Protein AF-A0A3N7DS99-F1 (afdb_monomer)

Nearest PDB structures (foldseek):
  8a53-assembly2_B  TM=6.749E-01  e=1.955E-13  Arabidopsis thaliana
  8a53-assembly1_A  TM=6.776E-01  e=2.466E-13  Arabidopsis thaliana
  2r9v-assembly1_A  TM=3.868E-01  e=8.708E-04  Thermotoga maritima MSB8
  4q4l-assembly1_A  TM=3.704E-01  e=5.906E-03  Burkholderia thailandensis E264
  6p0y-assembly1_B-2  TM=2.728E-01  e=1.074E-01  Cryptosporidium parvum Iowa II

Solvent-accessible surface area (backbone atoms only — not comparable to full-atom values): 31984 Å² total; per-residue (Å²): 123,70,65,66,53,54,55,52,52,52,52,54,53,53,70,74,60,56,74,74,79,73,62,77,76,50,45,39,33,43,34,28,10,34,24,56,34,61,77,45,95,95,36,73,28,89,84,69,46,49,72,13,20,48,49,39,33,31,43,51,49,35,45,39,41,38,56,66,64,34,52,71,92,38,49,47,77,22,52,24,84,56,25,24,46,66,54,53,51,52,54,51,49,53,46,63,69,74,58,48,67,64,18,28,33,39,42,37,42,20,36,55,36,46,70,28,42,14,66,67,26,45,87,36,91,80,46,60,19,40,47,43,27,41,53,31,41,41,38,53,29,61,95,51,52,14,54,51,34,36,66,58,52,34,59,56,49,36,53,39,33,75,52,42,22,19,38,28,39,39,32,45,15,24,41,22,23,60,64,49,51,71,95,79,75,78,83,92,67,64,93,79,74,83,70,93,73,90,71,94,66,88,78,74,98,68,69,60,60,64,55,90,89,57,75,52,78,50,76,67,75,83,84,74,74,53,45,44,75,41,84,90,19,44,21,33,26,40,15,26,3,36,61,82,44,54,45,49,73,23,27,42,51,85,68,48,44,25,35,49,47,53,53,33,51,50,53,53,53,69,77,42,76,49,58,50,36,29,52,54,50,52,54,49,32,52,42,39,33,55,70,73,62,57,46,90,54,52,65,32,78,23,50,19,76,76,33,44,71,12,16,78,60,52,44,81,66,41,85,72,46,59,67,46,70,36,32,28,73,44,77,60,82,49,34,34,29,30,66,42,5,45,47,57,70,47,45,36,50,21,29,30,22,34,91,84,62,82,46,69,29,42,28,68,43,66,41,63,62,26,25,36,23,44,42,65,68,88,59,92,82,55,75,66,46,61,30,35,60,75,38,82,48,61,59,46,71,56,75,41,34,32,15,70,51,59,32,96,35,41,35,67,60,41,50,56,49,39,59,72,67,46,55,69,54,66,73,41,91,35,50,39,32,92,76,69,60,66,96,52,70,84,34,48,78,42,75,50,50,97,73,70,71,58,63,74,59,48,55,63,46,59,73,74,40,44,29,35,60,37,27,46,29,31,30,60,59,36,51,52,39,48,67,59,47,67,34,32,34,35,40,35,79,45,94,41,53,87,73,20,66,30,25,48,33,30,33,66,32,61,70,50,99,83,27,89,59,57,28,38,36,41,34,39,28,66,52,75,76,90,65,85,74,76,86,71,62,60,81,76,56,76,47,97,49,67,29,71,36,78,59,71,77,60,56,74,68,57,46,52,51,45,41,51,40,44,52,50,40,49,52,52,57,50,46,77,78,44,59,58,49,76,44,83,53,67,49,76,78,81,128

Structure (mmCIF, N/CA/C/O backbone):
data_AF-A0A3N7DS99-F1
#
_entry.id   AF-A0A3N7DS99-F1
#
loop_
_atom_site.group_PDB
_atom_site.id
_atom_site.type_symbol
_atom_site.label_atom_id
_atom_site.label_alt_id
_atom_site.label_comp_id
_atom_site.label_asym_id
_atom_site.label_entity_id
_atom_site.label_seq_id
_atom_site.pdbx_PDB_ins_code
_atom_site.Cartn_x
_atom_site.Cartn_y
_atom_site.Cartn_z
_atom_site.occupancy
_atom_site.B_iso_or_equiv
_atom_site.auth_seq_id
_atom_site.auth_comp_id
_atom_site.auth_asym_id
_atom_site.auth_atom_id
_atom_site.pdbx_PDB_model_num
ATOM 1 N N . MET A 1 1 ? -11.876 20.949 -69.037 1.00 53.47 1 MET A N 1
ATOM 2 C CA . MET A 1 1 ? -11.952 21.361 -67.611 1.00 53.47 1 MET A CA 1
ATOM 3 C C . MET A 1 1 ? -12.809 20.443 -66.726 1.00 53.47 1 MET A C 1
ATOM 5 O O . MET A 1 1 ? -12.592 20.451 -65.521 1.00 53.47 1 MET A O 1
ATOM 9 N N . ASN A 1 2 ? -13.732 19.631 -67.270 1.00 54.38 2 ASN A N 1
ATOM 10 C CA . ASN A 1 2 ? -14.584 18.739 -66.462 1.00 54.38 2 ASN A CA 1
ATOM 11 C C . ASN A 1 2 ? -13.955 17.377 -66.107 1.00 54.38 2 ASN A C 1
ATOM 13 O O . ASN A 1 2 ? -14.233 16.863 -65.025 1.00 54.38 2 ASN A O 1
ATOM 17 N N . ASP A 1 3 ? -13.061 16.825 -66.933 1.00 54.22 3 ASP A N 1
ATOM 18 C CA . ASP A 1 3 ? -12.458 15.508 -66.647 1.00 54.22 3 ASP A CA 1
ATOM 19 C C . ASP A 1 3 ? -11.348 15.557 -65.594 1.00 54.22 3 ASP A C 1
ATOM 21 O O . ASP A 1 3 ? -11.246 14.676 -64.743 1.00 54.22 3 ASP A O 1
ATOM 25 N N . MET A 1 4 ? -10.593 16.656 -65.544 1.00 49.84 4 MET A N 1
ATOM 26 C CA . MET A 1 4 ? -9.551 16.860 -64.532 1.00 49.84 4 MET A CA 1
ATOM 27 C C . MET A 1 4 ? -10.140 17.022 -63.118 1.00 49.84 4 MET A C 1
ATOM 29 O O . MET A 1 4 ? -9.510 16.655 -62.131 1.00 49.84 4 MET A O 1
ATOM 33 N N . ARG A 1 5 ? -11.386 17.509 -63.012 1.00 51.06 5 ARG A N 1
ATOM 34 C CA . ARG A 1 5 ? -12.107 17.676 -61.740 1.00 51.06 5 ARG A CA 1
ATOM 35 C C . ARG A 1 5 ? -12.666 16.349 -61.214 1.00 51.06 5 ARG A C 1
ATOM 37 O O . ARG A 1 5 ? -12.659 16.133 -60.007 1.00 51.06 5 ARG A O 1
ATOM 44 N N . LYS A 1 6 ? -13.080 15.437 -62.103 1.00 48.50 6 LYS A N 1
ATOM 45 C CA . LYS A 1 6 ? -13.497 14.073 -61.730 1.00 48.50 6 LYS A CA 1
ATOM 46 C C . LYS A 1 6 ? -12.307 13.210 -61.304 1.00 48.50 6 LYS A C 1
ATOM 48 O O . LYS A 1 6 ? -12.418 12.487 -60.319 1.00 48.50 6 LYS A O 1
ATOM 53 N N . PHE A 1 7 ? -11.154 13.354 -61.963 1.00 49.59 7 PHE A N 1
ATOM 54 C CA . PHE A 1 7 ? -9.931 12.637 -61.582 1.00 49.59 7 PHE A CA 1
ATOM 55 C C . PHE A 1 7 ? -9.381 13.097 -60.216 1.00 49.59 7 PHE A C 1
ATOM 57 O O . PHE A 1 7 ? -8.968 12.271 -59.404 1.00 49.59 7 PHE A O 1
ATOM 64 N N . LEU A 1 8 ? -9.468 14.400 -59.905 1.00 48.62 8 LEU A N 1
ATOM 65 C CA . LEU A 1 8 ? -9.044 14.946 -58.608 1.00 48.62 8 LEU A CA 1
ATOM 66 C C . LEU A 1 8 ? -9.964 14.516 -57.447 1.00 48.62 8 LEU A C 1
ATOM 68 O O . LEU A 1 8 ? -9.485 14.259 -56.346 1.00 48.62 8 LEU A O 1
ATOM 72 N N . ILE A 1 9 ? -11.275 14.385 -57.688 1.00 52.62 9 ILE A N 1
ATOM 73 C CA . ILE A 1 9 ? -12.242 13.929 -56.671 1.00 52.62 9 ILE A CA 1
ATOM 74 C C . ILE A 1 9 ? -12.072 12.432 -56.371 1.00 52.62 9 ILE A C 1
ATOM 76 O O . ILE A 1 9 ? -12.186 12.036 -55.214 1.00 52.62 9 ILE A O 1
ATOM 80 N N . ILE A 1 10 ? -11.724 11.609 -57.367 1.00 50.25 10 ILE A N 1
ATOM 81 C CA . ILE A 1 10 ? -11.473 10.171 -57.171 1.00 50.25 10 ILE A CA 1
ATOM 82 C C . ILE A 1 10 ? -10.167 9.931 -56.390 1.00 50.25 10 ILE A C 1
ATOM 84 O O . ILE A 1 10 ? -10.139 9.066 -55.517 1.00 50.25 10 ILE A O 1
ATOM 88 N N . ILE A 1 11 ? -9.122 10.740 -56.608 1.00 48.66 11 ILE A N 1
ATOM 89 C CA . ILE A 1 11 ? -7.876 10.670 -55.819 1.00 48.66 11 ILE A CA 1
ATOM 90 C C . ILE A 1 11 ? -8.105 11.137 -54.370 1.00 48.66 11 ILE A C 1
ATOM 92 O O . ILE A 1 11 ? -7.591 10.518 -53.440 1.00 48.66 11 ILE A O 1
ATOM 96 N N . ILE A 1 12 ? -8.936 12.161 -54.144 1.00 47.44 12 ILE A N 1
ATOM 97 C CA . ILE A 1 12 ? -9.296 12.608 -52.785 1.00 47.44 12 ILE A CA 1
ATOM 98 C C . ILE A 1 12 ? -10.163 11.562 -52.058 1.00 47.44 12 ILE A C 1
ATOM 100 O O . ILE A 1 12 ? -9.989 11.365 -50.856 1.00 47.44 12 ILE A O 1
ATOM 104 N N . PHE A 1 13 ? -11.022 10.822 -52.767 1.00 41.09 13 PHE A N 1
ATOM 105 C CA . PHE A 1 13 ? -11.795 9.720 -52.177 1.00 41.09 13 PHE A CA 1
ATOM 106 C C . PHE A 1 13 ? -10.942 8.476 -51.870 1.00 41.09 13 PHE A C 1
ATOM 108 O O . PHE A 1 13 ? -11.191 7.805 -50.871 1.00 41.09 13 PHE A O 1
ATOM 115 N N . PHE A 1 14 ? -9.897 8.196 -52.660 1.00 38.97 14 PHE A N 1
ATOM 116 C CA . PHE A 1 14 ? -8.965 7.089 -52.393 1.00 38.97 14 PHE A CA 1
ATOM 117 C C . PHE A 1 14 ? -7.944 7.392 -51.282 1.00 38.97 14 PHE A C 1
ATOM 119 O O . PHE A 1 14 ? -7.483 6.469 -50.615 1.00 38.97 14 PHE A O 1
ATOM 126 N N . ILE A 1 15 ? -7.628 8.666 -51.020 1.00 42.19 15 ILE A N 1
ATOM 127 C CA . ILE A 1 15 ? -6.743 9.067 -49.908 1.00 42.19 15 ILE A CA 1
ATOM 128 C C . ILE A 1 15 ? -7.484 9.069 -48.5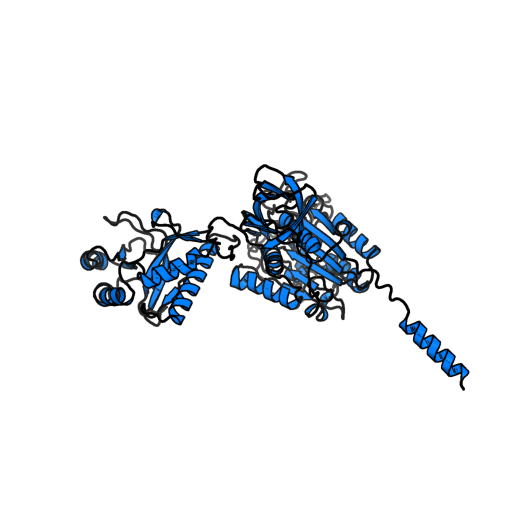54 1.00 42.19 15 ILE A C 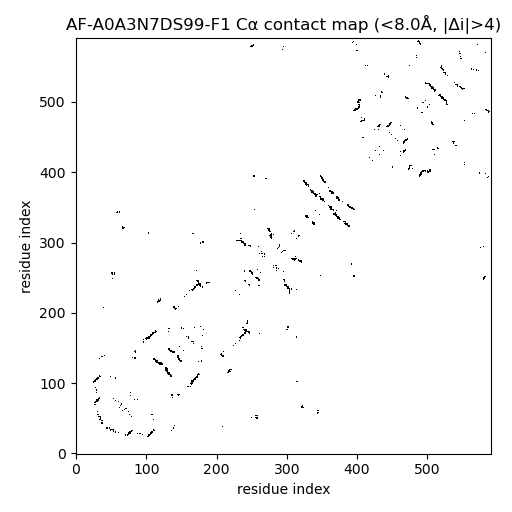1
ATOM 130 O O . ILE A 1 15 ? -6.852 8.873 -47.518 1.00 42.19 15 ILE A O 1
ATOM 134 N N . PHE A 1 16 ? -8.817 9.193 -48.537 1.00 41.91 16 PHE A N 1
ATOM 135 C CA . PHE A 1 16 ? -9.628 9.097 -47.309 1.00 41.91 16 PHE A CA 1
ATOM 136 C C . PHE A 1 16 ? -10.122 7.680 -46.963 1.00 41.91 16 PHE A C 1
ATOM 138 O O . PHE A 1 16 ? -10.627 7.472 -45.863 1.00 41.91 16 PHE A O 1
ATOM 145 N N . PHE A 1 17 ? -9.945 6.706 -47.863 1.00 40.69 17 PHE A N 1
ATOM 146 C CA . PHE A 1 17 ? -10.335 5.302 -47.672 1.00 40.69 17 PHE A CA 1
ATOM 147 C C . PHE A 1 17 ? -9.178 4.319 -47.896 1.00 40.69 17 PHE A C 1
ATOM 149 O O . PHE A 1 17 ? -9.395 3.156 -48.234 1.00 40.69 17 PHE A O 1
ATOM 156 N N . LEU A 1 18 ? -7.936 4.729 -47.624 1.00 34.47 18 LEU A N 1
ATOM 157 C CA . LEU A 1 18 ? -7.001 3.735 -47.109 1.00 34.47 18 LEU A CA 1
ATOM 158 C C . LEU A 1 18 ? -7.602 3.262 -45.783 1.00 34.47 18 LEU A C 1
ATOM 160 O O . LEU A 1 18 ? -7.774 4.096 -44.886 1.00 34.47 18 LEU A O 1
ATOM 164 N N . PRO A 1 19 ? -7.924 1.967 -45.605 1.00 35.59 19 PRO A N 1
ATOM 165 C CA . PRO A 1 19 ? -8.007 1.459 -44.260 1.00 35.59 19 PRO A CA 1
ATOM 166 C C . PRO A 1 19 ? -6.613 1.729 -43.704 1.00 35.59 19 PRO A C 1
ATOM 168 O O . PRO A 1 19 ? -5.635 1.080 -44.078 1.00 35.59 19 PRO A O 1
ATOM 171 N N . LEU A 1 20 ? -6.494 2.737 -42.835 1.00 38.94 20 LEU A N 1
ATOM 172 C CA . LEU A 1 20 ? -5.520 2.654 -41.770 1.00 38.94 20 LEU A CA 1
ATOM 173 C C . LEU A 1 20 ? -5.802 1.279 -41.195 1.00 38.94 20 LEU A C 1
ATOM 175 O O . LEU A 1 20 ? -6.826 1.080 -40.536 1.00 38.94 20 LEU A O 1
ATOM 179 N N . ASN A 1 21 ? -4.945 0.320 -41.548 1.00 35.22 21 ASN A N 1
ATOM 180 C CA . ASN A 1 21 ? -4.756 -0.900 -40.803 1.00 35.22 21 ASN A CA 1
ATOM 181 C C . ASN A 1 21 ? -4.389 -0.408 -39.405 1.00 35.22 21 ASN A C 1
ATOM 183 O O . ASN A 1 21 ? -3.227 -0.323 -39.019 1.00 35.22 21 ASN A O 1
ATOM 187 N N . SER A 1 22 ? -5.420 -0.043 -38.654 1.00 40.84 22 SER A N 1
ATOM 188 C CA . SER A 1 22 ? -5.478 -0.017 -37.217 1.00 40.84 22 SER A CA 1
ATOM 189 C C . SER A 1 22 ? -5.440 -1.486 -36.830 1.00 40.84 22 SER A C 1
ATOM 191 O O . SER A 1 22 ? -6.391 -2.048 -36.298 1.00 40.84 22 SER A O 1
ATOM 193 N N . GLY A 1 23 ? -4.324 -2.142 -37.182 1.00 44.34 23 GLY A N 1
ATOM 194 C CA . GLY A 1 23 ? -3.940 -3.384 -36.556 1.00 44.34 23 GLY A CA 1
ATOM 195 C C . GLY A 1 23 ? -4.072 -3.118 -35.071 1.00 44.34 23 GLY A C 1
ATOM 196 O O . GLY A 1 23 ? -3.620 -2.071 -34.597 1.00 44.34 23 GLY A O 1
ATOM 197 N N . ALA A 1 24 ? -4.812 -3.987 -34.389 1.00 59.19 24 ALA A N 1
ATOM 198 C CA . ALA A 1 24 ? -5.044 -3.855 -32.967 1.00 59.19 24 ALA A CA 1
ATOM 199 C C . ALA A 1 24 ? -3.712 -3.505 -32.291 1.00 59.19 24 ALA A C 1
ATOM 201 O O . ALA A 1 24 ? -2.712 -4.190 -32.499 1.00 59.19 24 ALA A O 1
ATOM 202 N N . GLN A 1 25 ? -3.694 -2.385 -31.571 1.00 84.62 25 GLN A N 1
ATOM 203 C CA . GLN A 1 25 ? -2.502 -1.896 -30.895 1.00 84.62 25 GLN A CA 1
ATOM 204 C C . GLN A 1 25 ? -2.048 -2.971 -29.909 1.00 84.62 25 GLN A C 1
ATOM 206 O O . GLN A 1 25 ? -2.763 -3.270 -28.943 1.00 84.62 25 GLN A O 1
ATOM 211 N N . ASN A 1 26 ? -0.904 -3.596 -30.186 1.00 95.81 26 ASN A N 1
ATOM 212 C CA . ASN A 1 26 ? -0.434 -4.708 -29.380 1.00 95.81 26 ASN A CA 1
ATOM 213 C C . ASN A 1 26 ? 0.109 -4.187 -28.053 1.00 95.81 26 ASN A C 1
ATOM 215 O O . ASN A 1 26 ? 0.509 -3.028 -27.908 1.00 95.81 26 ASN A O 1
ATOM 219 N N . LYS A 1 27 ? 0.097 -5.076 -27.065 1.00 98.12 27 LYS A N 1
ATOM 220 C CA . LYS A 1 27 ? 0.538 -4.796 -25.704 1.00 98.12 27 LYS A CA 1
ATOM 221 C C . LYS A 1 27 ? 1.499 -5.893 -25.290 1.00 98.12 27 LYS A C 1
ATOM 223 O O . LYS A 1 27 ? 1.126 -7.063 -25.375 1.00 98.12 27 LYS A O 1
ATOM 228 N N . TYR A 1 28 ? 2.697 -5.512 -24.865 1.00 98.69 28 TYR A N 1
ATOM 229 C CA . TYR A 1 28 ? 3.763 -6.432 -24.474 1.00 98.69 28 TYR A CA 1
ATOM 230 C C . TYR A 1 28 ? 4.320 -6.065 -23.109 1.00 98.69 28 TYR A C 1
ATOM 232 O O . TYR A 1 28 ? 4.398 -4.884 -22.771 1.00 98.69 28 TYR A O 1
ATOM 240 N N . ALA A 1 29 ? 4.740 -7.054 -22.329 1.00 98.81 29 ALA A N 1
ATOM 241 C CA . ALA A 1 29 ? 5.385 -6.782 -21.057 1.00 98.81 29 ALA A CA 1
ATOM 242 C C . ALA A 1 29 ? 6.552 -7.720 -20.765 1.00 98.81 29 ALA A C 1
ATOM 244 O O . ALA A 1 29 ? 6.494 -8.906 -21.078 1.00 98.81 29 ALA A O 1
ATOM 245 N N . VAL A 1 30 ? 7.570 -7.181 -20.098 1.00 98.88 30 VAL A N 1
ATOM 246 C CA . VAL A 1 30 ? 8.608 -7.953 -19.407 1.00 98.88 30 VAL A CA 1
ATOM 247 C C . VAL A 1 30 ? 8.504 -7.609 -17.930 1.00 98.88 30 VAL A C 1
ATOM 249 O O . VAL A 1 30 ? 8.634 -6.446 -17.549 1.00 98.88 30 VAL A O 1
ATOM 252 N N . ILE A 1 31 ? 8.213 -8.609 -17.106 1.00 98.88 31 ILE A N 1
ATOM 253 C CA . ILE A 1 31 ? 7.955 -8.447 -15.676 1.00 98.88 31 ILE A CA 1
ATOM 254 C C . ILE A 1 31 ? 8.954 -9.301 -14.908 1.00 98.88 31 ILE A C 1
ATOM 256 O O . ILE A 1 31 ? 9.002 -10.521 -15.074 1.00 98.88 31 ILE A O 1
ATOM 260 N N . ILE A 1 32 ? 9.738 -8.650 -14.057 1.00 98.88 32 ILE A N 1
ATOM 261 C CA . ILE A 1 32 ? 10.875 -9.238 -13.360 1.00 98.88 32 ILE A CA 1
ATOM 262 C C . ILE A 1 32 ? 10.665 -9.107 -11.853 1.00 98.88 32 ILE A C 1
ATOM 264 O O . ILE A 1 32 ? 10.425 -8.008 -11.356 1.00 98.88 32 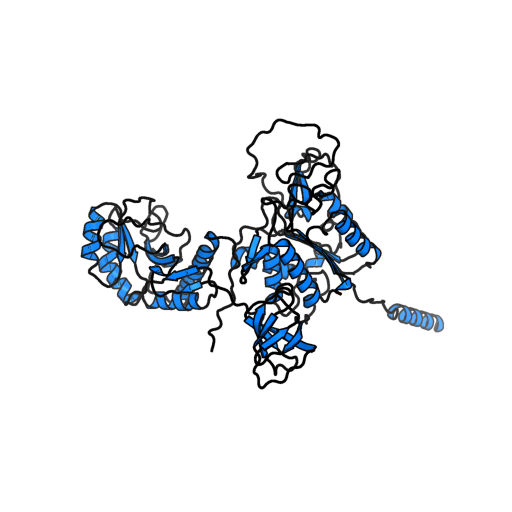ILE A O 1
ATOM 268 N N . GLY A 1 33 ? 10.764 -10.225 -11.133 1.00 98.44 33 GLY A N 1
ATOM 269 C CA . GLY A 1 33 ? 10.635 -10.272 -9.675 1.00 98.44 33 GLY A CA 1
ATOM 270 C C . GLY A 1 33 ? 11.658 -11.219 -9.060 1.00 98.44 33 GLY A C 1
ATOM 271 O O . GLY A 1 33 ? 11.664 -12.412 -9.374 1.00 98.44 33 GLY A O 1
ATOM 272 N N . ILE A 1 34 ? 12.526 -10.703 -8.191 1.00 97.56 34 ILE A N 1
ATOM 273 C CA . ILE A 1 34 ? 13.645 -11.466 -7.622 1.00 97.56 34 ILE A CA 1
ATOM 274 C C . ILE A 1 34 ? 13.585 -11.425 -6.096 1.00 97.56 34 ILE A C 1
ATOM 276 O O . ILE A 1 34 ? 13.923 -10.422 -5.478 1.00 97.56 34 ILE A O 1
ATOM 280 N N . ASN A 1 35 ? 13.176 -12.539 -5.490 1.00 94.88 35 ASN A N 1
ATOM 281 C CA . ASN A 1 35 ? 13.272 -12.752 -4.045 1.00 94.88 35 ASN A CA 1
ATOM 282 C C . ASN A 1 35 ? 14.582 -13.449 -3.669 1.00 94.88 35 ASN A C 1
ATOM 284 O O . ASN A 1 35 ? 15.150 -13.194 -2.610 1.00 94.88 35 ASN A O 1
ATOM 288 N N . GLU A 1 36 ? 15.035 -14.367 -4.522 1.00 93.75 36 GLU A N 1
ATOM 289 C CA . GLU A 1 36 ? 16.115 -15.294 -4.203 1.00 93.75 36 GLU A CA 1
ATOM 290 C C . GLU A 1 36 ? 17.451 -14.840 -4.793 1.00 93.75 36 GLU A C 1
ATOM 292 O O . GLU A 1 36 ? 17.634 -14.797 -6.010 1.00 93.75 36 GLU A O 1
ATOM 297 N N . TYR A 1 37 ? 18.389 -14.566 -3.895 1.00 88.06 37 TYR A N 1
ATOM 298 C CA . TYR A 1 37 ? 19.792 -14.270 -4.143 1.00 88.06 37 TYR A CA 1
ATOM 299 C C . TYR A 1 37 ? 20.666 -15.332 -3.451 1.00 88.06 37 TYR A C 1
ATOM 301 O O . TYR A 1 37 ? 20.190 -16.078 -2.593 1.00 88.06 37 TYR A O 1
ATOM 309 N N . PHE A 1 38 ? 21.941 -15.449 -3.831 1.00 84.44 38 PHE A N 1
ATOM 310 C CA . PHE A 1 38 ? 22.780 -16.601 -3.470 1.00 84.44 38 PHE A CA 1
ATOM 311 C C . PHE A 1 38 ? 24.183 -16.192 -2.991 1.00 84.44 38 PHE A C 1
ATOM 313 O O . PHE A 1 38 ? 24.905 -15.522 -3.725 1.00 84.44 38 PHE A O 1
ATOM 320 N N . ASP A 1 39 ? 24.590 -16.659 -1.805 1.00 75.81 39 ASP A N 1
ATOM 321 C CA . ASP A 1 39 ? 25.918 -16.399 -1.206 1.00 75.81 39 ASP A CA 1
ATOM 322 C C . ASP A 1 39 ? 27.016 -17.336 -1.762 1.00 75.81 39 ASP A C 1
ATOM 324 O O . ASP A 1 39 ? 28.196 -16.997 -1.734 1.00 75.81 39 ASP A O 1
ATOM 328 N N . ALA A 1 40 ? 26.625 -18.498 -2.304 1.00 74.62 40 ALA A N 1
ATOM 329 C CA . ALA A 1 40 ? 27.445 -19.379 -3.153 1.00 74.62 40 ALA A CA 1
ATOM 330 C C . ALA A 1 40 ? 26.546 -20.047 -4.221 1.00 74.62 40 ALA A C 1
ATOM 332 O O . ALA A 1 40 ? 25.320 -20.044 -4.055 1.00 74.62 40 ALA A O 1
ATOM 333 N N . PRO A 1 41 ? 27.075 -20.653 -5.306 1.00 77.69 41 PRO A N 1
ATOM 334 C CA . PRO A 1 41 ? 26.245 -21.383 -6.266 1.00 77.69 41 PRO A CA 1
ATOM 335 C C . PRO A 1 41 ? 25.385 -22.448 -5.566 1.00 77.69 41 PRO A C 1
ATOM 337 O O . PRO A 1 41 ? 25.903 -23.336 -4.895 1.00 77.69 41 PRO A O 1
ATOM 340 N N . GLY A 1 42 ? 24.059 -22.331 -5.682 1.00 78.44 42 GLY A N 1
ATOM 341 C CA . GLY A 1 42 ? 23.095 -23.218 -5.015 1.00 78.44 42 GLY A CA 1
ATOM 342 C C . GLY A 1 42 ? 22.830 -22.925 -3.528 1.00 78.44 42 GLY A C 1
ATOM 343 O O . GLY A 1 42 ? 21.929 -23.531 -2.952 1.00 78.44 42 GLY A O 1
ATOM 344 N N . VAL A 1 43 ? 23.539 -21.976 -2.907 1.00 82.12 43 VAL A N 1
ATOM 345 C CA . VAL A 1 43 ? 23.376 -21.598 -1.492 1.00 82.12 43 VAL A CA 1
ATOM 346 C C . VAL A 1 43 ? 22.628 -20.270 -1.385 1.00 82.12 43 VAL A C 1
ATOM 348 O O . VAL A 1 43 ? 23.188 -19.209 -1.658 1.00 82.12 43 VAL A O 1
ATOM 351 N N . LYS A 1 44 ? 21.343 -20.322 -1.008 1.00 83.62 44 LYS A N 1
ATOM 352 C CA . LYS A 1 44 ? 20.494 -19.127 -0.857 1.00 83.62 44 LYS A CA 1
ATOM 353 C C . LYS A 1 44 ? 21.045 -18.190 0.220 1.00 83.62 44 LYS A C 1
ATOM 355 O O . LYS A 1 44 ? 21.450 -18.640 1.288 1.00 83.62 44 LYS A O 1
ATOM 360 N N . SER A 1 45 ? 20.996 -16.891 -0.053 1.00 80.31 45 SER A N 1
ATOM 361 C CA . SER A 1 45 ? 21.449 -15.859 0.872 1.00 80.31 45 SER A CA 1
ATOM 362 C C . SER A 1 45 ? 20.470 -15.666 2.021 1.00 80.31 45 SER A C 1
ATOM 364 O O . SER A 1 45 ? 19.280 -15.453 1.807 1.00 80.31 45 SER A O 1
ATOM 366 N N . ASN A 1 46 ? 20.963 -15.647 3.256 1.00 77.06 46 ASN A N 1
ATOM 367 C CA . ASN A 1 46 ? 20.127 -15.278 4.404 1.00 77.06 46 ASN A CA 1
ATOM 368 C C . ASN A 1 46 ? 20.029 -13.758 4.605 1.00 77.06 46 ASN A C 1
ATOM 370 O O . ASN A 1 46 ? 19.140 -13.292 5.316 1.00 77.06 46 ASN A O 1
ATOM 374 N N . ARG A 1 47 ? 20.942 -12.983 4.007 1.00 75.94 47 ARG A N 1
ATOM 375 C CA . ARG A 1 47 ? 21.044 -11.528 4.215 1.00 75.94 47 ARG A CA 1
ATOM 376 C C . ARG A 1 47 ? 20.428 -10.718 3.086 1.00 75.94 47 ARG A C 1
ATOM 378 O O . ARG A 1 47 ? 19.946 -9.618 3.331 1.00 75.94 47 ARG A O 1
ATOM 385 N N . HIS A 1 48 ? 20.463 -11.253 1.870 1.00 80.31 48 HIS A N 1
ATOM 386 C CA . HIS A 1 48 ? 20.093 -10.512 0.670 1.00 80.31 48 HIS A CA 1
ATOM 387 C C . HIS A 1 48 ? 18.778 -10.975 0.044 1.00 80.31 48 HIS A C 1
ATOM 389 O O . HIS A 1 48 ? 18.330 -10.367 -0.921 1.00 80.31 48 HIS A O 1
ATOM 395 N N . ASN A 1 49 ? 18.133 -12.018 0.568 1.00 86.88 49 ASN A N 1
ATOM 396 C CA . ASN A 1 49 ? 16.827 -12.423 0.059 1.00 86.88 49 ASN A CA 1
ATOM 397 C C . ASN A 1 49 ? 15.747 -11.386 0.385 1.00 86.88 49 ASN A C 1
ATOM 399 O O . ASN A 1 49 ? 15.660 -10.887 1.507 1.00 86.88 49 ASN A O 1
ATOM 403 N N . LEU A 1 50 ? 14.902 -11.130 -0.607 1.00 90.25 50 LEU A N 1
ATOM 404 C CA . LEU A 1 50 ? 13.698 -10.313 -0.507 1.00 90.25 50 LEU A CA 1
ATOM 405 C C . LEU A 1 50 ? 12.473 -11.227 -0.396 1.00 90.25 50 LEU A C 1
ATOM 407 O O . LEU A 1 50 ? 12.553 -12.443 -0.599 1.00 90.25 50 LEU A O 1
ATOM 411 N N . LYS A 1 51 ? 11.328 -10.660 -0.032 1.00 91.50 51 LYS A N 1
ATOM 412 C CA . LYS A 1 51 ? 10.093 -11.416 0.213 1.00 91.50 51 LYS A CA 1
ATOM 413 C C . LYS A 1 51 ? 8.955 -10.980 -0.705 1.00 91.50 51 LYS A C 1
ATOM 415 O O . LYS A 1 51 ? 8.112 -11.818 -1.034 1.00 91.50 51 LYS A O 1
ATOM 420 N N . GLY A 1 52 ? 8.927 -9.714 -1.120 1.00 94.25 52 GLY A N 1
ATOM 421 C CA . GLY A 1 52 ? 7.811 -9.122 -1.857 1.00 94.25 52 GLY A CA 1
ATOM 422 C C . GLY A 1 52 ? 7.903 -9.172 -3.381 1.00 94.25 52 GLY A C 1
ATOM 423 O O . GLY A 1 52 ? 6.870 -9.244 -4.040 1.00 94.25 52 GLY A O 1
ATOM 424 N N . CYS A 1 53 ? 9.102 -9.225 -3.959 1.00 97.06 53 CYS A N 1
ATOM 425 C CA . CYS A 1 53 ? 9.315 -8.949 -5.383 1.00 97.06 53 CYS A CA 1
ATOM 426 C C . CYS A 1 53 ? 8.595 -9.910 -6.334 1.00 97.06 53 CYS A C 1
ATOM 428 O O . CYS A 1 53 ? 8.090 -9.503 -7.381 1.00 97.06 53 CYS A O 1
ATOM 430 N N . VAL A 1 54 ? 8.532 -11.198 -5.984 1.00 98.00 54 VAL A N 1
ATOM 431 C CA . VAL A 1 54 ? 7.765 -12.179 -6.771 1.00 98.00 54 VAL A CA 1
ATOM 432 C C . VAL A 1 54 ? 6.263 -11.907 -6.676 1.00 98.00 54 VAL A C 1
ATOM 434 O O . VAL A 1 54 ? 5.571 -12.000 -7.689 1.00 98.00 54 VAL A O 1
ATOM 437 N N . ASN A 1 55 ? 5.759 -11.534 -5.496 1.00 97.44 55 ASN A N 1
ATOM 438 C CA . ASN A 1 55 ? 4.347 -11.185 -5.333 1.00 97.44 55 ASN A CA 1
ATOM 439 C C . ASN A 1 55 ? 4.016 -9.935 -6.151 1.00 97.44 55 ASN A C 1
ATOM 441 O O . ASN A 1 55 ? 3.039 -9.946 -6.885 1.00 97.44 55 ASN A O 1
ATOM 445 N N . ASP A 1 56 ? 4.870 -8.913 -6.113 1.00 98.31 56 ASP A N 1
ATOM 446 C CA . ASP A 1 56 ? 4.694 -7.680 -6.883 1.00 98.31 56 ASP A CA 1
ATOM 447 C C . ASP A 1 56 ? 4.668 -7.929 -8.394 1.00 98.31 56 ASP A C 1
ATOM 449 O O . ASP A 1 56 ? 3.794 -7.420 -9.098 1.00 98.31 56 ASP A O 1
ATOM 453 N N . ALA A 1 57 ? 5.568 -8.778 -8.899 1.00 98.62 57 ALA A N 1
ATOM 454 C CA . ALA A 1 57 ? 5.560 -9.195 -10.298 1.00 98.62 57 ALA A CA 1
ATOM 455 C C . ALA A 1 57 ? 4.230 -9.871 -10.687 1.00 98.62 57 ALA A C 1
ATOM 457 O O . ALA A 1 57 ? 3.674 -9.604 -11.757 1.00 98.62 57 ALA A O 1
ATOM 458 N N . LEU A 1 58 ? 3.680 -10.719 -9.813 1.00 98.31 58 LEU A N 1
ATOM 459 C CA . LEU A 1 58 ? 2.384 -11.368 -10.031 1.00 98.31 58 LEU A CA 1
ATOM 460 C C . LEU A 1 58 ? 1.224 -10.360 -9.967 1.00 98.31 58 LEU A C 1
ATOM 462 O O . LEU A 1 58 ? 0.359 -10.383 -10.846 1.00 98.31 58 LEU A O 1
ATOM 466 N N . SER A 1 59 ? 1.255 -9.409 -9.032 1.00 97.81 59 SER A N 1
ATOM 467 C CA . SER A 1 59 ? 0.277 -8.321 -8.932 1.00 97.81 59 SER A CA 1
ATOM 468 C C . SER A 1 59 ? 0.252 -7.453 -10.193 1.00 97.81 59 SER A C 1
ATOM 470 O O . SER A 1 59 ? -0.820 -7.148 -10.721 1.00 97.81 59 SER A O 1
ATOM 472 N N . ILE A 1 60 ? 1.422 -7.088 -10.729 1.00 98.56 60 ILE A N 1
ATOM 473 C CA . ILE A 1 60 ? 1.532 -6.311 -11.972 1.00 98.56 60 ILE A CA 1
ATOM 474 C C . ILE A 1 60 ? 1.038 -7.118 -13.167 1.00 98.56 60 ILE A C 1
ATOM 476 O O . ILE A 1 60 ? 0.274 -6.591 -13.975 1.00 98.56 60 ILE A O 1
ATOM 480 N N . LYS A 1 61 ? 1.384 -8.406 -13.265 1.00 98.44 61 LYS A N 1
ATOM 481 C CA . LYS A 1 61 ? 0.819 -9.291 -14.292 1.00 98.44 61 LYS A CA 1
ATOM 482 C C . LYS A 1 61 ? -0.709 -9.305 -14.221 1.00 98.44 61 LYS A C 1
ATOM 484 O O . LYS A 1 61 ? -1.358 -9.108 -15.248 1.00 98.44 61 LYS A O 1
ATOM 489 N N . SER A 1 62 ? -1.284 -9.495 -13.031 1.00 97.06 62 SER A N 1
ATOM 490 C CA . SER A 1 62 ? -2.738 -9.476 -12.833 1.00 97.06 62 SER A CA 1
ATOM 491 C C . SER A 1 62 ? -3.344 -8.138 -13.260 1.00 97.06 62 SER A C 1
ATOM 493 O O . SER A 1 62 ? -4.337 -8.119 -13.992 1.00 97.06 62 SER A O 1
ATOM 495 N N . LEU A 1 63 ? -2.722 -7.013 -12.893 1.00 96.94 63 LEU A N 1
ATOM 496 C CA . LEU A 1 63 ? -3.155 -5.685 -13.322 1.00 96.94 63 LEU A CA 1
ATOM 497 C C . LEU A 1 63 ? -3.154 -5.562 -14.854 1.00 96.94 63 LEU A C 1
ATOM 499 O O . LEU A 1 63 ? -4.158 -5.153 -15.436 1.00 96.94 63 LEU A O 1
ATOM 503 N N . LEU A 1 64 ? -2.065 -5.933 -15.530 1.00 97.62 64 LEU A N 1
ATOM 504 C CA . LEU A 1 64 ? -1.958 -5.807 -16.988 1.00 97.62 64 LEU A CA 1
ATOM 505 C C . LEU A 1 64 ? -2.969 -6.691 -17.730 1.00 97.62 64 LEU A C 1
ATOM 507 O O . LEU A 1 64 ? -3.598 -6.226 -18.685 1.00 97.62 64 LEU A O 1
ATOM 511 N N . LEU A 1 65 ? -3.178 -7.928 -17.272 1.00 95.81 65 LEU A N 1
ATOM 512 C CA . LEU A 1 65 ? -4.173 -8.841 -17.840 1.00 95.81 65 LEU A CA 1
ATOM 513 C C . LEU A 1 65 ? -5.595 -8.299 -17.654 1.00 95.81 65 LEU A C 1
ATOM 515 O O . LEU A 1 65 ? -6.346 -8.155 -18.618 1.00 95.81 65 LEU A O 1
ATOM 519 N N . ASN A 1 66 ? -5.963 -7.974 -16.416 1.00 92.75 66 ASN A N 1
ATOM 520 C CA . ASN A 1 66 ? -7.358 -7.739 -16.058 1.00 92.75 66 ASN A CA 1
ATOM 521 C C . ASN A 1 66 ? -7.805 -6.301 -16.298 1.00 92.75 66 ASN A C 1
ATOM 523 O O . ASN A 1 66 ? -8.943 -6.074 -16.694 1.00 92.75 66 ASN A O 1
ATOM 527 N N . ARG A 1 67 ? -6.929 -5.318 -16.072 1.00 92.75 67 ARG A N 1
ATOM 528 C CA . ARG A 1 67 ? -7.270 -3.901 -16.236 1.00 92.75 67 ARG A CA 1
ATOM 529 C C . ARG A 1 67 ? -6.970 -3.391 -17.635 1.00 92.75 67 ARG A C 1
ATOM 531 O O . ARG A 1 67 ? -7.739 -2.600 -18.172 1.00 92.75 67 ARG A O 1
ATOM 538 N N . PHE A 1 68 ? -5.853 -3.825 -18.209 1.00 94.38 68 PHE A N 1
ATOM 539 C CA . PHE A 1 68 ? -5.367 -3.303 -19.484 1.00 94.38 68 PHE A CA 1
ATOM 540 C C . PHE A 1 68 ? -5.486 -4.296 -20.641 1.00 94.38 68 PHE A C 1
ATOM 542 O O . PHE A 1 68 ? -5.115 -3.942 -21.761 1.00 94.38 68 PHE A O 1
ATOM 549 N N . SER A 1 69 ? -6.041 -5.491 -20.413 1.00 94.44 69 SER A N 1
ATOM 550 C CA . SER A 1 69 ? -6.272 -6.517 -21.440 1.00 94.44 69 SER A CA 1
ATOM 551 C C . SER A 1 69 ? -5.021 -6.817 -22.262 1.00 94.44 69 SER A C 1
ATOM 553 O O . SER A 1 69 ? -5.058 -6.795 -23.495 1.00 94.44 69 SER A O 1
ATOM 555 N N . PHE A 1 70 ? -3.890 -7.014 -21.585 1.00 96.62 70 PHE A N 1
ATOM 556 C CA . PHE A 1 70 ? -2.699 -7.566 -22.222 1.00 96.62 70 PHE A CA 1
ATOM 557 C C . PHE A 1 70 ? -2.977 -9.030 -22.594 1.00 96.62 70 PHE A C 1
ATOM 559 O O . PHE A 1 70 ? -3.507 -9.765 -21.757 1.00 96.62 70 PHE A O 1
ATOM 566 N N . PRO A 1 71 ? -2.628 -9.480 -23.811 1.00 96.62 71 PRO A N 1
ATOM 567 C CA . PRO A 1 71 ? -2.619 -10.903 -24.130 1.00 96.62 71 PRO A CA 1
ATOM 568 C C . PRO A 1 71 ? -1.621 -11.630 -23.224 1.00 96.62 71 PRO A C 1
ATOM 570 O O . PRO A 1 71 ? -0.510 -11.141 -23.005 1.00 96.62 71 PRO A O 1
ATOM 573 N N . LYS A 1 72 ? -2.002 -12.788 -22.680 1.00 96.25 72 LYS A N 1
ATOM 574 C CA . LYS A 1 72 ? -1.175 -13.530 -21.713 1.00 96.25 72 LYS A CA 1
ATOM 575 C C . LYS A 1 72 ? 0.151 -13.972 -22.331 1.00 96.25 72 LYS A C 1
ATOM 577 O O . LYS A 1 72 ? 1.181 -13.916 -21.671 1.00 96.25 72 LYS A O 1
ATOM 582 N N . GLU A 1 73 ? 0.108 -14.375 -23.591 1.00 97.38 73 GLU A N 1
ATOM 583 C CA . GLU A 1 73 ? 1.232 -14.766 -24.439 1.00 97.38 73 GLU A CA 1
ATOM 584 C C . GLU A 1 73 ? 2.225 -13.626 -24.712 1.00 97.38 73 GLU A C 1
ATOM 586 O O . GLU A 1 73 ? 3.375 -13.884 -25.049 1.00 97.38 73 GLU A O 1
ATOM 591 N N . ASN A 1 74 ? 1.810 -12.371 -24.516 1.00 98.25 74 ASN A N 1
ATOM 592 C CA . ASN A 1 74 ? 2.661 -11.198 -24.699 1.00 98.25 74 ASN A CA 1
ATOM 593 C C . ASN A 1 74 ? 3.288 -10.692 -23.389 1.00 98.25 74 ASN A C 1
ATOM 595 O O . ASN A 1 74 ? 3.937 -9.643 -23.392 1.00 98.25 74 ASN A O 1
ATOM 599 N N . ILE A 1 75 ? 3.085 -11.397 -22.271 1.00 98.62 75 ILE A N 1
ATOM 600 C CA . ILE A 1 75 ? 3.697 -11.079 -20.979 1.00 98.62 75 ILE A CA 1
ATOM 601 C C . ILE A 1 75 ? 4.782 -12.111 -20.671 1.00 98.62 75 ILE A C 1
ATOM 603 O O . ILE A 1 75 ? 4.488 -13.256 -20.322 1.00 98.62 75 ILE A O 1
ATOM 607 N N . THR A 1 76 ? 6.036 -11.678 -20.711 1.00 98.81 76 THR A N 1
ATOM 608 C CA . THR A 1 76 ? 7.182 -12.480 -20.284 1.00 98.81 76 THR A CA 1
ATOM 609 C C . THR A 1 76 ? 7.425 -12.274 -18.791 1.00 98.81 76 THR A C 1
ATOM 611 O O . THR A 1 76 ? 7.715 -11.165 -18.345 1.00 98.81 76 THR A O 1
ATOM 614 N N . MET A 1 77 ? 7.316 -13.353 -18.012 1.00 98.75 77 MET A N 1
ATOM 615 C CA . MET A 1 77 ? 7.598 -13.367 -16.573 1.00 98.75 77 MET A CA 1
ATOM 616 C C . MET A 1 77 ? 8.992 -13.940 -16.316 1.00 98.75 77 MET A C 1
ATOM 618 O O . MET A 1 77 ? 9.248 -15.094 -16.653 1.00 98.75 77 MET A O 1
ATOM 622 N N . LEU A 1 78 ? 9.863 -13.174 -15.663 1.00 98.81 78 LEU A N 1
ATOM 623 C CA . LEU A 1 78 ? 11.194 -13.612 -15.248 1.00 98.81 78 LEU A CA 1
ATOM 624 C C . LEU A 1 78 ? 11.282 -13.563 -13.718 1.00 98.81 78 LEU A C 1
ATOM 626 O O . LEU A 1 78 ? 11.450 -12.501 -13.124 1.00 98.81 78 LEU A O 1
ATOM 630 N N . LEU A 1 79 ? 11.128 -14.719 -13.073 1.00 98.44 79 LEU A N 1
ATOM 631 C CA . LEU A 1 79 ? 11.088 -14.832 -11.613 1.00 98.44 79 LEU A CA 1
ATOM 632 C C . LEU A 1 79 ? 12.325 -15.560 -11.080 1.00 98.44 79 LEU A C 1
ATOM 634 O O . LEU A 1 79 ? 12.705 -16.602 -11.619 1.00 98.44 79 LEU A O 1
ATOM 638 N N . ASN A 1 80 ? 12.921 -15.042 -10.002 1.00 97.12 80 ASN A N 1
ATOM 639 C CA . ASN A 1 80 ? 14.082 -15.636 -9.322 1.00 97.12 80 ASN A CA 1
ATOM 640 C C . ASN A 1 80 ? 15.168 -16.093 -10.316 1.00 97.12 80 ASN A C 1
ATOM 642 O O . ASN A 1 80 ? 15.656 -15.286 -11.101 1.00 97.12 80 ASN A O 1
ATOM 646 N N . ALA A 1 81 ? 15.533 -17.379 -10.338 1.00 95.12 81 ALA A N 1
ATOM 647 C CA . ALA A 1 81 ? 16.596 -17.924 -11.188 1.00 95.12 81 ALA A CA 1
ATOM 648 C C . ALA A 1 81 ? 16.416 -17.656 -12.698 1.00 95.12 81 ALA A C 1
ATOM 650 O O . ALA A 1 81 ? 17.401 -17.625 -13.430 1.00 95.12 81 ALA A O 1
ATOM 651 N N . ALA A 1 82 ? 15.186 -17.422 -13.175 1.00 97.25 82 ALA A N 1
ATOM 652 C CA . ALA A 1 82 ? 14.937 -17.064 -14.574 1.00 97.25 82 ALA A CA 1
ATOM 653 C C . ALA A 1 82 ? 15.270 -15.592 -14.893 1.00 97.25 82 ALA A C 1
ATOM 655 O O . ALA A 1 82 ? 15.471 -15.253 -16.059 1.00 97.25 82 ALA A O 1
ATOM 656 N N . ALA A 1 83 ? 15.339 -14.724 -13.881 1.00 97.81 83 ALA A N 1
ATOM 657 C CA . ALA A 1 83 ? 15.631 -13.296 -13.991 1.00 97.81 83 ALA A CA 1
ATOM 658 C C . ALA A 1 83 ? 17.127 -13.000 -14.157 1.00 97.81 83 ALA A C 1
ATOM 660 O O . ALA A 1 83 ? 17.725 -12.276 -13.362 1.00 97.81 83 ALA A O 1
ATOM 661 N N . THR A 1 84 ? 17.732 -13.566 -15.196 1.00 96.94 84 THR A N 1
ATOM 662 C CA . THR A 1 84 ? 19.111 -13.264 -15.590 1.00 96.94 84 THR A CA 1
ATOM 663 C C . THR A 1 84 ? 19.148 -12.041 -16.505 1.00 96.94 84 THR A C 1
ATOM 665 O O . THR A 1 84 ? 18.156 -11.730 -17.171 1.00 96.94 84 THR A O 1
ATOM 668 N N . GLU A 1 85 ? 20.292 -11.356 -16.571 1.00 96.00 85 GLU A N 1
ATOM 669 C CA . GLU A 1 85 ? 20.497 -10.261 -17.534 1.00 96.00 85 GLU A CA 1
ATOM 670 C C . GLU A 1 85 ? 20.202 -10.716 -18.967 1.00 96.00 85 GLU A C 1
ATOM 672 O O . GLU A 1 85 ? 19.398 -10.087 -19.650 1.00 96.00 85 GLU A O 1
ATOM 677 N N . LYS A 1 86 ? 20.754 -11.866 -19.373 1.00 96.50 86 LYS A N 1
ATOM 678 C CA . LYS A 1 86 ? 20.553 -12.429 -20.709 1.00 96.50 86 LYS A CA 1
ATOM 679 C C . LYS A 1 86 ? 19.073 -12.618 -21.042 1.00 96.50 86 LYS A C 1
ATOM 681 O O . LYS A 1 86 ? 18.625 -12.169 -22.090 1.00 96.50 86 LYS A O 1
ATOM 686 N N . ASN A 1 87 ? 18.304 -13.254 -20.156 1.00 98.44 87 ASN A N 1
ATOM 687 C CA . ASN A 1 87 ? 16.884 -13.514 -20.410 1.00 98.44 87 ASN A CA 1
ATOM 688 C C . ASN A 1 87 ? 16.068 -12.216 -20.477 1.00 98.44 87 ASN A C 1
ATOM 690 O O . ASN A 1 87 ? 15.128 -12.121 -21.265 1.00 98.44 87 ASN A O 1
ATOM 694 N N . MET A 1 88 ? 16.420 -11.216 -19.661 1.00 98.25 88 MET A N 1
ATOM 695 C CA . MET A 1 88 ? 15.802 -9.890 -19.718 1.00 98.25 88 MET A CA 1
ATOM 696 C C . MET A 1 88 ? 16.091 -9.206 -21.056 1.00 98.25 88 MET A C 1
ATOM 698 O O . MET A 1 88 ? 15.162 -8.734 -21.712 1.00 98.25 88 MET A O 1
ATOM 702 N N . THR A 1 89 ? 17.354 -9.207 -21.481 1.00 97.81 89 THR A N 1
ATOM 703 C CA . THR A 1 89 ? 17.782 -8.615 -22.748 1.00 97.81 89 THR A CA 1
ATOM 704 C C . THR A 1 89 ? 17.122 -9.322 -23.933 1.00 97.81 89 THR A C 1
ATOM 706 O O . THR A 1 89 ? 16.515 -8.648 -24.763 1.00 97.81 89 THR A O 1
ATOM 709 N N . ASP A 1 90 ? 17.133 -10.656 -23.979 1.00 98.56 90 ASP A N 1
ATOM 710 C CA . ASP A 1 90 ? 16.497 -11.448 -25.041 1.00 98.56 90 ASP A CA 1
ATOM 711 C C . ASP A 1 90 ? 14.994 -11.142 -25.157 1.00 98.56 90 ASP A C 1
ATOM 713 O O . ASP A 1 90 ? 14.499 -10.874 -26.251 1.00 98.56 90 ASP A O 1
ATOM 717 N N . ALA A 1 91 ? 14.269 -11.098 -24.033 1.00 98.62 91 ALA A N 1
ATOM 718 C CA . ALA A 1 91 ? 12.837 -10.791 -24.025 1.00 98.62 91 ALA A CA 1
ATOM 719 C C . ALA A 1 91 ? 12.536 -9.373 -24.544 1.00 98.62 91 ALA A C 1
ATOM 721 O O . ALA A 1 91 ? 11.570 -9.154 -25.278 1.00 98.62 91 ALA A O 1
ATOM 722 N N . MET A 1 92 ? 13.369 -8.396 -24.180 1.00 98.50 92 MET A N 1
ATOM 723 C CA . MET A 1 92 ? 13.222 -7.018 -24.650 1.00 98.50 92 MET A CA 1
ATOM 724 C C . MET A 1 92 ? 13.555 -6.883 -26.140 1.00 98.50 92 MET A C 1
ATOM 726 O O . MET A 1 92 ? 12.867 -6.147 -26.850 1.00 98.50 92 MET A O 1
ATOM 730 N N . LEU A 1 93 ? 14.568 -7.605 -26.627 1.00 98.38 93 LEU A N 1
ATOM 731 C CA . LEU A 1 93 ? 14.910 -7.661 -28.049 1.00 98.38 93 LEU A CA 1
ATOM 732 C C . LEU A 1 93 ? 13.802 -8.323 -28.872 1.00 98.38 93 LEU A C 1
ATOM 734 O O . LEU A 1 93 ? 13.424 -7.787 -29.907 1.00 98.38 93 LEU A O 1
ATOM 738 N N . GLU A 1 94 ? 13.196 -9.401 -28.375 1.00 98.44 94 GLU A N 1
ATOM 739 C CA . GLU A 1 94 ? 12.069 -10.053 -29.048 1.00 98.44 94 GLU A CA 1
ATOM 740 C C . GLU A 1 94 ? 10.877 -9.093 -29.222 1.00 98.44 94 GLU A C 1
ATOM 742 O O . GLU A 1 94 ? 10.258 -9.037 -30.288 1.00 98.44 94 GLU A O 1
ATOM 747 N N . ILE A 1 95 ? 10.563 -8.285 -28.198 1.00 98.38 95 ILE A N 1
ATOM 748 C CA . ILE A 1 95 ? 9.541 -7.231 -28.305 1.00 98.38 95 ILE A CA 1
ATOM 749 C C . ILE A 1 95 ? 9.965 -6.166 -29.318 1.00 98.38 95 ILE A C 1
ATOM 751 O O . ILE A 1 95 ? 9.135 -5.732 -30.120 1.00 98.38 95 ILE A O 1
ATOM 755 N N . LEU A 1 96 ? 11.233 -5.745 -29.307 1.00 98.12 96 LEU A N 1
ATOM 756 C CA . LEU A 1 96 ? 11.757 -4.800 -30.291 1.00 98.12 96 LEU A CA 1
ATOM 757 C C . LEU A 1 96 ? 11.680 -5.337 -31.713 1.00 98.12 96 LEU A C 1
ATOM 759 O O . LEU A 1 96 ? 11.490 -4.526 -32.609 1.00 98.12 96 LEU A O 1
ATOM 763 N N . ASP A 1 97 ? 11.775 -6.643 -31.941 1.00 97.69 97 ASP A N 1
ATOM 764 C CA . ASP A 1 97 ? 11.674 -7.229 -33.277 1.00 97.69 97 ASP A CA 1
ATOM 765 C C . ASP A 1 97 ? 10.219 -7.229 -33.769 1.00 97.69 97 ASP A C 1
ATOM 767 O O . ASP A 1 97 ? 9.924 -6.688 -34.841 1.00 97.69 97 ASP A O 1
ATOM 771 N N . LYS A 1 98 ? 9.277 -7.723 -32.951 1.00 95.94 98 LYS A N 1
ATOM 772 C CA . LYS A 1 98 ? 7.854 -7.854 -33.333 1.00 95.94 98 LYS A CA 1
ATOM 773 C C . LYS A 1 98 ? 7.024 -6.572 -33.211 1.00 95.94 98 LYS A C 1
ATOM 775 O O . LYS A 1 98 ? 6.050 -6.398 -33.946 1.00 95.94 98 LYS A O 1
ATOM 780 N N . GLY A 1 99 ? 7.380 -5.685 -32.283 1.00 96.06 99 GLY A N 1
ATOM 781 C CA . GLY A 1 99 ? 6.599 -4.497 -31.937 1.00 96.06 99 GLY A CA 1
ATOM 782 C C . GLY A 1 99 ? 6.540 -3.478 -33.072 1.00 96.06 99 GLY A C 1
ATOM 783 O O . GLY A 1 99 ? 7.508 -3.295 -33.813 1.00 96.06 99 GLY A O 1
ATOM 784 N N . LYS A 1 100 ? 5.411 -2.786 -33.209 1.00 96.56 100 LYS A N 1
ATOM 785 C CA . LYS A 1 100 ? 5.183 -1.750 -34.227 1.00 96.56 100 LYS A CA 1
ATOM 786 C C . LYS A 1 100 ? 4.940 -0.397 -33.571 1.00 96.56 100 LYS A C 1
ATOM 788 O O . LYS A 1 100 ? 4.481 -0.329 -32.437 1.00 96.56 100 LYS A O 1
ATOM 793 N N . ALA A 1 101 ? 5.224 0.686 -34.294 1.00 96.88 101 ALA A N 1
ATOM 794 C CA . ALA A 1 101 ? 4.977 2.044 -33.816 1.00 96.88 101 ALA A CA 1
ATOM 795 C C . ALA A 1 101 ? 3.552 2.187 -33.252 1.00 96.88 101 ALA A C 1
ATOM 797 O O . ALA A 1 101 ? 2.578 1.825 -33.909 1.00 96.88 101 ALA A O 1
ATOM 798 N N . GLY A 1 102 ? 3.448 2.723 -32.039 1.00 95.94 102 GLY A N 1
ATOM 799 C CA . GLY A 1 102 ? 2.202 2.810 -31.288 1.00 95.94 102 GLY A CA 1
ATOM 800 C C . GLY A 1 102 ? 1.970 1.661 -30.307 1.00 95.94 102 GLY A C 1
ATOM 801 O O . GLY A 1 102 ? 1.294 1.905 -29.318 1.00 95.94 102 GLY A O 1
ATOM 802 N N . ASP A 1 103 ? 2.525 0.461 -30.480 1.00 98.19 103 ASP A N 1
ATOM 803 C CA . ASP A 1 103 ? 2.319 -0.628 -29.511 1.00 98.19 103 ASP A CA 1
ATOM 804 C C . ASP A 1 103 ? 2.779 -0.215 -28.097 1.00 98.19 103 ASP A C 1
ATOM 806 O O . ASP A 1 103 ? 3.762 0.516 -27.929 1.00 98.19 103 ASP A O 1
ATOM 810 N N . ALA A 1 104 ? 2.050 -0.669 -27.074 1.00 98.38 104 ALA A N 1
ATOM 811 C CA . ALA A 1 104 ? 2.344 -0.357 -25.678 1.00 98.38 104 ALA A CA 1
ATOM 812 C C . ALA A 1 104 ? 3.248 -1.427 -25.062 1.00 98.38 104 ALA A C 1
ATOM 814 O O . ALA A 1 104 ? 2.983 -2.625 -25.176 1.00 98.38 104 ALA A O 1
ATOM 815 N N . VAL A 1 105 ? 4.294 -0.992 -24.366 1.00 98.75 105 VAL A N 1
ATOM 816 C CA . VAL A 1 105 ? 5.258 -1.872 -23.707 1.00 98.75 105 VAL A CA 1
ATOM 817 C C . VAL A 1 105 ? 5.362 -1.508 -22.233 1.00 98.75 105 VAL A C 1
ATOM 819 O O . VAL A 1 105 ? 5.522 -0.337 -21.890 1.00 98.75 105 VAL A O 1
ATOM 822 N N . VAL A 1 106 ? 5.285 -2.510 -21.358 1.00 98.88 106 VAL A N 1
ATOM 823 C CA . VAL A 1 106 ? 5.525 -2.353 -19.919 1.00 98.88 106 VAL A CA 1
ATOM 824 C C . VAL A 1 106 ? 6.763 -3.141 -19.512 1.00 98.88 106 VAL A C 1
ATOM 826 O O . VAL A 1 106 ? 6.831 -4.348 -19.715 1.00 98.88 106 VAL A O 1
ATOM 829 N N . PHE A 1 107 ? 7.731 -2.468 -18.904 1.00 98.81 107 PHE A N 1
ATOM 830 C CA . PHE A 1 107 ? 8.860 -3.112 -18.241 1.00 98.81 107 PHE A CA 1
ATOM 831 C C . PHE A 1 107 ? 8.698 -2.936 -16.734 1.00 98.81 107 PHE A C 1
ATOM 833 O O . PHE A 1 107 ? 8.604 -1.808 -16.255 1.00 98.81 107 PHE A O 1
ATOM 840 N N . PHE A 1 108 ? 8.653 -4.031 -15.987 1.00 98.81 108 PHE A N 1
ATOM 841 C CA . PHE A 1 108 ? 8.579 -4.005 -14.530 1.00 98.81 108 PHE A CA 1
ATOM 842 C C . PHE A 1 108 ? 9.771 -4.745 -13.939 1.00 98.81 108 PHE A C 1
ATOM 844 O O . PHE A 1 108 ? 10.045 -5.879 -14.328 1.00 98.81 108 PHE A O 1
ATOM 851 N N . PHE A 1 109 ? 10.439 -4.122 -12.973 1.00 98.50 109 PHE A N 1
ATOM 852 C CA . PHE A 1 109 ? 11.495 -4.740 -12.186 1.00 98.50 109 PHE A CA 1
ATOM 853 C C . PHE A 1 109 ? 11.251 -4.516 -10.695 1.00 98.50 109 PHE A C 1
ATOM 855 O O . PHE A 1 109 ? 11.114 -3.375 -10.253 1.00 98.50 109 PHE A O 1
ATOM 862 N N . CYS A 1 110 ? 11.277 -5.601 -9.925 1.00 97.44 110 CYS A N 1
ATOM 863 C CA . CYS A 1 110 ? 11.361 -5.571 -8.472 1.00 97.44 110 CYS A CA 1
ATOM 864 C C . CYS A 1 110 ? 12.471 -6.515 -7.989 1.00 97.44 110 CYS A C 1
ATOM 866 O O . CYS A 1 110 ? 12.526 -7.686 -8.381 1.00 97.44 110 CYS A O 1
ATOM 868 N N . GLY A 1 111 ? 13.375 -5.984 -7.170 1.00 94.00 111 GLY A N 1
ATOM 869 C CA . GLY A 1 111 ? 14.598 -6.653 -6.730 1.00 94.00 111 GLY A CA 1
ATOM 870 C C . GLY A 1 111 ? 15.585 -5.657 -6.119 1.00 94.00 111 GLY A C 1
ATOM 871 O O . GLY A 1 111 ? 15.218 -4.535 -5.769 1.00 94.00 111 GLY A O 1
ATOM 872 N N . HIS A 1 112 ? 16.862 -6.025 -6.025 1.00 89.62 112 HIS A N 1
ATOM 873 C CA . HIS A 1 112 ? 17.903 -5.104 -5.558 1.00 89.62 112 HIS A CA 1
ATOM 874 C C . HIS A 1 112 ? 18.322 -4.102 -6.635 1.00 89.62 112 HIS A C 1
ATOM 876 O O . HIS A 1 112 ? 18.580 -4.463 -7.784 1.00 89.62 112 HIS A O 1
ATOM 882 N N . GLY A 1 113 ? 18.445 -2.839 -6.231 1.00 88.06 113 GLY A N 1
ATOM 883 C CA . GLY A 1 113 ? 19.174 -1.804 -6.959 1.00 88.06 113 GLY A CA 1
ATOM 884 C C . GLY A 1 113 ? 20.441 -1.447 -6.188 1.00 88.06 113 GLY A C 1
ATOM 885 O O . GLY A 1 113 ? 20.439 -1.467 -4.956 1.00 88.06 113 GLY A O 1
ATOM 886 N N . VAL A 1 114 ? 21.530 -1.158 -6.899 1.00 82.88 114 VAL A N 1
ATOM 887 C CA . VAL A 1 114 ? 22.854 -0.925 -6.307 1.00 82.88 114 VAL A CA 1
ATOM 888 C C . VAL A 1 114 ? 23.531 0.311 -6.883 1.00 82.88 114 VAL A C 1
ATOM 890 O O . VAL A 1 114 ? 23.295 0.701 -8.031 1.00 82.88 114 VAL A O 1
ATOM 893 N N . TYR A 1 115 ? 24.411 0.897 -6.074 1.00 81.06 115 TYR A N 1
ATOM 894 C CA . TYR A 1 115 ? 25.378 1.893 -6.513 1.00 81.06 115 TYR A CA 1
ATOM 895 C C . TYR A 1 115 ? 26.703 1.243 -6.890 1.00 81.06 115 TYR A C 1
ATOM 897 O O . TYR A 1 115 ? 27.137 0.269 -6.282 1.00 81.06 115 TYR A O 1
ATOM 905 N N . ILE A 1 116 ? 27.341 1.829 -7.893 1.00 81.88 116 ILE A N 1
ATOM 906 C CA . ILE A 1 116 ? 28.656 1.460 -8.401 1.00 81.88 116 ILE A CA 1
ATOM 907 C C . ILE A 1 116 ? 29.495 2.737 -8.388 1.00 81.88 116 ILE A C 1
ATOM 909 O O . ILE A 1 116 ? 29.055 3.764 -8.914 1.00 81.88 116 ILE A O 1
ATOM 913 N N . ASP A 1 117 ? 30.687 2.688 -7.803 1.00 82.56 117 ASP A N 1
ATOM 914 C CA . ASP A 1 117 ? 31.634 3.796 -7.876 1.00 82.56 117 ASP A CA 1
ATOM 915 C C . ASP A 1 117 ? 32.074 3.967 -9.338 1.00 82.56 117 ASP A C 1
ATOM 917 O O . ASP A 1 117 ? 32.437 3.019 -10.029 1.00 82.56 117 ASP A O 1
ATOM 921 N N . ASN A 1 118 ? 32.018 5.193 -9.844 1.00 86.19 118 ASN A N 1
ATOM 922 C CA . ASN A 1 118 ? 32.434 5.542 -11.197 1.00 86.19 118 ASN A CA 1
ATOM 923 C C . ASN A 1 118 ? 33.176 6.891 -11.218 1.00 86.19 118 ASN A C 1
ATOM 925 O O . ASN A 1 118 ? 32.623 7.893 -11.696 1.00 86.19 118 ASN A O 1
ATOM 929 N N . PRO A 1 119 ? 34.435 6.940 -10.736 1.00 87.81 119 PRO A N 1
ATOM 930 C CA . PRO A 1 119 ? 35.226 8.170 -10.645 1.00 87.81 119 PRO A CA 1
ATOM 931 C C . PRO A 1 119 ? 35.370 8.920 -11.975 1.00 87.81 119 PRO A C 1
ATOM 933 O O . PRO A 1 119 ? 35.509 10.143 -11.985 1.00 87.81 119 PRO A O 1
ATOM 936 N N . ALA A 1 120 ? 35.258 8.223 -13.112 1.00 87.44 120 ALA A N 1
ATOM 937 C CA . ALA A 1 120 ? 35.288 8.837 -14.440 1.00 87.44 120 ALA A CA 1
ATOM 938 C C . ALA A 1 120 ? 34.140 9.845 -14.665 1.00 87.44 120 ALA A C 1
ATOM 940 O O . ALA A 1 120 ? 34.233 10.725 -15.520 1.00 87.44 120 ALA A O 1
ATOM 941 N N . THR A 1 121 ? 33.073 9.760 -13.866 1.00 84.62 121 THR A N 1
ATOM 942 C CA . THR A 1 121 ? 31.916 10.665 -13.908 1.00 84.62 121 THR A CA 1
ATOM 943 C C . THR A 1 121 ? 31.891 11.672 -12.758 1.00 84.62 121 THR A C 1
ATOM 945 O O . THR A 1 121 ? 30.874 12.332 -12.557 1.00 84.62 121 THR A O 1
ATOM 948 N N . LEU A 1 122 ? 32.993 11.845 -12.014 1.00 84.31 122 LEU A N 1
ATOM 949 C CA . LEU A 1 122 ? 33.057 12.754 -10.858 1.00 84.31 122 LEU A CA 1
ATOM 950 C C . LEU A 1 122 ? 32.667 14.197 -11.208 1.00 84.31 122 LEU A C 1
ATOM 952 O O . LEU A 1 122 ? 31.995 14.870 -10.435 1.00 84.31 122 LEU A O 1
ATOM 956 N N . LYS A 1 123 ? 33.040 14.657 -12.408 1.00 83.88 123 LYS A N 1
ATOM 957 C CA . LYS A 1 123 ? 32.715 16.002 -12.912 1.00 83.88 123 LYS A CA 1
ATOM 958 C C . LYS A 1 123 ? 31.296 16.123 -13.484 1.00 83.88 123 LYS A C 1
ATOM 960 O O . LYS A 1 123 ? 30.897 17.213 -13.881 1.00 83.88 123 LYS A O 1
ATOM 965 N N . ASN A 1 124 ? 30.543 15.026 -13.585 1.00 80.25 124 ASN A N 1
ATOM 966 C CA . ASN A 1 124 ? 29.168 15.063 -14.068 1.00 80.25 124 ASN A CA 1
ATOM 967 C C . ASN A 1 124 ? 28.252 15.533 -12.922 1.00 80.25 124 ASN A C 1
ATOM 969 O O . ASN A 1 124 ? 28.179 14.840 -11.907 1.00 80.25 124 ASN A O 1
ATOM 973 N N . PRO A 1 125 ? 27.513 16.647 -13.075 1.00 73.19 125 PRO A N 1
ATOM 974 C CA . PRO A 1 125 ? 26.735 17.247 -11.986 1.00 73.19 125 PRO A CA 1
ATOM 975 C C . PRO A 1 125 ? 25.562 16.380 -11.504 1.00 73.19 125 PRO A C 1
ATOM 977 O O . PRO A 1 125 ? 24.992 16.658 -10.455 1.00 73.19 125 PRO A O 1
ATOM 980 N N . PHE A 1 126 ? 25.199 15.335 -12.255 1.00 71.88 126 PHE A N 1
ATOM 981 C CA . PHE A 1 126 ? 24.121 14.408 -11.907 1.00 71.88 126 PHE A CA 1
ATOM 982 C C . PHE A 1 126 ? 24.638 13.055 -11.411 1.00 71.88 126 PHE A C 1
ATOM 984 O O . PHE A 1 126 ? 24.021 12.454 -10.538 1.00 71.88 126 PHE A O 1
ATOM 991 N N . LYS A 1 127 ? 25.742 12.553 -11.985 1.00 75.44 127 LYS A N 1
ATOM 992 C CA . LYS A 1 127 ? 26.324 11.254 -11.606 1.00 75.44 127 LYS A CA 1
ATOM 993 C C . LYS A 1 127 ? 27.286 11.357 -10.421 1.00 75.44 127 LYS A C 1
ATOM 995 O O . LYS A 1 127 ? 27.364 10.410 -9.650 1.00 75.44 127 LYS A O 1
ATOM 1000 N N . LEU A 1 128 ? 28.000 12.478 -10.272 1.00 78.75 128 LEU A N 1
ATOM 1001 C CA . LEU A 1 128 ? 28.892 12.788 -9.142 1.00 78.75 128 LEU A CA 1
ATOM 1002 C C . LEU A 1 128 ? 29.854 11.650 -8.765 1.00 78.75 128 LEU A C 1
ATOM 1004 O O . LEU A 1 128 ? 30.143 11.424 -7.593 1.00 78.75 128 LEU A O 1
ATOM 1008 N N . GLY A 1 129 ? 30.358 10.930 -9.766 1.00 80.88 129 GLY A N 1
ATOM 1009 C CA . GLY A 1 129 ? 31.296 9.837 -9.540 1.00 80.88 129 GLY A CA 1
ATOM 1010 C C . GLY A 1 129 ? 30.637 8.489 -9.259 1.00 80.88 129 GLY A C 1
ATOM 1011 O O . GLY A 1 129 ? 31.326 7.599 -8.778 1.00 80.88 129 GLY A O 1
ATOM 1012 N N . TYR A 1 130 ? 29.346 8.320 -9.557 1.00 82.25 130 TYR A N 1
ATOM 1013 C CA . TYR A 1 130 ? 28.606 7.074 -9.355 1.00 82.25 130 TYR A CA 1
ATOM 1014 C C . TYR A 1 130 ? 27.856 6.625 -10.609 1.00 82.25 130 TYR A C 1
ATOM 1016 O O . TYR A 1 130 ? 27.554 7.378 -11.536 1.00 82.25 130 TYR A O 1
ATOM 1024 N N . SER A 1 131 ? 27.524 5.346 -10.641 1.00 83.75 131 SER A N 1
ATOM 1025 C CA . SER A 1 131 ? 26.565 4.751 -11.564 1.00 83.75 131 SER A CA 1
ATOM 1026 C C . SER A 1 131 ? 25.617 3.846 -10.792 1.00 83.75 131 SER A C 1
ATOM 1028 O O . SER A 1 131 ? 25.884 3.471 -9.653 1.00 83.75 131 SER A O 1
ATOM 1030 N N . GLN A 1 132 ? 24.476 3.541 -11.393 1.00 85.75 132 GLN A N 1
ATOM 1031 C CA . GLN A 1 132 ? 23.440 2.721 -10.776 1.00 85.75 132 GLN A CA 1
ATOM 1032 C C . GLN A 1 132 ? 23.218 1.476 -11.614 1.00 85.75 132 GLN A C 1
ATOM 1034 O O . GLN A 1 132 ? 23.381 1.520 -12.836 1.00 85.75 132 GLN A O 1
ATOM 1039 N N . ALA A 1 133 ? 22.825 0.386 -10.972 1.00 88.75 133 ALA A N 1
ATOM 1040 C CA . ALA A 1 133 ? 22.439 -0.836 -11.655 1.00 88.75 133 ALA A CA 1
ATOM 1041 C C . ALA A 1 133 ? 21.290 -1.535 -10.931 1.00 88.75 133 ALA A C 1
ATOM 1043 O O . ALA A 1 133 ? 21.159 -1.436 -9.712 1.00 88.75 133 ALA A O 1
ATOM 1044 N N . ILE A 1 134 ? 20.489 -2.279 -11.688 1.00 93.50 134 ILE A N 1
ATOM 1045 C CA . ILE A 1 134 ? 19.634 -3.324 -11.121 1.00 93.50 134 ILE A CA 1
ATOM 1046 C C . ILE A 1 134 ? 20.435 -4.627 -11.021 1.00 93.50 134 ILE A C 1
ATOM 1048 O O . ILE A 1 134 ? 21.275 -4.917 -11.877 1.00 93.50 134 ILE A O 1
ATOM 1052 N N . CYS A 1 135 ? 20.186 -5.394 -9.963 1.00 93.00 135 CYS A N 1
ATOM 1053 C CA . CYS A 1 135 ? 20.879 -6.643 -9.675 1.00 93.00 135 CYS A CA 1
ATOM 1054 C C . CYS A 1 135 ? 20.011 -7.843 -10.078 1.00 93.00 135 CYS A C 1
ATOM 1056 O O . CYS A 1 135 ? 18.989 -8.135 -9.447 1.00 93.00 135 CYS A O 1
ATOM 1058 N N . MET A 1 136 ? 20.435 -8.526 -11.138 1.00 95.62 136 MET A N 1
ATOM 1059 C CA . MET A 1 136 ? 19.807 -9.726 -11.687 1.00 95.62 136 MET A CA 1
ATOM 1060 C C . MET A 1 136 ? 20.173 -10.968 -10.856 1.00 95.62 136 MET A C 1
ATOM 1062 O O . MET A 1 136 ? 21.126 -10.956 -10.077 1.00 95.62 136 MET A O 1
ATOM 1066 N N . SER A 1 137 ? 19.434 -12.068 -11.010 1.00 93.31 137 SER A N 1
ATOM 1067 C CA . SER A 1 137 ? 19.557 -13.238 -10.121 1.00 93.31 137 SER A CA 1
ATOM 1068 C C . SER A 1 137 ? 20.839 -14.056 -10.320 1.00 93.31 137 SER A C 1
ATOM 1070 O O . SER A 1 137 ? 21.239 -14.826 -9.446 1.00 93.31 137 SER A O 1
ATOM 1072 N N . ASN A 1 138 ? 21.521 -13.880 -11.452 1.00 89.81 138 ASN A N 1
ATOM 1073 C CA . ASN A 1 138 ? 22.741 -14.590 -11.826 1.00 89.81 138 ASN A CA 1
ATOM 1074 C C . ASN A 1 138 ? 24.009 -13.971 -11.209 1.00 89.81 138 ASN A C 1
ATOM 1076 O O . ASN A 1 138 ? 24.945 -13.665 -11.940 1.00 89.81 138 ASN A O 1
ATOM 1080 N N . LEU A 1 139 ? 24.072 -13.817 -9.879 1.00 86.75 139 LEU A N 1
ATOM 1081 C CA . LEU A 1 139 ? 25.160 -13.115 -9.161 1.00 86.75 139 LEU A CA 1
ATOM 1082 C C . LEU A 1 139 ? 26.594 -13.559 -9.515 1.00 86.75 139 LEU A C 1
ATOM 1084 O O . LEU A 1 139 ? 27.519 -12.764 -9.388 1.00 86.75 139 LEU A O 1
ATOM 1088 N N . TYR A 1 140 ? 26.770 -14.802 -9.971 1.00 83.75 140 TYR A N 1
ATOM 1089 C CA . TYR A 1 140 ? 28.050 -15.414 -10.367 1.00 83.75 140 TYR A CA 1
ATOM 1090 C C . TYR A 1 140 ? 28.399 -15.216 -11.846 1.00 83.75 140 TYR A C 1
ATOM 1092 O O . TYR A 1 140 ? 29.322 -15.852 -12.358 1.00 83.75 140 TYR A O 1
ATOM 1100 N N . ALA A 1 141 ? 27.635 -14.401 -12.572 1.00 85.38 141 ALA A N 1
ATOM 1101 C CA . ALA A 1 141 ? 27.905 -14.138 -13.973 1.00 85.38 141 ALA A CA 1
ATOM 1102 C C . ALA A 1 141 ? 29.302 -13.516 -14.145 1.00 85.38 141 ALA A C 1
ATOM 1104 O O . ALA A 1 141 ? 29.642 -12.575 -13.419 1.00 85.38 141 ALA A O 1
ATOM 1105 N N . PRO A 1 142 ? 30.100 -13.991 -15.121 1.00 81.56 142 PRO A N 1
ATOM 1106 C CA . PRO A 1 142 ? 31.409 -13.418 -15.405 1.00 81.56 142 PRO A CA 1
ATOM 1107 C C . PRO A 1 142 ? 31.339 -11.902 -15.599 1.00 81.56 142 PRO A C 1
ATOM 1109 O O . PRO A 1 142 ? 30.363 -11.382 -16.144 1.00 81.56 142 PRO A O 1
ATOM 1112 N N . ASN A 1 143 ? 32.392 -11.198 -15.182 1.00 82.56 143 ASN A N 1
ATOM 1113 C CA . ASN A 1 143 ? 32.534 -9.748 -15.350 1.00 82.56 143 ASN A CA 1
ATOM 1114 C C . ASN A 1 143 ? 31.377 -8.924 -14.755 1.00 82.56 143 ASN A C 1
ATOM 1116 O O . ASN A 1 143 ? 31.053 -7.860 -15.280 1.00 82.56 143 ASN A O 1
ATOM 1120 N N . HIS A 1 144 ? 30.755 -9.404 -13.674 1.00 86.06 144 HIS A N 1
ATOM 1121 C CA . HIS A 1 144 ? 29.585 -8.767 -13.059 1.00 86.06 144 HIS A CA 1
ATOM 1122 C C . HIS A 1 144 ? 28.384 -8.665 -14.013 1.00 86.06 144 HIS A C 1
ATOM 1124 O O . HIS A 1 144 ? 27.597 -7.723 -13.929 1.00 86.06 144 HIS A O 1
ATOM 1130 N N . GLY A 1 145 ? 28.201 -9.650 -14.901 1.00 86.81 145 GLY A N 1
ATOM 1131 C CA . GLY A 1 145 ? 27.065 -9.729 -15.834 1.00 86.81 145 GLY A CA 1
ATOM 1132 C C . GLY A 1 145 ? 25.682 -9.868 -15.174 1.00 86.81 145 GLY A C 1
ATOM 1133 O O . GLY A 1 145 ? 24.685 -10.049 -15.862 1.00 86.81 145 GLY A O 1
ATOM 1134 N N . CYS A 1 146 ? 25.604 -9.816 -13.844 1.00 89.62 146 CYS A N 1
ATOM 1135 C CA . CYS A 1 146 ? 24.368 -9.659 -13.084 1.00 89.62 146 CYS A CA 1
ATOM 1136 C C . CYS A 1 146 ? 23.950 -8.190 -12.912 1.00 89.62 146 CYS A C 1
ATOM 1138 O O . CYS A 1 146 ? 22.806 -7.930 -12.553 1.00 89.62 146 CYS A O 1
ATOM 1140 N N . LEU A 1 147 ? 24.847 -7.228 -13.149 1.00 91.38 147 LEU A N 1
ATOM 1141 C CA . LEU A 1 147 ? 24.588 -5.804 -12.952 1.00 91.38 147 LEU A CA 1
ATOM 1142 C C . LEU A 1 147 ? 24.168 -5.145 -14.263 1.00 91.38 147 LEU A C 1
ATOM 1144 O O . LEU A 1 147 ? 24.991 -4.861 -15.137 1.00 91.38 147 LEU A O 1
ATOM 1148 N N . VAL A 1 148 ? 22.881 -4.829 -14.380 1.00 93.75 148 VAL A N 1
ATOM 1149 C CA . VAL A 1 148 ? 22.360 -4.085 -15.531 1.00 93.75 148 VAL A CA 1
ATOM 1150 C C . VAL A 1 148 ? 22.377 -2.604 -15.195 1.00 93.75 148 VAL A C 1
ATOM 1152 O O . VAL A 1 148 ? 21.525 -2.096 -14.465 1.00 93.75 148 VAL A O 1
ATOM 1155 N N . LYS A 1 149 ? 23.395 -1.918 -15.715 1.00 90.81 149 LYS A N 1
ATOM 1156 C CA . LYS A 1 149 ? 23.657 -0.499 -15.456 1.00 90.81 149 LYS A CA 1
ATOM 1157 C C . LYS A 1 149 ? 22.595 0.419 -16.065 1.00 90.81 149 LYS A C 1
ATOM 1159 O O . LYS A 1 149 ? 21.982 0.100 -17.085 1.00 90.81 149 LYS A O 1
ATOM 1164 N N . ASP A 1 150 ? 22.478 1.619 -15.506 1.00 88.12 150 ASP A N 1
ATOM 1165 C CA . ASP A 1 150 ? 21.637 2.708 -16.013 1.00 88.12 150 ASP A CA 1
ATOM 1166 C C . ASP A 1 150 ? 21.889 2.994 -17.504 1.00 88.12 150 ASP A C 1
ATOM 1168 O O . ASP A 1 150 ? 20.950 3.121 -18.284 1.00 88.12 150 ASP A O 1
ATOM 1172 N N . ASN A 1 151 ? 23.156 3.040 -17.925 1.00 88.62 151 ASN A N 1
ATOM 1173 C CA . ASN A 1 151 ? 23.542 3.249 -19.319 1.00 88.62 151 ASN A CA 1
ATOM 1174 C C . ASN A 1 151 ? 23.069 2.102 -20.229 1.00 88.62 151 ASN A C 1
ATOM 1176 O O . ASN A 1 151 ? 22.595 2.368 -21.332 1.00 88.62 151 ASN A O 1
ATOM 1180 N N . THR A 1 152 ? 23.124 0.850 -19.760 1.00 92.19 152 THR A N 1
ATOM 1181 C CA . THR A 1 152 ? 22.610 -0.315 -20.501 1.00 92.19 152 THR A CA 1
ATOM 1182 C C . THR A 1 152 ? 21.102 -0.195 -20.721 1.00 92.19 152 THR A C 1
ATOM 1184 O O . THR A 1 152 ? 20.628 -0.333 -21.849 1.00 92.19 152 THR A O 1
ATOM 1187 N N . LEU A 1 153 ? 20.351 0.147 -19.668 1.00 95.06 153 LEU A N 1
ATOM 1188 C CA . LEU A 1 153 ? 18.905 0.360 -19.762 1.00 95.06 153 LEU A CA 1
ATOM 1189 C C . LEU A 1 153 ? 18.560 1.537 -20.681 1.00 95.06 153 LEU A C 1
ATOM 1191 O O . LEU A 1 153 ? 17.660 1.411 -21.504 1.00 95.06 153 LEU A O 1
ATOM 1195 N N . LYS A 1 154 ? 19.299 2.654 -20.615 1.00 92.00 154 LYS A N 1
ATOM 1196 C CA . LYS A 1 154 ? 19.094 3.813 -21.505 1.00 92.00 154 LYS A CA 1
ATOM 1197 C C . LYS A 1 154 ? 19.268 3.443 -22.973 1.00 92.00 154 LYS A C 1
ATOM 1199 O O . LYS A 1 154 ? 18.412 3.791 -23.781 1.00 92.00 154 LYS A O 1
ATOM 1204 N N . ILE A 1 155 ? 20.340 2.725 -23.313 1.00 94.62 155 ILE A N 1
ATOM 1205 C CA . ILE A 1 155 ? 20.585 2.257 -24.686 1.00 94.62 155 ILE A CA 1
ATOM 1206 C C . ILE A 1 155 ? 19.413 1.394 -25.157 1.00 94.62 155 ILE A C 1
ATOM 1208 O O . ILE A 1 155 ? 18.870 1.627 -26.235 1.00 94.62 155 ILE A O 1
ATOM 1212 N N . LEU A 1 156 ? 18.982 0.436 -24.335 1.00 96.75 156 LEU A N 1
ATOM 1213 C CA . LEU A 1 156 ? 17.882 -0.453 -24.685 1.00 96.75 156 LEU A CA 1
ATOM 1214 C C . LEU A 1 156 ? 16.555 0.306 -24.835 1.00 96.75 156 LEU A C 1
ATOM 1216 O O . LEU A 1 156 ? 15.885 0.161 -25.852 1.00 96.75 156 LEU A O 1
ATOM 1220 N N . PHE A 1 157 ? 16.189 1.151 -23.871 1.00 97.62 157 PHE A N 1
ATOM 1221 C CA . PHE A 1 157 ? 14.941 1.920 -23.884 1.00 97.62 157 PHE A CA 1
ATOM 1222 C C . PHE A 1 157 ? 14.890 2.946 -25.021 1.00 97.62 157 PHE A C 1
ATOM 1224 O O . PHE A 1 157 ? 13.826 3.142 -25.608 1.00 97.62 157 PHE A O 1
ATOM 1231 N N . ASN A 1 158 ? 16.022 3.551 -25.395 1.00 97.00 158 ASN A N 1
ATOM 1232 C CA . ASN A 1 158 ? 16.079 4.449 -26.548 1.00 97.00 158 ASN A CA 1
ATOM 1233 C C . ASN A 1 158 ? 15.726 3.728 -27.855 1.00 97.00 158 ASN A C 1
ATOM 1235 O O . ASN A 1 158 ? 15.032 4.314 -28.679 1.00 97.00 158 ASN A O 1
ATOM 1239 N N . ARG A 1 159 ? 16.043 2.435 -28.006 1.00 97.88 159 ARG A N 1
ATOM 1240 C CA . ARG A 1 159 ? 15.601 1.652 -29.177 1.00 97.88 159 ARG A CA 1
ATOM 1241 C C . ARG A 1 159 ? 14.076 1.521 -29.257 1.00 97.88 159 ARG A C 1
ATOM 1243 O O . ARG A 1 159 ? 13.515 1.546 -30.351 1.00 97.88 159 ARG A O 1
ATOM 1250 N N . PHE A 1 160 ? 13.382 1.421 -28.118 1.00 97.88 160 PHE A N 1
ATOM 1251 C CA . PHE A 1 160 ? 11.910 1.422 -28.093 1.00 97.88 160 PHE A CA 1
ATOM 1252 C C . PHE A 1 160 ? 11.357 2.780 -28.526 1.00 97.88 160 PHE A C 1
ATOM 1254 O O . PHE A 1 160 ? 10.441 2.840 -29.348 1.00 97.88 160 PHE A O 1
ATOM 1261 N N . VAL A 1 161 ? 11.946 3.862 -28.009 1.00 96.88 161 VAL A N 1
ATOM 1262 C CA . VAL A 1 161 ? 11.581 5.238 -28.370 1.00 96.88 161 VAL A CA 1
ATOM 1263 C C . VAL A 1 161 ? 11.815 5.504 -29.860 1.00 96.88 161 VAL A C 1
ATOM 1265 O O . VAL A 1 161 ? 10.928 6.026 -30.533 1.00 96.88 161 VAL A O 1
ATOM 1268 N N . GLU A 1 162 ? 12.959 5.092 -30.405 1.00 96.69 162 GLU A N 1
ATOM 1269 C CA . GLU A 1 162 ? 13.302 5.208 -31.829 1.00 96.69 162 GLU A CA 1
ATOM 1270 C C . GLU A 1 162 ? 12.310 4.445 -32.717 1.00 96.69 162 GLU A C 1
ATOM 1272 O O . GLU A 1 162 ? 11.868 4.961 -33.748 1.00 96.69 162 GLU A O 1
ATOM 1277 N N . LYS A 1 163 ? 11.869 3.256 -32.279 1.00 97.12 163 LYS A N 1
ATOM 1278 C CA . LYS A 1 163 ? 10.818 2.475 -32.954 1.00 97.12 163 LYS A CA 1
ATOM 1279 C C . LYS A 1 163 ? 9.400 3.025 -32.718 1.00 97.12 163 LYS A C 1
ATOM 1281 O O . LYS A 1 163 ? 8.431 2.476 -33.245 1.00 97.12 163 LYS A O 1
ATOM 1286 N N . LYS A 1 164 ? 9.256 4.124 -31.966 1.00 97.06 164 LYS A N 1
ATOM 1287 C CA . LYS A 1 164 ? 7.979 4.767 -31.603 1.00 97.06 164 LYS A CA 1
ATOM 1288 C C . LYS A 1 164 ? 7.034 3.837 -30.829 1.00 97.06 164 LYS A C 1
ATOM 1290 O O . LYS A 1 164 ? 5.813 3.934 -30.971 1.00 97.06 164 LYS A O 1
ATOM 1295 N N . LEU A 1 165 ? 7.593 2.927 -30.034 1.00 97.62 165 LEU A N 1
ATOM 1296 C CA . LEU A 1 165 ? 6.853 2.121 -29.064 1.00 97.62 165 LEU A CA 1
ATOM 1297 C C . LEU A 1 165 ? 6.559 2.962 -27.817 1.00 97.62 165 LEU A C 1
ATOM 1299 O O . LEU A 1 165 ? 7.379 3.772 -27.390 1.00 97.62 165 LEU A O 1
ATOM 1303 N N . ILE A 1 166 ? 5.388 2.765 -27.217 1.00 98.25 166 ILE A N 1
ATOM 1304 C CA . ILE A 1 166 ? 4.970 3.491 -26.015 1.00 98.25 166 ILE A CA 1
ATOM 1305 C C . ILE A 1 166 ? 5.464 2.717 -24.794 1.00 98.25 166 ILE A C 1
ATOM 1307 O O . ILE A 1 166 ? 4.803 1.793 -24.324 1.00 98.25 166 ILE A O 1
ATOM 1311 N N . LEU A 1 167 ? 6.644 3.075 -24.290 1.00 98.38 167 LEU A N 1
ATOM 1312 C CA . LEU A 1 167 ? 7.282 2.368 -23.180 1.00 98.38 167 LEU A CA 1
ATOM 1313 C C . LEU A 1 167 ? 6.899 2.976 -21.819 1.00 98.38 167 LEU A C 1
ATOM 1315 O O . LEU A 1 167 ? 6.990 4.187 -21.604 1.00 98.38 167 LEU A O 1
ATOM 1319 N N . THR A 1 168 ? 6.473 2.119 -20.892 1.00 98.56 168 THR A N 1
ATOM 1320 C CA . THR A 1 168 ? 6.240 2.440 -19.478 1.00 98.56 168 THR A CA 1
ATOM 1321 C C . THR A 1 168 ? 7.120 1.553 -18.614 1.00 98.56 168 THR A C 1
ATOM 1323 O O . THR A 1 168 ? 6.985 0.333 -18.667 1.00 98.56 168 THR A O 1
ATOM 1326 N N . THR A 1 169 ? 8.007 2.137 -17.818 1.00 98.31 169 THR A N 1
ATOM 1327 C CA . THR A 1 169 ? 8.912 1.389 -16.943 1.00 98.31 169 THR A CA 1
ATOM 1328 C C . THR A 1 169 ? 8.555 1.593 -15.475 1.00 98.31 169 THR A C 1
ATOM 1330 O O . THR A 1 169 ? 8.157 2.682 -15.062 1.00 98.31 169 THR A O 1
ATOM 1333 N N . LEU A 1 170 ? 8.661 0.528 -14.692 1.00 98.06 170 LEU A N 1
ATOM 1334 C CA . LEU A 1 170 ? 8.330 0.487 -13.275 1.00 98.06 170 LEU A CA 1
ATOM 1335 C C . LEU A 1 170 ? 9.489 -0.160 -12.523 1.00 98.06 170 LEU A C 1
ATOM 1337 O O . LEU A 1 170 ? 9.843 -1.303 -12.814 1.00 98.06 170 LEU A O 1
ATOM 1341 N N . PHE A 1 171 ? 10.056 0.563 -11.564 1.00 96.44 171 PHE A N 1
ATOM 1342 C CA . PHE A 1 171 ? 11.155 0.078 -10.736 1.00 96.44 171 PHE A CA 1
ATOM 1343 C C . PHE A 1 171 ? 10.754 0.106 -9.265 1.00 96.44 171 PHE A C 1
ATOM 1345 O O . PHE A 1 171 ? 10.675 1.175 -8.663 1.00 96.44 171 PHE A O 1
ATOM 1352 N N . ASP A 1 172 ? 10.531 -1.066 -8.678 1.00 93.75 172 ASP A N 1
ATOM 1353 C CA . ASP A 1 172 ? 10.352 -1.231 -7.235 1.00 93.75 172 ASP A CA 1
ATOM 1354 C C . ASP A 1 172 ? 11.638 -1.794 -6.623 1.00 93.75 172 ASP A C 1
ATOM 1356 O O . ASP A 1 172 ? 11.774 -2.982 -6.331 1.00 93.75 172 ASP A O 1
ATOM 1360 N N . CYS A 1 173 ? 12.651 -0.930 -6.561 1.00 85.56 173 CYS A N 1
ATOM 1361 C CA . CYS A 1 173 ? 13.962 -1.238 -6.009 1.00 85.56 173 CYS A CA 1
ATOM 1362 C C . CYS A 1 173 ? 14.614 0.012 -5.412 1.00 85.56 173 CYS A C 1
ATOM 1364 O O . CYS A 1 173 ? 14.256 1.146 -5.751 1.00 85.56 173 CYS A O 1
ATOM 1366 N N . CYS A 1 174 ? 15.581 -0.194 -4.514 1.00 79.31 174 CYS A N 1
ATOM 1367 C CA . CYS A 1 174 ? 16.359 0.899 -3.933 1.00 79.31 174 CYS A CA 1
ATOM 1368 C C . CYS A 1 174 ? 17.140 1.650 -5.018 1.00 79.31 174 CYS A C 1
ATOM 1370 O O . CYS A 1 174 ? 17.559 1.060 -6.014 1.00 79.31 174 CYS A O 1
ATOM 1372 N N . TYR A 1 175 ? 17.375 2.944 -4.799 1.00 69.50 175 TYR A N 1
ATOM 1373 C CA . TYR A 1 175 ? 18.186 3.785 -5.687 1.00 69.50 175 TYR A CA 1
ATOM 1374 C C . TYR A 1 175 ? 17.643 3.906 -7.124 1.00 69.50 175 TYR A C 1
ATOM 1376 O O . TYR A 1 175 ? 18.375 4.261 -8.047 1.00 69.50 175 TYR A O 1
ATOM 1384 N N . SER A 1 176 ? 16.347 3.657 -7.322 1.00 60.12 176 SER A N 1
ATOM 1385 C CA . SER A 1 176 ? 15.715 3.575 -8.643 1.00 60.12 176 SER A CA 1
ATOM 1386 C C . SER A 1 176 ? 15.328 4.911 -9.267 1.00 60.12 176 SER A C 1
ATOM 1388 O O . SER A 1 176 ? 15.126 4.968 -10.483 1.00 60.12 176 SER A O 1
ATOM 1390 N N . GLY A 1 177 ? 15.254 6.000 -8.494 1.00 50.28 177 GLY A N 1
ATOM 1391 C CA . GLY A 1 177 ? 14.825 7.297 -9.027 1.00 50.28 177 GLY A CA 1
ATOM 1392 C C . GLY A 1 177 ? 15.661 7.790 -10.211 1.00 50.28 177 GLY A C 1
ATOM 1393 O O . GLY A 1 177 ? 15.125 8.304 -11.189 1.00 50.28 177 GLY A O 1
ATOM 1394 N N . ASN A 1 178 ? 16.964 7.494 -10.203 1.00 58.19 178 ASN A N 1
ATOM 1395 C CA . ASN A 1 178 ? 17.872 7.831 -11.300 1.00 58.19 178 ASN A CA 1
ATOM 1396 C C . ASN A 1 178 ? 18.112 6.684 -12.306 1.00 58.19 178 ASN A C 1
ATOM 1398 O O . ASN A 1 178 ? 18.656 6.908 -13.383 1.00 58.19 178 ASN A O 1
ATOM 1402 N N . ILE A 1 179 ? 17.586 5.480 -12.068 1.00 53.97 179 ILE A N 1
ATOM 1403 C CA . ILE A 1 179 ? 17.553 4.412 -13.088 1.00 53.97 179 ILE A CA 1
ATOM 1404 C C . ILE A 1 179 ? 16.615 4.818 -14.254 1.00 53.97 179 ILE A C 1
ATOM 1406 O O . ILE A 1 179 ? 16.770 4.374 -15.391 1.00 53.97 179 ILE A O 1
ATOM 1410 N N . ALA A 1 180 ? 15.712 5.764 -13.976 1.00 47.31 180 ALA A N 1
ATOM 1411 C CA . ALA A 1 180 ? 14.612 6.265 -14.799 1.00 47.31 180 ALA A CA 1
ATOM 1412 C C . ALA A 1 180 ? 14.696 7.768 -15.206 1.00 47.31 180 ALA A C 1
ATOM 1414 O O . ALA A 1 180 ? 13.807 8.274 -15.886 1.00 47.31 180 ALA A O 1
ATOM 1415 N N . MET A 1 181 ? 15.751 8.471 -14.778 1.00 51.56 181 MET A N 1
ATOM 1416 C CA . MET A 1 181 ? 15.838 9.862 -14.257 1.00 51.56 181 MET A CA 1
ATOM 1417 C C . MET A 1 181 ? 15.078 11.089 -14.823 1.00 51.56 181 MET A C 1
ATOM 1419 O O . MET A 1 181 ? 14.805 11.246 -16.014 1.00 51.56 181 MET A O 1
ATOM 1423 N N . GLY A 1 182 ? 14.942 12.066 -13.907 1.00 40.66 182 GLY A N 1
ATOM 1424 C CA . GLY A 1 182 ? 14.613 13.489 -14.074 1.00 40.66 182 GLY A CA 1
ATOM 1425 C C . GLY A 1 182 ? 15.598 14.411 -13.342 1.00 40.66 182 GLY A C 1
ATOM 1426 O O . GLY A 1 182 ? 16.781 14.100 -13.266 1.00 40.66 182 GLY A O 1
ATOM 1427 N N . LYS A 1 183 ? 15.137 15.597 -12.912 1.00 44.44 183 LYS A N 1
ATOM 1428 C CA . LYS A 1 183 ? 15.968 16.807 -12.713 1.00 44.44 183 LYS A CA 1
ATOM 1429 C C . LYS A 1 183 ? 16.560 17.061 -11.315 1.00 44.44 183 LYS A C 1
ATOM 1431 O O . LYS A 1 183 ? 17.261 18.059 -11.179 1.00 44.44 183 LYS A O 1
ATOM 1436 N N . GLU A 1 184 ? 16.344 16.220 -10.308 1.00 46.47 184 GLU A N 1
ATOM 1437 C CA . GLU A 1 184 ? 16.867 16.489 -8.955 1.00 46.47 184 GLU A CA 1
ATOM 1438 C C . GLU A 1 184 ? 18.048 15.588 -8.578 1.00 46.47 184 GLU A C 1
ATOM 1440 O O . GLU A 1 184 ? 18.031 14.378 -8.794 1.00 46.47 184 GLU A O 1
ATOM 1445 N N . ALA A 1 185 ? 19.082 16.209 -8.007 1.00 48.28 185 ALA A N 1
ATOM 1446 C CA . ALA A 1 185 ? 20.192 15.548 -7.336 1.00 48.28 185 ALA A CA 1
ATOM 1447 C C . ALA A 1 185 ? 20.021 15.736 -5.815 1.00 48.28 185 ALA A C 1
ATOM 1449 O O . ALA A 1 185 ? 19.874 16.879 -5.379 1.00 48.28 185 ALA A O 1
ATOM 1450 N N . PRO A 1 186 ? 20.041 14.675 -4.994 1.00 46.22 186 PRO A N 1
ATOM 1451 C CA . PRO A 1 186 ? 20.002 14.801 -3.543 1.00 46.22 186 PRO A CA 1
ATOM 1452 C C . PRO A 1 186 ? 21.405 14.987 -2.937 1.00 46.22 186 PRO A C 1
ATOM 1454 O O . PRO A 1 186 ? 22.414 14.639 -3.564 1.00 46.22 186 PRO A O 1
ATOM 1457 N N . PRO A 1 187 ? 21.481 15.495 -1.693 1.00 44.03 187 PRO A N 1
ATOM 1458 C CA . PRO A 1 187 ? 22.724 15.595 -0.942 1.00 44.03 187 PRO A CA 1
ATOM 1459 C C . PRO A 1 187 ? 23.307 14.203 -0.668 1.00 44.03 187 PRO A C 1
ATOM 1461 O O . PRO A 1 187 ? 22.617 13.285 -0.225 1.00 44.03 187 PRO A O 1
ATOM 1464 N N . MET A 1 188 ? 24.606 14.056 -0.925 1.00 47.91 188 MET A N 1
ATOM 1465 C CA . MET A 1 188 ? 25.366 12.852 -0.607 1.00 47.91 188 MET A CA 1
ATOM 1466 C C . MET A 1 188 ? 25.395 12.612 0.909 1.00 47.91 188 MET A C 1
ATOM 1468 O O . MET A 1 188 ? 26.127 13.279 1.638 1.00 47.91 188 MET A O 1
ATOM 1472 N N . HIS A 1 189 ? 24.687 11.585 1.370 1.00 39.56 189 HIS A N 1
ATOM 1473 C CA . HIS A 1 189 ? 25.111 10.826 2.542 1.00 39.56 189 HIS A CA 1
ATOM 1474 C C . HIS A 1 189 ? 24.711 9.362 2.375 1.00 39.56 189 HIS A C 1
ATOM 1476 O O . HIS A 1 189 ? 23.559 8.975 2.552 1.00 39.56 189 HIS A O 1
ATOM 1482 N N . ASN A 1 190 ? 25.681 8.532 1.997 1.00 41.38 190 ASN A N 1
ATOM 1483 C CA . ASN A 1 190 ? 25.525 7.094 2.118 1.00 41.38 190 ASN A CA 1
ATOM 1484 C C . ASN A 1 190 ? 25.561 6.761 3.617 1.00 41.38 190 ASN A C 1
ATOM 1486 O O . ASN A 1 190 ? 26.622 6.847 4.228 1.00 41.38 190 ASN A O 1
ATOM 1490 N N . GLY A 1 191 ? 24.428 6.375 4.211 1.00 36.69 191 GLY A N 1
ATOM 1491 C CA . GLY A 1 191 ? 24.351 5.981 5.626 1.00 36.69 191 GLY A CA 1
ATOM 1492 C C . GLY A 1 191 ? 25.196 4.751 6.003 1.00 36.69 191 GLY A C 1
ATOM 1493 O O . GLY A 1 191 ? 25.254 4.401 7.176 1.00 36.69 191 GLY A O 1
ATOM 1494 N N . TYR A 1 192 ? 25.855 4.103 5.033 1.00 37.97 192 TYR A N 1
ATOM 1495 C CA . TYR A 1 192 ? 26.811 3.010 5.245 1.00 37.97 192 TYR A CA 1
ATOM 1496 C C . TYR A 1 192 ? 28.280 3.419 5.067 1.00 37.97 192 TYR A C 1
ATOM 1498 O O . TYR A 1 192 ? 29.165 2.582 5.223 1.00 37.97 192 TYR A O 1
ATOM 1506 N N . ARG A 1 193 ? 28.576 4.690 4.761 1.00 37.28 193 ARG A N 1
ATOM 1507 C CA . ARG A 1 193 ? 29.957 5.186 4.712 1.00 37.28 193 ARG A CA 1
ATOM 1508 C C . ARG A 1 193 ? 30.382 5.747 6.065 1.00 37.28 193 ARG A C 1
ATOM 1510 O O . ARG A 1 193 ? 30.413 6.952 6.275 1.00 37.28 193 ARG A O 1
ATOM 1517 N N . TYR A 1 194 ? 30.791 4.840 6.939 1.00 31.78 194 TYR A N 1
ATOM 1518 C CA . TYR A 1 194 ? 31.992 5.065 7.734 1.00 31.78 194 TYR A CA 1
ATOM 1519 C C . TYR A 1 194 ? 32.697 3.724 7.880 1.00 31.78 194 TYR A C 1
ATOM 1521 O O . TYR A 1 194 ? 32.369 2.933 8.752 1.00 31.78 194 TYR A O 1
ATOM 1529 N N . ASN A 1 195 ? 33.579 3.445 6.929 1.00 29.42 195 ASN A N 1
ATOM 1530 C CA . ASN A 1 195 ? 34.799 2.681 7.132 1.00 29.42 195 ASN A CA 1
ATOM 1531 C C . ASN A 1 195 ? 35.712 3.051 5.965 1.00 29.42 195 ASN A C 1
ATOM 1533 O O . ASN A 1 195 ? 35.422 2.742 4.809 1.00 29.42 195 ASN A O 1
ATOM 1537 N N . GLU A 1 196 ? 36.770 3.791 6.278 1.00 34.91 196 GLU A N 1
ATOM 1538 C CA . GLU A 1 196 ? 37.941 3.904 5.421 1.00 34.91 196 GLU A CA 1
ATOM 1539 C C . GLU A 1 196 ? 38.409 2.483 5.094 1.00 34.91 196 GLU A C 1
ATOM 1541 O O . GLU A 1 196 ? 38.750 1.714 5.991 1.00 34.91 196 GLU A O 1
ATOM 1546 N N . ILE A 1 197 ? 38.389 2.108 3.818 1.00 31.38 197 ILE A N 1
ATOM 1547 C CA . ILE A 1 197 ? 39.136 0.944 3.353 1.00 31.38 197 ILE A CA 1
ATOM 1548 C C . ILE A 1 197 ? 40.070 1.447 2.262 1.00 31.38 197 ILE A C 1
ATOM 1550 O O . ILE A 1 197 ? 39.708 1.554 1.091 1.00 31.38 197 ILE A O 1
ATOM 1554 N N . GLU A 1 198 ? 41.288 1.779 2.685 1.00 36.44 198 GLU A N 1
ATOM 1555 C CA . GLU A 1 198 ? 42.458 1.686 1.824 1.00 36.44 198 GLU A CA 1
ATOM 1556 C C . GLU A 1 198 ? 42.566 0.243 1.320 1.00 36.44 198 GLU A C 1
ATOM 1558 O O . GLU A 1 198 ? 42.603 -0.709 2.100 1.00 36.44 198 GLU A O 1
ATOM 1563 N N . GLY A 1 199 ? 42.603 0.066 0.003 1.00 34.97 199 GLY A N 1
ATOM 1564 C CA . GLY A 1 199 ? 42.819 -1.252 -0.579 1.00 34.97 199 GLY A CA 1
ATOM 1565 C C . GLY A 1 199 ? 42.231 -1.393 -1.966 1.00 34.97 199 GLY A C 1
ATOM 1566 O O . GLY A 1 199 ? 41.327 -2.195 -2.177 1.00 34.97 199 GLY A O 1
ATOM 1567 N N . ASN A 1 200 ? 42.775 -0.645 -2.924 1.00 43.59 200 ASN A N 1
ATOM 1568 C CA . ASN A 1 200 ? 42.625 -0.977 -4.332 1.00 43.59 200 ASN A CA 1
ATOM 1569 C C . ASN A 1 200 ? 43.325 -2.332 -4.552 1.00 43.59 200 ASN A C 1
ATOM 1571 O O . ASN A 1 200 ? 44.552 -2.390 -4.602 1.00 43.59 200 ASN A O 1
ATOM 1575 N N . LYS A 1 201 ? 42.570 -3.435 -4.570 1.00 35.16 201 LYS A N 1
ATOM 1576 C CA . LYS A 1 201 ? 43.105 -4.754 -4.919 1.00 35.16 201 LYS A CA 1
ATOM 1577 C C . LYS A 1 201 ? 42.667 -5.094 -6.332 1.00 35.16 201 LYS A C 1
ATOM 1579 O O . LYS A 1 201 ? 41.475 -5.244 -6.591 1.00 35.16 201 LYS A O 1
ATOM 1584 N N . ASP A 1 202 ? 43.649 -5.233 -7.217 1.00 41.38 202 ASP A N 1
ATOM 1585 C CA . ASP A 1 202 ? 43.490 -5.900 -8.503 1.00 41.38 202 ASP A CA 1
ATOM 1586 C C . ASP A 1 202 ? 42.769 -7.241 -8.297 1.00 41.38 202 ASP A C 1
ATOM 1588 O O . ASP A 1 202 ? 43.202 -8.089 -7.509 1.00 41.38 202 ASP A O 1
ATOM 1592 N N . VAL A 1 203 ? 41.631 -7.417 -8.970 1.00 38.00 203 VAL A N 1
ATOM 1593 C CA . VAL A 1 203 ? 40.782 -8.603 -8.812 1.00 38.00 203 VAL A CA 1
ATOM 1594 C C . VAL A 1 203 ? 41.309 -9.737 -9.713 1.00 38.00 203 VAL A C 1
ATOM 1596 O O . VAL A 1 203 ? 41.487 -9.519 -10.915 1.00 38.00 203 VAL A O 1
ATOM 1599 N N . PRO A 1 204 ? 41.555 -10.955 -9.189 1.00 37.72 204 PRO A N 1
ATOM 1600 C CA . PRO A 1 204 ? 42.039 -12.091 -9.980 1.00 37.72 204 PRO A CA 1
ATOM 1601 C C . PRO A 1 204 ? 41.044 -12.577 -11.051 1.00 37.72 204 PRO A C 1
ATOM 1603 O O . PRO A 1 204 ? 39.829 -12.487 -10.887 1.00 37.72 204 PRO A O 1
ATOM 1606 N N . ARG A 1 205 ? 41.568 -13.179 -12.131 1.00 40.53 205 ARG A N 1
ATOM 1607 C CA . ARG A 1 205 ? 40.801 -13.832 -13.212 1.00 40.53 205 ARG A CA 1
ATOM 1608 C C . ARG A 1 205 ? 40.079 -15.099 -12.708 1.00 40.53 205 ARG A C 1
ATOM 1610 O O . ARG A 1 205 ? 40.679 -16.168 -12.658 1.00 40.53 205 ARG A O 1
ATOM 1617 N N . GLY A 1 206 ? 38.789 -14.971 -12.384 1.00 44.31 206 GLY A N 1
ATOM 1618 C CA . GLY A 1 206 ? 37.835 -16.051 -12.078 1.00 44.31 206 GLY A CA 1
ATOM 1619 C C . GLY A 1 206 ? 36.421 -15.503 -11.804 1.00 44.31 206 GLY A C 1
ATOM 1620 O O . GLY A 1 206 ? 36.275 -14.320 -11.505 1.00 44.31 206 GLY A O 1
ATOM 1621 N N . SER A 1 207 ? 35.369 -16.326 -11.931 1.00 51.06 207 SER A N 1
ATOM 1622 C CA . SER A 1 207 ? 33.961 -15.925 -11.715 1.00 51.06 207 SER A CA 1
ATOM 1623 C C . SER A 1 207 ? 33.638 -15.780 -10.219 1.00 51.06 207 SER A C 1
ATOM 1625 O O . SER A 1 207 ? 33.075 -16.683 -9.602 1.00 51.06 207 SER A O 1
ATOM 1627 N N . ILE A 1 208 ? 34.040 -14.664 -9.616 1.00 52.22 208 ILE A N 1
ATOM 1628 C CA . ILE A 1 208 ? 33.704 -14.306 -8.229 1.00 52.22 208 ILE A CA 1
ATOM 1629 C C . ILE A 1 208 ? 32.261 -13.762 -8.211 1.00 52.22 208 ILE A C 1
ATOM 1631 O O . ILE A 1 208 ? 31.920 -12.982 -9.105 1.00 52.22 208 ILE A O 1
ATOM 1635 N N . PRO A 1 209 ? 31.391 -14.158 -7.256 1.00 57.94 209 PRO A N 1
ATOM 1636 C CA . PRO A 1 209 ? 30.078 -13.534 -7.120 1.00 57.94 209 PRO A CA 1
ATOM 1637 C C . PRO A 1 209 ? 30.191 -12.029 -6.937 1.00 57.94 209 PRO A C 1
ATOM 1639 O O . PRO A 1 209 ? 31.084 -11.548 -6.241 1.00 57.94 209 PRO A O 1
ATOM 1642 N N . PHE A 1 210 ? 29.220 -11.293 -7.470 1.00 66.69 210 PHE A N 1
ATOM 1643 C CA . PHE A 1 210 ? 28.997 -9.937 -6.997 1.00 66.69 210 PHE A CA 1
ATOM 1644 C C . PHE A 1 210 ? 28.562 -9.984 -5.526 1.00 66.69 210 PHE A C 1
ATOM 1646 O O . PHE A 1 210 ? 27.454 -10.420 -5.205 1.00 66.69 210 PHE A O 1
ATOM 1653 N N . ASP A 1 211 ? 29.446 -9.542 -4.635 1.00 68.12 211 ASP A N 1
ATOM 1654 C CA . ASP A 1 211 ? 29.124 -9.328 -3.233 1.00 68.12 211 ASP A CA 1
ATOM 1655 C C . ASP A 1 211 ? 28.358 -8.007 -3.112 1.00 68.12 211 ASP A C 1
ATOM 1657 O O . ASP A 1 211 ? 28.926 -6.925 -3.267 1.00 68.12 211 ASP A O 1
ATOM 1661 N N . MET A 1 212 ? 27.061 -8.105 -2.809 1.00 69.31 212 MET A N 1
ATOM 1662 C CA . MET A 1 212 ? 26.162 -6.959 -2.621 1.00 69.31 212 MET A CA 1
ATOM 1663 C C . MET A 1 212 ? 26.560 -6.041 -1.453 1.00 69.31 212 MET A C 1
ATOM 1665 O O . MET A 1 212 ? 25.948 -4.988 -1.276 1.00 69.31 212 MET A O 1
ATOM 1669 N N . THR A 1 213 ? 27.556 -6.419 -0.649 1.00 63.19 213 THR A N 1
ATOM 1670 C CA . THR A 1 213 ? 28.152 -5.574 0.395 1.00 63.19 213 THR A CA 1
ATOM 1671 C C . THR A 1 213 ? 29.396 -4.817 -0.073 1.00 63.19 213 THR A C 1
ATOM 1673 O O . THR A 1 213 ? 29.809 -3.860 0.582 1.00 63.19 213 THR A O 1
ATOM 1676 N N . THR A 1 214 ? 29.968 -5.189 -1.221 1.00 64.00 214 THR A N 1
ATOM 1677 C CA . THR A 1 214 ? 31.121 -4.506 -1.817 1.00 64.00 214 THR A CA 1
ATOM 1678 C C . THR A 1 214 ? 30.676 -3.436 -2.804 1.00 64.00 214 THR A C 1
ATOM 1680 O O . THR A 1 214 ? 29.684 -3.588 -3.517 1.00 64.00 214 THR A O 1
ATOM 1683 N N . THR A 1 215 ? 31.419 -2.329 -2.861 1.00 66.00 215 THR A N 1
ATOM 1684 C CA . THR A 1 215 ? 31.200 -1.311 -3.894 1.00 66.00 215 THR A CA 1
ATOM 1685 C C . THR A 1 215 ? 32.154 -1.578 -5.049 1.00 66.00 215 THR A C 1
ATOM 1687 O O . THR A 1 215 ? 33.369 -1.499 -4.893 1.00 66.00 215 THR A O 1
ATOM 1690 N N . LEU A 1 216 ? 31.595 -1.931 -6.205 1.00 80.25 216 LEU A N 1
ATOM 1691 C CA . LEU A 1 216 ? 32.362 -2.104 -7.433 1.00 80.25 216 LEU A CA 1
ATOM 1692 C C . LEU A 1 216 ? 32.789 -0.731 -7.964 1.00 80.25 216 LEU A C 1
ATOM 1694 O O . LEU A 1 216 ? 31.961 0.176 -8.031 1.00 80.25 216 LEU A O 1
ATOM 1698 N N . THR A 1 217 ? 34.040 -0.609 -8.406 1.00 81.81 217 THR A N 1
ATOM 1699 C CA . THR A 1 217 ? 34.533 0.576 -9.121 1.00 81.81 217 THR A CA 1
ATOM 1700 C C . THR A 1 217 ? 34.602 0.295 -10.617 1.00 81.81 217 THR A C 1
ATOM 1702 O O . THR A 1 217 ? 35.189 -0.697 -11.048 1.00 81.81 217 THR A O 1
ATOM 1705 N N . ILE A 1 218 ? 34.029 1.184 -11.423 1.00 84.62 218 ILE A N 1
ATOM 1706 C CA . ILE A 1 218 ? 34.089 1.155 -12.887 1.00 84.62 218 ILE A CA 1
ATOM 1707 C C . ILE A 1 218 ? 34.624 2.484 -13.435 1.00 84.62 218 ILE A C 1
ATOM 1709 O O . ILE A 1 218 ? 34.712 3.484 -12.728 1.00 84.62 218 ILE A O 1
ATOM 1713 N N . ALA A 1 219 ? 34.941 2.505 -14.728 1.00 86.50 219 ALA A N 1
ATOM 1714 C CA . ALA A 1 219 ? 35.305 3.714 -15.463 1.00 86.50 219 ALA A CA 1
ATOM 1715 C C . ALA A 1 219 ? 34.436 3.843 -16.725 1.00 86.50 219 ALA A C 1
ATOM 1717 O O . ALA A 1 219 ? 34.911 3.693 -17.847 1.00 86.50 219 ALA A O 1
ATOM 1718 N N . ASP A 1 220 ? 33.133 4.063 -16.537 1.00 84.31 220 ASP A N 1
ATOM 1719 C CA . ASP A 1 220 ? 32.174 4.227 -17.637 1.00 84.31 220 ASP A CA 1
ATOM 1720 C C . ASP A 1 220 ? 31.958 5.719 -17.918 1.00 84.31 220 ASP A C 1
ATOM 1722 O O . ASP A 1 220 ? 31.387 6.443 -17.100 1.00 84.31 220 ASP A O 1
ATOM 1726 N N . THR A 1 221 ? 32.431 6.185 -19.073 1.00 82.50 221 THR A N 1
ATOM 1727 C CA . THR A 1 221 ? 32.346 7.587 -19.507 1.00 82.50 221 THR A CA 1
ATOM 1728 C C . THR A 1 221 ? 31.153 7.863 -20.419 1.00 82.50 221 THR A C 1
ATOM 1730 O O . THR A 1 221 ? 30.946 9.011 -20.821 1.00 82.50 221 THR A O 1
ATOM 1733 N N . ALA A 1 222 ? 30.354 6.845 -20.760 1.00 83.69 222 ALA A N 1
ATOM 1734 C CA . ALA A 1 222 ? 29.281 6.995 -21.727 1.00 83.69 222 ALA A CA 1
ATOM 1735 C C . ALA A 1 222 ? 28.181 7.919 -21.187 1.00 83.69 222 ALA A C 1
ATOM 1737 O O . ALA A 1 222 ? 27.606 7.695 -20.113 1.00 83.69 222 ALA A O 1
ATOM 1738 N N . ASN A 1 223 ? 27.863 8.948 -21.971 1.00 82.31 223 ASN A N 1
ATOM 1739 C CA . ASN A 1 223 ? 26.766 9.866 -21.707 1.00 82.31 223 ASN A CA 1
ATOM 1740 C C . ASN A 1 223 ? 25.627 9.600 -22.697 1.00 82.31 223 ASN A C 1
ATOM 1742 O O . ASN A 1 223 ? 25.648 10.089 -23.824 1.00 82.31 223 ASN A O 1
ATOM 1746 N N . ILE A 1 224 ? 24.656 8.789 -22.279 1.00 86.19 224 ILE A N 1
ATOM 1747 C CA . ILE A 1 224 ? 23.518 8.389 -23.112 1.00 86.19 224 ILE A CA 1
ATOM 1748 C C . ILE A 1 224 ? 22.311 9.291 -22.794 1.00 86.19 224 ILE A C 1
ATOM 1750 O O . ILE A 1 224 ? 21.937 9.374 -21.617 1.00 86.19 224 ILE A O 1
ATOM 1754 N N . PRO A 1 225 ? 21.683 9.942 -23.799 1.00 85.94 225 PRO A N 1
ATOM 1755 C CA . PRO A 1 225 ? 20.472 10.738 -23.601 1.00 85.94 225 PRO A CA 1
ATOM 1756 C C . PRO A 1 225 ? 19.346 9.926 -22.963 1.00 85.94 225 PRO A C 1
ATOM 1758 O O . PRO A 1 225 ? 19.209 8.724 -23.218 1.00 85.94 225 PRO A O 1
ATOM 1761 N N . ARG A 1 226 ? 18.520 10.575 -22.138 1.00 84.81 226 ARG A N 1
ATOM 1762 C CA . ARG A 1 226 ? 17.419 9.884 -21.464 1.00 84.81 226 ARG A CA 1
ATOM 1763 C C . ARG A 1 226 ? 16.238 9.684 -22.420 1.00 84.81 226 ARG A C 1
ATOM 1765 O O . ARG A 1 226 ? 15.874 10.628 -23.122 1.00 84.81 226 ARG A O 1
ATOM 1772 N N . PRO A 1 227 ? 15.538 8.536 -22.360 1.00 91.12 227 PRO A N 1
ATOM 1773 C CA . PRO A 1 227 ? 14.338 8.312 -23.169 1.00 91.12 227 PRO A CA 1
ATOM 1774 C C . PRO A 1 227 ? 13.248 9.382 -22.973 1.00 91.12 227 PRO A C 1
ATOM 1776 O O . PRO A 1 227 ? 12.562 9.758 -23.921 1.00 91.12 227 PRO A O 1
ATOM 1779 N N . SER A 1 228 ? 13.090 9.913 -21.755 1.00 87.31 228 SER A N 1
ATOM 1780 C CA . SER A 1 228 ? 12.116 10.972 -21.438 1.00 87.31 228 SER A CA 1
ATOM 1781 C C . SER A 1 228 ? 12.479 12.347 -22.016 1.00 87.31 228 SER A C 1
ATOM 1783 O O . SER A 1 228 ? 11.592 13.180 -22.191 1.00 87.31 228 SER A O 1
ATOM 1785 N N . GLU A 1 229 ? 13.757 12.594 -22.319 1.00 85.69 229 GLU A N 1
ATOM 1786 C CA . GLU A 1 229 ? 14.255 13.861 -22.875 1.00 85.69 229 GLU A CA 1
ATOM 1787 C C . GLU A 1 229 ? 14.124 13.906 -24.404 1.00 85.69 229 GLU A C 1
ATOM 1789 O O . GLU A 1 229 ? 14.124 14.986 -25.000 1.00 85.69 229 GLU A O 1
ATOM 1794 N N . THR A 1 230 ? 13.949 12.750 -25.048 1.00 90.00 230 THR A N 1
ATOM 1795 C CA . THR A 1 230 ? 13.633 12.679 -26.473 1.00 90.00 230 THR A CA 1
ATOM 1796 C C . THR A 1 230 ? 12.236 13.250 -26.726 1.00 90.00 230 THR A C 1
ATOM 1798 O O . THR A 1 230 ? 11.234 12.805 -26.164 1.00 90.00 230 THR A O 1
ATOM 1801 N N . LYS A 1 231 ? 12.155 14.256 -27.604 1.00 90.50 231 LYS A N 1
ATOM 1802 C CA . LYS A 1 231 ? 10.894 14.915 -27.964 1.00 90.50 231 LYS A CA 1
ATOM 1803 C C . LYS A 1 231 ? 9.887 13.898 -28.509 1.00 90.50 231 LYS A C 1
ATOM 1805 O O . LYS A 1 231 ? 10.199 13.161 -29.440 1.00 90.50 231 LYS A O 1
ATOM 1810 N N . ASN A 1 232 ? 8.661 13.933 -27.985 1.00 91.06 232 ASN A N 1
ATOM 1811 C CA . ASN A 1 232 ? 7.567 13.029 -28.356 1.00 91.06 232 ASN A CA 1
ATOM 1812 C C . ASN A 1 232 ? 7.900 11.537 -28.153 1.00 91.06 232 ASN A C 1
ATOM 1814 O O . ASN A 1 232 ? 7.388 10.696 -28.895 1.00 91.06 232 ASN A O 1
ATOM 1818 N N . SER A 1 233 ? 8.759 11.193 -27.187 1.00 94.19 233 SER A N 1
ATOM 1819 C CA . SER A 1 233 ? 9.175 9.807 -26.961 1.00 94.19 233 SER A CA 1
ATOM 1820 C C . SER A 1 233 ? 8.056 8.887 -26.497 1.00 94.19 233 SER A C 1
ATOM 1822 O O . SER A 1 233 ? 8.206 7.670 -26.574 1.00 94.19 233 SER A O 1
ATOM 1824 N N . ARG A 1 234 ? 6.950 9.443 -25.975 1.00 94.38 234 ARG A N 1
ATOM 1825 C CA . ARG A 1 234 ? 5.870 8.690 -25.316 1.00 94.38 234 ARG A CA 1
ATOM 1826 C C . ARG A 1 234 ? 6.373 7.792 -24.178 1.00 94.38 234 ARG A C 1
ATOM 1828 O O . ARG A 1 234 ? 5.634 6.922 -23.719 1.00 94.38 234 ARG A O 1
ATOM 1835 N N . PHE A 1 235 ? 7.592 8.011 -23.694 1.00 97.31 235 PHE A N 1
ATOM 1836 C CA . PHE A 1 235 ? 8.195 7.252 -22.611 1.00 97.31 235 PHE A CA 1
ATOM 1837 C C . PHE A 1 235 ? 7.651 7.723 -21.262 1.00 97.31 235 PHE A C 1
ATOM 1839 O O . PHE A 1 235 ? 7.417 8.917 -21.058 1.00 97.31 235 PHE A O 1
ATOM 1846 N N . ALA A 1 236 ? 7.486 6.795 -20.326 1.00 97.12 236 ALA A N 1
ATOM 1847 C CA . ALA A 1 236 ? 7.287 7.112 -18.923 1.00 97.12 236 ALA A CA 1
ATOM 1848 C C . ALA A 1 236 ? 8.002 6.100 -18.038 1.00 97.12 236 ALA A C 1
ATOM 1850 O O . ALA A 1 236 ? 7.997 4.910 -18.330 1.00 97.12 236 ALA A O 1
ATOM 1851 N N . SER A 1 237 ? 8.535 6.572 -16.923 1.00 95.69 237 SER A N 1
ATOM 1852 C CA . SER A 1 237 ? 9.090 5.740 -15.875 1.00 95.69 237 SER A CA 1
ATOM 1853 C C . SER A 1 237 ? 8.606 6.195 -14.514 1.00 95.69 237 SER A C 1
ATOM 1855 O O . SER A 1 237 ? 8.531 7.396 -14.244 1.00 95.69 237 SER A O 1
ATOM 1857 N N . LEU A 1 238 ? 8.298 5.223 -13.665 1.00 95.56 238 LEU A N 1
ATOM 1858 C CA . LEU A 1 238 ? 7.978 5.422 -12.264 1.00 95.56 238 LEU A CA 1
ATOM 1859 C C . LEU A 1 238 ? 8.924 4.557 -11.433 1.00 95.56 238 LEU A C 1
ATOM 1861 O O . LEU A 1 238 ? 9.142 3.385 -11.751 1.00 95.56 238 LEU A O 1
ATOM 1865 N N . SER A 1 239 ? 9.454 5.138 -10.371 1.00 92.81 239 SER A N 1
ATOM 1866 C CA . SER A 1 239 ? 10.406 4.495 -9.476 1.00 92.81 239 SER A CA 1
ATOM 1867 C C . SER A 1 239 ? 9.910 4.609 -8.043 1.00 92.81 239 SER A C 1
ATOM 1869 O O . SER A 1 239 ? 9.341 5.633 -7.662 1.00 92.81 239 SER A O 1
ATOM 1871 N N . ALA A 1 240 ? 10.117 3.556 -7.254 1.00 88.25 240 ALA A N 1
ATOM 1872 C CA . ALA A 1 240 ? 9.601 3.461 -5.897 1.00 88.25 240 ALA A CA 1
ATOM 1873 C C . ALA A 1 240 ? 10.130 4.557 -4.979 1.00 88.25 240 ALA A C 1
ATOM 1875 O O . ALA A 1 240 ? 9.375 5.038 -4.144 1.00 88.25 240 ALA A O 1
ATOM 1876 N N . CYS A 1 241 ? 11.389 4.947 -5.140 1.00 76.88 241 CYS A N 1
ATOM 1877 C CA . CYS A 1 241 ? 12.070 5.867 -4.245 1.00 76.88 241 CYS A CA 1
ATOM 1878 C C . CYS A 1 241 ? 13.001 6.803 -5.028 1.00 76.88 241 CYS A C 1
ATOM 1880 O O . CYS A 1 241 ? 13.310 6.564 -6.207 1.00 76.88 241 CYS A O 1
ATOM 1882 N N . THR A 1 242 ? 13.495 7.854 -4.380 1.00 73.81 242 THR A N 1
ATOM 1883 C CA . THR A 1 242 ? 14.584 8.666 -4.936 1.00 73.81 242 THR A CA 1
ATOM 1884 C C . THR A 1 242 ? 15.890 7.866 -4.986 1.00 73.81 242 THR A C 1
ATOM 1886 O O . THR A 1 242 ? 15.988 6.699 -4.595 1.00 73.81 242 THR A O 1
ATOM 1889 N N . ASN A 1 243 ? 16.950 8.491 -5.482 1.00 63.72 243 ASN A N 1
ATOM 1890 C CA . ASN A 1 243 ? 18.275 7.896 -5.489 1.00 63.72 243 ASN A CA 1
ATOM 1891 C C . ASN A 1 243 ? 18.978 7.964 -4.109 1.00 63.72 243 ASN A C 1
ATOM 1893 O O . ASN A 1 243 ? 20.031 7.357 -3.955 1.00 63.72 243 ASN A O 1
ATOM 1897 N N . ALA A 1 244 ? 18.439 8.652 -3.099 1.00 56.69 244 ALA A N 1
ATOM 1898 C CA . ALA A 1 244 ? 19.059 8.743 -1.766 1.00 56.69 244 ALA A CA 1
ATOM 1899 C C . ALA A 1 244 ? 18.455 7.799 -0.710 1.00 56.69 244 ALA A C 1
ATOM 1901 O O . ALA A 1 244 ? 18.967 7.722 0.405 1.00 56.69 244 ALA A O 1
ATOM 1902 N N . GLU A 1 245 ? 17.400 7.061 -1.045 1.00 65.25 245 GLU A N 1
ATOM 1903 C CA . GLU A 1 245 ? 16.637 6.249 -0.091 1.00 65.25 245 GLU A CA 1
ATOM 1904 C C . GLU A 1 245 ? 16.407 4.815 -0.581 1.00 65.25 245 GLU A C 1
ATOM 1906 O O . GLU A 1 245 ? 16.729 4.439 -1.714 1.00 65.25 245 GLU A O 1
ATOM 1911 N N . LYS A 1 246 ? 15.891 3.989 0.334 1.00 68.19 246 LYS A N 1
ATOM 1912 C CA . LYS A 1 246 ? 15.568 2.585 0.097 1.00 68.19 246 LYS A CA 1
ATOM 1913 C C . LYS A 1 246 ? 14.089 2.430 -0.230 1.00 68.19 246 LYS A C 1
ATOM 1915 O O . LYS A 1 246 ? 13.248 3.056 0.404 1.00 68.19 246 LYS A O 1
ATOM 1920 N N . ALA A 1 247 ? 13.785 1.525 -1.153 1.00 77.81 247 ALA A N 1
ATOM 1921 C CA . ALA A 1 247 ? 12.424 1.044 -1.330 1.00 77.81 247 ALA A CA 1
ATOM 1922 C C . ALA A 1 247 ? 12.031 0.158 -0.134 1.00 77.81 247 ALA A C 1
ATOM 1924 O O . ALA A 1 247 ? 12.842 -0.631 0.361 1.00 77.81 247 ALA A O 1
ATOM 1925 N N . LEU A 1 248 ? 10.798 0.307 0.347 1.00 82.56 248 LEU A N 1
ATOM 1926 C CA . LEU A 1 248 ? 10.294 -0.385 1.529 1.00 82.56 248 LEU A CA 1
ATOM 1927 C C . LEU A 1 248 ? 9.578 -1.687 1.167 1.00 82.56 248 LEU A C 1
ATOM 1929 O O . LEU A 1 248 ? 8.643 -1.689 0.366 1.00 82.56 248 LEU A O 1
ATOM 1933 N N . GLU A 1 249 ? 9.926 -2.770 1.867 1.00 84.88 249 GLU A N 1
ATOM 1934 C CA . GLU A 1 249 ? 9.078 -3.960 1.947 1.00 84.88 249 GLU A CA 1
ATOM 1935 C C . GLU A 1 249 ? 8.026 -3.792 3.052 1.00 84.88 249 GLU A C 1
ATOM 1937 O O . GLU A 1 249 ? 8.309 -3.416 4.197 1.00 84.88 249 GLU A O 1
ATOM 1942 N N . ILE A 1 250 ? 6.786 -4.104 2.700 1.00 90.94 250 ILE A N 1
ATOM 1943 C CA . ILE A 1 250 ? 5.612 -4.059 3.564 1.00 90.94 250 ILE A CA 1
ATOM 1944 C C . ILE A 1 250 ? 4.978 -5.449 3.656 1.00 90.94 250 ILE A C 1
ATOM 1946 O O . ILE A 1 250 ? 5.272 -6.333 2.852 1.00 90.94 250 ILE A O 1
ATOM 1950 N N . TYR A 1 251 ? 4.062 -5.627 4.608 1.00 92.19 251 TYR A N 1
ATOM 1951 C CA . TYR A 1 251 ? 3.132 -6.761 4.618 1.00 92.19 251 TYR A CA 1
ATOM 1952 C C . TYR A 1 251 ? 1.716 -6.245 4.409 1.00 92.19 251 TYR A C 1
ATOM 1954 O O . TYR A 1 251 ? 1.289 -5.361 5.151 1.00 92.19 251 TYR A O 1
ATOM 1962 N N . ASP A 1 252 ? 0.999 -6.770 3.421 1.00 92.88 252 ASP A N 1
ATOM 1963 C CA . ASP A 1 252 ? -0.370 -6.375 3.116 1.00 92.88 252 ASP A CA 1
ATOM 1964 C C . ASP A 1 252 ? -1.374 -6.823 4.194 1.00 92.88 252 ASP 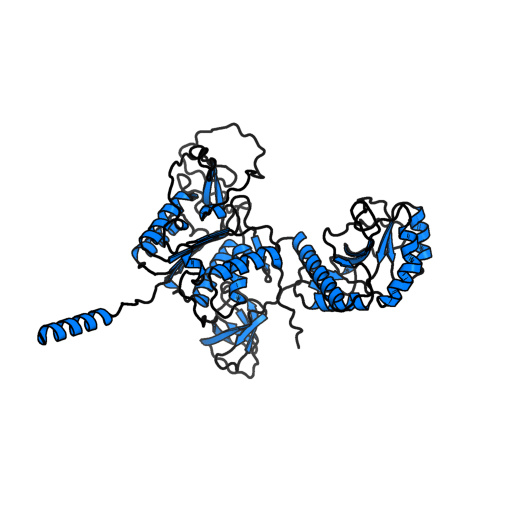A C 1
ATOM 1966 O O . ASP A 1 252 ? -1.040 -7.474 5.188 1.00 92.88 252 ASP A O 1
ATOM 1970 N N . GLU A 1 253 ? -2.640 -6.474 3.988 1.00 90.12 253 GLU A N 1
ATOM 1971 C CA . GLU A 1 253 ? -3.748 -6.833 4.870 1.00 90.12 253 GLU A CA 1
ATOM 1972 C C . GLU A 1 253 ? -3.942 -8.350 5.085 1.00 90.12 253 GLU A C 1
ATOM 1974 O O . GLU A 1 253 ? -4.548 -8.754 6.079 1.00 90.12 253 GLU A O 1
ATOM 1979 N N . SER A 1 254 ? -3.416 -9.177 4.175 1.00 87.75 254 SER A N 1
ATOM 1980 C CA . SER A 1 254 ? -3.441 -10.644 4.235 1.00 87.75 254 SER A CA 1
ATOM 1981 C C . SER A 1 254 ? -2.145 -11.232 4.812 1.00 87.75 254 SER A C 1
ATOM 1983 O O . SER A 1 254 ? -2.009 -12.451 4.894 1.00 87.75 254 SER A O 1
ATOM 1985 N N . GLY A 1 255 ? -1.188 -10.388 5.209 1.00 89.69 255 GLY A N 1
ATOM 1986 C CA . GLY A 1 255 ? 0.118 -10.803 5.714 1.00 89.69 255 GLY A CA 1
ATOM 1987 C C . GLY A 1 255 ? 1.115 -11.210 4.626 1.00 89.69 255 GLY A C 1
ATOM 1988 O O . GLY A 1 255 ? 2.131 -11.822 4.954 1.00 89.69 255 GLY A O 1
ATOM 1989 N N . ARG A 1 256 ? 0.862 -10.887 3.351 1.00 91.50 256 ARG A N 1
ATOM 1990 C CA . ARG A 1 256 ? 1.801 -11.150 2.249 1.00 91.50 256 ARG A CA 1
ATOM 1991 C C . ARG A 1 256 ? 2.773 -9.999 2.080 1.00 91.50 256 ARG A C 1
ATOM 1993 O O . ARG A 1 256 ? 2.395 -8.844 2.236 1.00 91.50 256 ARG A O 1
ATOM 2000 N N . SER A 1 257 ? 4.021 -10.308 1.752 1.00 94.12 257 SER A N 1
ATOM 2001 C CA . SER A 1 257 ? 5.028 -9.273 1.530 1.00 94.12 257 SER A CA 1
ATOM 2002 C C . SER A 1 257 ? 4.890 -8.645 0.144 1.00 94.12 257 SER A C 1
ATOM 2004 O O . SER A 1 257 ? 4.609 -9.364 -0.813 1.00 94.12 257 SER A O 1
ATOM 2006 N N . HIS A 1 258 ? 5.095 -7.333 0.062 1.00 94.56 258 HIS A N 1
ATOM 2007 C CA . HIS A 1 258 ? 5.047 -6.525 -1.158 1.00 94.56 258 HIS A CA 1
ATOM 2008 C C . HIS A 1 258 ? 6.014 -5.343 -1.050 1.00 94.56 258 HIS A C 1
ATOM 2010 O O . HIS A 1 258 ? 6.315 -4.892 0.056 1.00 94.56 258 HIS A O 1
ATOM 2016 N N . GLY A 1 259 ? 6.422 -4.786 -2.181 1.00 93.94 259 GLY A N 1
ATOM 2017 C CA . GLY A 1 259 ? 6.981 -3.449 -2.280 1.00 93.94 259 GLY A CA 1
ATOM 2018 C C . GLY A 1 259 ? 5.904 -2.398 -2.010 1.00 93.94 259 GLY A C 1
ATOM 2019 O O . GLY A 1 259 ? 4.770 -2.476 -2.502 1.00 93.94 259 GLY A O 1
ATOM 2020 N N . ALA A 1 260 ? 6.240 -1.399 -1.194 1.00 92.25 260 ALA A N 1
ATOM 2021 C CA . ALA A 1 260 ? 5.349 -0.295 -0.841 1.00 92.25 260 ALA A CA 1
ATOM 2022 C C . ALA A 1 260 ? 4.794 0.429 -2.076 1.00 92.25 260 ALA A C 1
ATOM 2024 O O . ALA A 1 260 ? 3.605 0.766 -2.129 1.00 92.25 260 ALA A O 1
ATOM 2025 N N . PHE A 1 261 ? 5.653 0.655 -3.074 1.00 94.88 261 PHE A N 1
ATOM 2026 C CA . PHE A 1 261 ? 5.281 1.327 -4.312 1.00 94.88 261 PHE A CA 1
ATOM 2027 C C . PHE A 1 261 ? 4.301 0.482 -5.123 1.00 94.88 261 PHE A C 1
ATOM 2029 O O . PHE A 1 261 ? 3.226 0.970 -5.486 1.00 94.88 261 PHE A O 1
ATOM 2036 N N . THR A 1 262 ? 4.619 -0.796 -5.344 1.00 96.94 262 THR A N 1
ATOM 2037 C CA . THR A 1 262 ? 3.749 -1.694 -6.107 1.00 96.94 262 THR A CA 1
ATOM 2038 C C . THR A 1 262 ? 2.388 -1.857 -5.437 1.00 96.94 262 THR A C 1
ATOM 2040 O O . THR A 1 262 ? 1.364 -1.663 -6.094 1.00 96.94 262 THR A O 1
ATOM 2043 N N . LYS A 1 263 ? 2.326 -2.100 -4.120 1.00 95.69 263 LYS A N 1
ATOM 2044 C CA . LYS A 1 263 ? 1.033 -2.186 -3.414 1.00 95.69 263 LYS A CA 1
ATOM 2045 C C . LYS A 1 263 ? 0.223 -0.892 -3.529 1.00 95.69 263 LYS A C 1
ATOM 2047 O O . LYS A 1 263 ? -0.997 -0.949 -3.710 1.00 95.69 263 LYS A O 1
ATOM 2052 N N . SER A 1 264 ? 0.882 0.266 -3.464 1.00 95.81 264 SER A N 1
ATOM 2053 C CA . SER A 1 264 ? 0.227 1.569 -3.627 1.00 95.81 264 SER A CA 1
ATOM 2054 C C . SER A 1 264 ? -0.357 1.735 -5.031 1.00 95.81 264 SER A C 1
ATOM 2056 O O . SER A 1 264 ? -1.527 2.095 -5.162 1.00 95.81 264 SER A O 1
ATOM 2058 N N . LEU A 1 265 ? 0.401 1.384 -6.075 1.00 97.06 265 LEU A N 1
ATOM 2059 C CA . LEU A 1 265 ? -0.065 1.372 -7.464 1.00 97.06 265 LEU A CA 1
ATOM 2060 C C . LEU A 1 265 ? -1.287 0.460 -7.649 1.00 97.06 265 LEU A C 1
ATOM 2062 O O . LEU A 1 265 ? -2.289 0.878 -8.233 1.00 97.06 265 LEU A O 1
ATOM 2066 N N . ILE A 1 266 ? -1.232 -0.766 -7.123 1.00 95.75 266 ILE A N 1
ATOM 2067 C CA . ILE A 1 266 ? -2.347 -1.718 -7.192 1.00 95.75 266 ILE A CA 1
ATOM 2068 C C . ILE A 1 266 ? -3.586 -1.133 -6.499 1.00 95.75 266 ILE A C 1
ATOM 2070 O O . ILE A 1 266 ? -4.646 -1.052 -7.121 1.00 95.75 266 ILE A O 1
ATOM 2074 N N . SER A 1 267 ? -3.446 -0.618 -5.270 1.00 93.69 267 SER A N 1
ATOM 2075 C CA . SER A 1 267 ? -4.531 0.012 -4.494 1.00 93.69 267 SER A CA 1
ATOM 2076 C C . SER A 1 267 ? -5.256 1.129 -5.262 1.00 93.69 267 SER A C 1
ATOM 2078 O O . SER A 1 267 ? -6.487 1.240 -5.190 1.00 93.69 267 SER A O 1
ATOM 2080 N N . VAL A 1 268 ? -4.529 1.932 -6.051 1.00 94.19 268 VAL A N 1
ATOM 2081 C CA . VAL A 1 268 ? -5.121 2.979 -6.903 1.00 94.19 268 VAL A CA 1
ATOM 2082 C C . VAL A 1 268 ? -6.085 2.387 -7.936 1.00 94.19 268 VAL A C 1
ATOM 2084 O O . VAL A 1 268 ? -7.212 2.877 -8.079 1.00 94.19 268 VAL A O 1
ATOM 2087 N N . PHE A 1 269 ? -5.683 1.325 -8.636 1.00 93.00 269 PHE A N 1
ATOM 2088 C CA . PHE A 1 269 ? -6.524 0.690 -9.654 1.00 93.00 269 PHE A CA 1
ATOM 2089 C C . PHE A 1 269 ? -7.670 -0.126 -9.063 1.00 93.00 269 PHE A C 1
ATOM 2091 O O . PHE A 1 269 ? -8.761 -0.140 -9.626 1.00 93.00 269 PHE A O 1
ATOM 2098 N N . GLU A 1 270 ? -7.482 -0.744 -7.898 1.00 88.75 270 GLU A N 1
ATOM 2099 C CA . GLU A 1 270 ? -8.562 -1.484 -7.237 1.00 88.75 270 GLU A CA 1
ATOM 2100 C C . GLU A 1 270 ? -9.730 -0.592 -6.820 1.00 88.75 270 GLU A C 1
ATOM 2102 O O . GLU A 1 270 ? -10.890 -1.000 -6.876 1.00 88.75 270 GLU A O 1
ATOM 2107 N N . ARG A 1 271 ? -9.430 0.647 -6.423 1.00 86.38 271 ARG A N 1
ATOM 2108 C CA . ARG A 1 271 ? -10.424 1.617 -5.953 1.00 86.38 271 ARG A CA 1
ATOM 2109 C C . ARG A 1 271 ? -11.062 2.423 -7.086 1.00 86.38 271 ARG A C 1
ATOM 2111 O O . ARG A 1 271 ? -11.868 3.314 -6.813 1.00 86.38 271 ARG A O 1
ATOM 2118 N N . THR A 1 272 ? -10.721 2.151 -8.349 1.00 87.69 272 THR A N 1
ATOM 2119 C CA . THR A 1 272 ? -11.183 2.937 -9.503 1.00 87.69 272 THR A CA 1
ATOM 2120 C C . THR A 1 272 ? -11.826 2.072 -10.582 1.00 87.69 272 THR A C 1
ATOM 2122 O O . THR A 1 272 ? -11.246 1.123 -11.096 1.00 87.69 272 THR A O 1
ATOM 2125 N N . LYS A 1 273 ? -13.055 2.426 -10.973 1.00 84.56 273 LYS A N 1
ATOM 2126 C CA . LYS A 1 273 ? -13.831 1.689 -11.992 1.00 84.56 273 LYS A CA 1
ATOM 2127 C C . LYS A 1 273 ? -13.631 2.209 -13.421 1.00 84.56 273 LYS A C 1
ATOM 2129 O O . LYS A 1 273 ? -13.981 1.529 -14.381 1.00 84.56 273 LYS A O 1
ATOM 2134 N N . VAL A 1 274 ? -13.078 3.410 -13.555 1.00 88.56 274 VAL A N 1
ATOM 2135 C CA . VAL A 1 274 ? -12.795 4.081 -14.831 1.00 88.56 274 VAL A CA 1
ATOM 2136 C C . VAL A 1 274 ? -11.298 4.225 -15.010 1.00 88.56 274 VAL A C 1
ATOM 2138 O O . VAL A 1 274 ? -10.568 4.217 -14.015 1.00 88.56 274 VAL A O 1
ATOM 2141 N N . ASP A 1 275 ? -10.855 4.353 -16.256 1.00 92.25 275 ASP A N 1
ATOM 2142 C CA . ASP A 1 275 ? -9.451 4.592 -16.559 1.00 92.25 275 ASP A CA 1
ATOM 2143 C C . ASP A 1 275 ? -8.993 5.948 -16.005 1.00 92.25 275 ASP A C 1
ATOM 2145 O O . ASP A 1 275 ? -9.790 6.879 -15.878 1.00 92.25 275 ASP A O 1
ATOM 2149 N N . LEU A 1 276 ? -7.715 6.043 -15.650 1.00 94.69 276 LEU A N 1
ATOM 2150 C CA . LEU A 1 276 ? -7.140 7.232 -15.023 1.00 94.69 276 LEU A CA 1
ATOM 2151 C C . LEU A 1 276 ? -6.074 7.830 -15.925 1.00 94.69 276 LEU A C 1
ATOM 2153 O O . LEU A 1 276 ? -5.273 7.100 -16.512 1.00 94.69 276 LEU A O 1
ATOM 2157 N N . SER A 1 277 ? -6.024 9.162 -15.980 1.00 96.75 277 SER A N 1
ATOM 2158 C CA . SER A 1 277 ? -4.886 9.850 -16.592 1.00 96.75 277 SER A CA 1
ATOM 2159 C C . SER A 1 277 ? -3.598 9.507 -15.850 1.00 96.75 277 SER A C 1
ATOM 2161 O O . SER A 1 277 ? -3.602 9.309 -14.635 1.00 96.75 277 SER A O 1
ATOM 2163 N N . PHE A 1 278 ? -2.475 9.467 -16.559 1.00 97.25 278 PHE A N 1
ATOM 2164 C CA . PHE A 1 278 ? -1.178 9.170 -15.961 1.00 97.25 278 PHE A CA 1
ATOM 2165 C C . PHE A 1 278 ? -0.834 10.133 -14.812 1.00 97.25 278 PHE A C 1
ATOM 2167 O O . PHE A 1 278 ? -0.354 9.701 -13.766 1.00 97.25 278 PHE A O 1
ATOM 2174 N N . SER A 1 279 ? -1.159 11.426 -14.952 1.00 96.50 279 SER A N 1
ATOM 2175 C CA . SER A 1 279 ? -1.002 12.401 -13.859 1.00 96.50 279 SER A CA 1
ATOM 2176 C C . SER A 1 279 ? -1.847 12.081 -12.634 1.00 96.50 279 SER A C 1
ATOM 2178 O O . SER A 1 279 ? -1.418 12.311 -11.506 1.00 96.50 279 SER A O 1
ATOM 2180 N N . GLU A 1 280 ? -3.051 11.561 -12.844 1.00 97.19 280 GLU A N 1
ATOM 2181 C CA . GLU A 1 280 ? -3.934 11.188 -11.750 1.00 97.19 280 GLU A CA 1
ATOM 2182 C C . GLU A 1 280 ? -3.459 9.908 -11.061 1.00 97.19 280 GLU A C 1
ATOM 2184 O O . GLU A 1 280 ? -3.519 9.829 -9.836 1.00 97.19 280 GLU A O 1
ATOM 2189 N N . VAL A 1 281 ? -2.926 8.941 -11.817 1.00 97.44 281 VAL A N 1
ATOM 2190 C CA . VAL A 1 281 ? -2.260 7.759 -11.248 1.00 97.44 281 VAL A CA 1
ATOM 2191 C C . VAL A 1 281 ? -1.118 8.195 -10.331 1.00 97.44 281 VAL A C 1
ATOM 2193 O O . VAL A 1 281 ? -1.114 7.818 -9.164 1.00 97.44 281 VAL A O 1
ATOM 2196 N N . ILE A 1 282 ? -0.217 9.055 -10.816 1.00 95.75 282 ILE A N 1
ATOM 2197 C CA . ILE A 1 282 ? 0.902 9.600 -10.032 1.00 95.75 282 ILE A CA 1
ATOM 2198 C C . ILE A 1 282 ? 0.412 10.289 -8.754 1.00 95.75 282 ILE A C 1
ATOM 2200 O O . ILE A 1 282 ? 0.840 9.940 -7.657 1.00 95.75 282 ILE A O 1
ATOM 2204 N N . SER A 1 283 ? -0.530 11.228 -8.879 1.00 96.19 283 SER A N 1
ATOM 2205 C CA . SER A 1 283 ? -1.053 11.973 -7.728 1.00 96.19 283 SER A CA 1
ATOM 2206 C C . SER A 1 283 ? -1.676 11.050 -6.677 1.00 96.19 283 SER A C 1
ATOM 2208 O O . SER A 1 283 ? -1.509 11.265 -5.475 1.00 96.19 283 SER A O 1
ATOM 2210 N N . ARG A 1 284 ? -2.375 9.997 -7.114 1.00 96.69 284 ARG A N 1
ATOM 2211 C CA . ARG A 1 284 ? -3.003 9.029 -6.212 1.00 96.69 284 ARG A CA 1
ATOM 2212 C C . ARG A 1 284 ? -1.989 8.091 -5.557 1.00 96.69 284 ARG A C 1
ATOM 2214 O O . ARG A 1 284 ? -2.209 7.753 -4.398 1.00 96.69 284 ARG A O 1
ATOM 2221 N N . ILE A 1 285 ? -0.906 7.710 -6.241 1.00 95.75 285 ILE A N 1
ATOM 2222 C CA . ILE A 1 285 ? 0.199 6.945 -5.634 1.00 95.75 285 ILE A CA 1
ATOM 2223 C C . ILE A 1 285 ? 0.848 7.777 -4.530 1.00 95.75 285 ILE A C 1
ATOM 2225 O O . ILE A 1 285 ? 0.907 7.311 -3.398 1.00 95.75 285 ILE A O 1
ATOM 2229 N N . THR A 1 286 ? 1.239 9.020 -4.823 1.00 93.00 286 THR A N 1
ATOM 2230 C CA . THR A 1 286 ? 1.849 9.929 -3.838 1.00 93.00 286 THR A CA 1
ATOM 2231 C C . THR A 1 286 ? 0.929 10.156 -2.632 1.00 93.00 286 THR A C 1
ATOM 2233 O O . THR A 1 286 ? 1.358 10.047 -1.494 1.00 93.00 286 THR A O 1
ATOM 2236 N N . ASN A 1 287 ? -0.378 10.357 -2.839 1.00 93.25 287 ASN A N 1
ATOM 2237 C CA . ASN A 1 287 ? -1.336 10.447 -1.726 1.00 93.25 287 ASN A CA 1
ATOM 2238 C C . ASN A 1 287 ? -1.401 9.148 -0.895 1.00 93.25 287 ASN A C 1
ATOM 2240 O O . ASN A 1 287 ? -1.451 9.188 0.336 1.00 93.25 287 ASN A O 1
ATOM 2244 N N . GLU A 1 288 ? -1.414 7.986 -1.552 1.00 93.00 288 GLU A N 1
ATOM 2245 C CA . GLU A 1 288 ? -1.450 6.705 -0.848 1.00 93.00 288 GLU A CA 1
ATOM 2246 C C . GLU A 1 288 ? -0.184 6.501 -0.002 1.00 93.00 288 GLU A C 1
ATOM 2248 O O . GLU A 1 288 ? -0.318 6.136 1.163 1.00 93.00 288 GLU A O 1
ATOM 2253 N N . VAL A 1 289 ? 0.999 6.801 -0.544 1.00 90.94 289 VAL A N 1
ATOM 2254 C CA . VAL A 1 289 ? 2.296 6.659 0.137 1.00 90.94 289 VAL A CA 1
ATOM 2255 C C . VAL A 1 289 ? 2.453 7.684 1.263 1.00 90.94 289 VAL A C 1
ATOM 2257 O O . VAL A 1 289 ? 2.640 7.278 2.409 1.00 90.94 289 VAL A O 1
ATOM 2260 N N . ASP A 1 290 ? 2.276 8.976 0.988 1.00 87.75 290 ASP A N 1
ATOM 2261 C CA . ASP A 1 290 ? 2.666 10.052 1.912 1.00 87.75 290 ASP A CA 1
ATOM 2262 C C . ASP A 1 290 ? 1.590 10.345 2.957 1.00 87.75 290 ASP A C 1
ATOM 2264 O O . ASP A 1 290 ? 1.882 10.594 4.125 1.00 87.75 290 ASP A O 1
ATOM 2268 N N . ILE A 1 291 ? 0.317 10.345 2.545 1.00 86.06 291 ILE A N 1
ATOM 2269 C CA . ILE A 1 291 ? -0.780 10.867 3.372 1.00 86.06 291 ILE A CA 1
ATOM 2270 C C . ILE A 1 291 ? -1.502 9.733 4.087 1.00 86.06 291 ILE A C 1
ATOM 2272 O O . ILE A 1 291 ? -1.751 9.819 5.292 1.00 86.06 291 ILE A O 1
ATOM 2276 N N . LYS A 1 292 ? -1.879 8.684 3.349 1.00 87.75 292 LYS A N 1
ATOM 2277 C CA . LYS A 1 292 ? -2.687 7.592 3.909 1.00 87.75 292 LYS A CA 1
ATOM 2278 C C . LYS A 1 292 ? -1.837 6.558 4.619 1.00 87.75 292 LYS A C 1
ATOM 2280 O O . LYS A 1 292 ? -2.153 6.183 5.743 1.00 87.75 292 LYS A O 1
ATOM 2285 N N . GLN A 1 293 ? -0.799 6.071 3.947 1.00 89.81 293 GLN A N 1
ATOM 2286 C CA . GLN A 1 293 ? 0.081 5.056 4.498 1.00 89.81 293 GLN A CA 1
ATOM 2287 C C . GLN A 1 293 ? 1.272 5.679 5.227 1.00 89.81 293 GLN A C 1
ATOM 2289 O O . GLN A 1 293 ? 1.839 4.982 6.054 1.00 89.81 293 GLN A O 1
ATOM 2294 N N . ARG A 1 294 ? 1.630 6.951 4.998 1.00 85.62 294 ARG A N 1
ATOM 2295 C CA . ARG A 1 294 ? 2.766 7.638 5.651 1.00 85.62 294 ARG A CA 1
ATOM 2296 C C . ARG A 1 294 ? 4.042 6.791 5.650 1.00 85.62 294 ARG A C 1
ATOM 2298 O O . ARG A 1 294 ? 4.679 6.590 6.686 1.00 85.62 294 ARG A O 1
ATOM 2305 N N . LEU A 1 295 ? 4.345 6.196 4.503 1.00 84.81 295 LEU A N 1
ATOM 2306 C CA . LEU A 1 295 ? 5.531 5.368 4.332 1.00 84.81 295 LEU A CA 1
ATOM 2307 C C . LEU A 1 295 ? 6.743 6.284 4.144 1.00 84.81 295 LEU A C 1
ATOM 2309 O O . LEU A 1 295 ? 6.633 7.340 3.534 1.00 84.81 295 LEU A O 1
ATOM 2313 N N . GLN A 1 296 ? 7.891 5.888 4.691 1.00 81.31 296 GLN A N 1
ATOM 2314 C CA . GLN A 1 296 ? 9.151 6.619 4.519 1.00 81.31 296 GLN A CA 1
ATOM 2315 C C . GLN A 1 296 ? 9.771 6.253 3.169 1.00 81.31 296 GLN A C 1
ATOM 2317 O O . GLN A 1 296 ? 10.693 5.442 3.109 1.00 81.31 296 GLN A O 1
ATOM 2322 N N . GLN A 1 297 ? 9.164 6.759 2.100 1.00 80.69 297 GLN A N 1
ATOM 2323 C CA . GLN A 1 297 ? 9.565 6.510 0.725 1.00 80.69 297 GLN A CA 1
ATOM 2324 C C . GLN A 1 297 ? 8.965 7.592 -0.176 1.00 80.69 297 GLN A C 1
ATOM 2326 O O . GLN A 1 297 ? 7.768 7.844 -0.074 1.00 80.69 297 GLN A O 1
ATOM 2331 N N . ASP A 1 298 ? 9.746 8.131 -1.109 1.00 85.12 298 ASP A N 1
ATOM 2332 C CA . ASP A 1 298 ? 9.337 9.196 -2.026 1.00 85.12 298 ASP A CA 1
ATOM 2333 C C . ASP A 1 298 ? 9.395 8.715 -3.496 1.00 85.12 298 ASP A C 1
ATOM 2335 O O . ASP A 1 298 ? 10.446 8.760 -4.152 1.00 85.12 298 ASP A O 1
ATOM 2339 N N . PRO A 1 299 ? 8.270 8.244 -4.071 1.00 91.06 299 PRO A N 1
ATOM 2340 C CA . PRO A 1 299 ? 8.230 7.813 -5.462 1.00 91.06 299 PRO A CA 1
ATOM 2341 C C . PRO A 1 299 ? 8.578 8.932 -6.447 1.00 91.06 299 PRO A C 1
ATOM 2343 O O . PRO A 1 299 ? 8.116 10.068 -6.328 1.00 91.06 299 PRO A O 1
ATOM 2346 N N . THR A 1 300 ? 9.334 8.586 -7.487 1.00 90.12 300 THR A N 1
ATOM 2347 C CA . THR A 1 300 ? 9.791 9.531 -8.515 1.00 90.12 300 THR A CA 1
ATOM 2348 C C . THR A 1 300 ? 9.262 9.160 -9.896 1.00 90.12 300 THR A C 1
ATOM 2350 O O . THR A 1 300 ? 9.042 7.989 -10.217 1.00 90.12 300 THR A O 1
ATOM 2353 N N . TYR A 1 301 ? 9.017 10.176 -10.730 1.00 92.00 301 TYR A N 1
ATOM 2354 C CA . TYR A 1 301 ? 8.304 10.012 -11.997 1.00 92.00 301 TYR A CA 1
ATOM 2355 C C . TYR A 1 301 ? 8.935 10.838 -13.115 1.00 92.00 301 TYR A C 1
ATOM 2357 O O . TYR A 1 301 ? 9.085 12.058 -13.004 1.00 92.00 301 TYR A O 1
ATOM 2365 N N . HIS A 1 302 ? 9.252 10.188 -14.233 1.00 91.56 302 HIS A N 1
ATOM 2366 C CA . HIS A 1 302 ? 9.953 10.798 -15.361 1.00 91.56 302 HIS A CA 1
ATOM 2367 C C . HIS A 1 302 ? 9.306 10.385 -16.672 1.00 91.56 302 HIS A C 1
ATOM 2369 O O . HIS A 1 302 ? 9.299 9.211 -17.028 1.00 91.56 302 HIS A O 1
ATOM 2375 N N . PHE A 1 303 ? 8.715 11.336 -17.390 1.00 94.38 303 PHE A N 1
ATOM 2376 C CA . PHE A 1 303 ? 7.871 11.014 -18.534 1.00 94.38 303 PHE A CA 1
ATOM 2377 C C . PHE A 1 303 ? 7.804 12.154 -19.549 1.00 94.38 303 PHE A C 1
ATOM 2379 O O . PHE A 1 303 ? 7.920 13.328 -19.196 1.00 94.38 303 PHE A O 1
ATOM 2386 N N . ASP A 1 304 ? 7.567 11.793 -20.809 1.00 94.50 304 ASP A N 1
ATOM 2387 C CA . ASP A 1 304 ? 7.184 12.736 -21.859 1.00 94.50 304 ASP A CA 1
ATOM 2388 C C . ASP A 1 304 ? 5.883 13.442 -21.458 1.00 94.50 304 ASP A C 1
ATOM 2390 O O . ASP A 1 304 ? 4.890 12.791 -21.144 1.00 94.50 304 ASP A O 1
ATOM 2394 N N . SER A 1 305 ? 5.855 14.773 -21.528 1.00 92.69 305 SER A N 1
ATOM 2395 C CA . SER A 1 305 ? 4.676 15.603 -21.249 1.00 92.69 305 SER A CA 1
ATOM 2396 C C . SER A 1 305 ? 3.370 15.105 -21.893 1.00 92.69 305 SER A C 1
ATOM 2398 O O . SER A 1 305 ? 2.308 15.219 -21.274 1.00 92.69 305 SER A O 1
ATOM 2400 N N . LEU A 1 306 ? 3.431 14.488 -23.082 1.00 91.69 306 LEU A N 1
ATOM 2401 C CA . LEU A 1 306 ? 2.264 13.920 -23.766 1.00 91.69 306 LEU A CA 1
ATOM 2402 C C . LEU A 1 306 ? 1.618 12.760 -22.995 1.00 91.69 306 LEU A C 1
ATOM 2404 O O . LEU A 1 306 ? 0.434 12.479 -23.189 1.00 91.69 306 LEU A O 1
ATOM 2408 N N . ARG A 1 307 ? 2.369 12.085 -22.117 1.00 95.25 307 ARG A N 1
ATOM 2409 C CA . ARG A 1 307 ? 1.873 10.984 -21.283 1.00 95.25 307 ARG A CA 1
ATOM 2410 C C . ARG A 1 307 ? 0.912 11.444 -20.201 1.00 95.25 307 ARG A C 1
ATOM 2412 O O . ARG A 1 307 ? 0.096 10.640 -19.767 1.00 95.25 307 ARG A O 1
ATOM 2419 N N . ARG A 1 308 ? 0.930 12.728 -19.820 1.00 95.62 308 ARG A N 1
ATOM 2420 C CA . ARG A 1 308 ? 0.036 13.294 -18.794 1.00 95.62 308 ARG A CA 1
ATOM 2421 C C . ARG A 1 308 ? -1.434 12.931 -19.029 1.00 95.62 308 ARG A C 1
ATOM 2423 O O . ARG A 1 308 ? -2.136 12.608 -18.078 1.00 95.62 308 ARG A O 1
ATOM 2430 N N . TYR A 1 309 ? -1.872 12.965 -20.287 1.00 95.12 309 TYR A N 1
ATOM 2431 C CA . TYR A 1 309 ? -3.279 12.822 -20.679 1.00 95.12 309 TYR A CA 1
ATOM 2432 C C . TYR A 1 309 ? -3.651 11.424 -21.184 1.00 95.12 309 TYR A C 1
ATOM 2434 O O . TYR A 1 309 ? -4.815 11.162 -21.479 1.00 95.12 309 TYR A O 1
ATOM 2442 N N . THR A 1 310 ? -2.675 10.530 -21.311 1.00 96.44 310 THR A N 1
ATOM 2443 C CA . THR A 1 310 ? -2.917 9.124 -21.643 1.00 96.44 310 THR A CA 1
ATOM 2444 C C . THR A 1 310 ? -3.178 8.323 -20.376 1.00 96.44 310 THR A C 1
ATOM 2446 O O . THR A 1 310 ? -2.897 8.790 -19.272 1.00 96.44 310 THR A O 1
ATOM 2449 N N . ASN A 1 311 ? -3.677 7.104 -20.526 1.00 96.25 311 ASN A N 1
ATOM 2450 C CA . ASN A 1 311 ? -3.756 6.167 -19.423 1.00 96.25 311 ASN A CA 1
ATOM 2451 C C . ASN A 1 311 ? -2.372 5.684 -18.971 1.00 96.25 311 ASN A C 1
ATOM 2453 O O . ASN A 1 311 ? -1.333 6.075 -19.512 1.00 96.25 311 ASN A O 1
ATOM 2457 N N . PHE A 1 312 ? -2.367 4.806 -17.971 1.00 97.31 312 PHE A N 1
ATOM 2458 C CA . PHE A 1 312 ? -1.150 4.292 -17.350 1.00 97.31 312 PHE A CA 1
ATOM 2459 C C . PHE A 1 312 ? -0.119 3.743 -18.344 1.00 97.31 312 PHE A C 1
ATOM 2461 O O . PHE A 1 312 ? 1.056 4.090 -18.261 1.00 97.31 312 PHE A O 1
ATOM 2468 N N . ILE A 1 313 ? -0.572 2.956 -19.322 1.00 97.25 313 ILE A N 1
ATOM 2469 C CA . ILE A 1 313 ? 0.272 2.313 -20.341 1.00 97.25 313 ILE A CA 1
ATOM 2470 C C . ILE A 1 313 ? 0.511 3.202 -21.574 1.00 97.25 313 ILE A C 1
ATOM 2472 O O . ILE A 1 313 ? 1.082 2.754 -22.562 1.00 97.25 313 ILE A O 1
ATOM 2476 N N . GLY A 1 314 ? 0.062 4.460 -21.531 1.00 96.06 314 GLY A N 1
ATOM 2477 C CA . GLY A 1 314 ? 0.282 5.453 -22.578 1.00 96.06 314 GLY A CA 1
ATOM 2478 C C . GLY A 1 314 ? -0.708 5.416 -23.747 1.00 96.06 314 GLY A C 1
ATOM 2479 O O . GLY A 1 314 ? -0.466 6.056 -24.770 1.00 96.06 314 GLY A O 1
ATOM 2480 N N . LEU A 1 315 ? -1.837 4.720 -23.591 1.00 95.62 315 LEU A N 1
ATOM 2481 C CA . LEU A 1 315 ? -2.933 4.674 -24.565 1.00 95.62 315 LEU A CA 1
ATOM 2482 C C . LEU A 1 315 ? -4.021 5.720 -24.256 1.00 95.62 315 LEU A C 1
ATOM 2484 O O . LEU A 1 315 ? -4.048 6.272 -23.155 1.00 95.62 315 LEU A O 1
ATOM 2488 N N . PRO A 1 316 ? -4.935 6.028 -25.194 1.00 94.69 316 PRO A N 1
ATOM 2489 C CA . PRO A 1 316 ? -6.080 6.889 -24.904 1.00 94.69 316 PRO A CA 1
ATOM 2490 C C . PRO A 1 316 ? -6.926 6.362 -23.736 1.00 94.69 316 PRO A C 1
ATOM 2492 O O . PRO A 1 316 ? -7.113 5.152 -23.592 1.00 94.69 316 PRO A O 1
ATOM 2495 N N . LEU A 1 317 ? -7.454 7.279 -22.923 1.00 94.00 317 LEU A N 1
ATOM 2496 C CA . LEU A 1 317 ? -8.309 6.943 -21.783 1.00 94.00 317 LEU A CA 1
ATOM 2497 C C . LEU A 1 317 ? -9.586 6.230 -22.229 1.00 94.00 317 LEU A C 1
ATOM 2499 O O . LEU A 1 317 ? -10.269 6.675 -23.154 1.00 94.00 317 LEU A O 1
ATOM 2503 N N . GLN A 1 318 ? -9.941 5.161 -21.521 1.00 88.62 318 GLN A N 1
ATOM 2504 C CA . GLN A 1 318 ? -11.166 4.405 -21.774 1.00 88.62 318 GLN A CA 1
ATOM 2505 C C . GLN A 1 318 ? -12.250 4.739 -20.741 1.00 88.62 318 GLN A C 1
ATOM 2507 O O . GLN A 1 318 ? -12.010 4.756 -19.535 1.00 88.62 318 GLN A O 1
ATOM 2512 N N . LYS A 1 319 ? -13.485 4.974 -21.207 1.00 82.69 319 LYS A N 1
ATOM 2513 C CA . LYS A 1 319 ? -14.634 5.245 -20.318 1.00 82.69 319 LYS A CA 1
ATOM 2514 C C . LYS A 1 319 ? -15.064 4.015 -19.517 1.00 82.69 319 LYS A C 1
ATOM 2516 O O . LYS A 1 319 ? -15.576 4.151 -18.410 1.00 82.69 319 LYS A O 1
ATOM 2521 N N . VAL A 1 320 ? -14.872 2.829 -20.089 1.00 81.69 320 VAL A N 1
ATOM 2522 C CA . VAL A 1 320 ? -15.184 1.539 -19.473 1.00 81.69 320 VAL A CA 1
ATOM 2523 C C . VAL A 1 320 ? -13.892 0.755 -19.401 1.00 81.69 320 VAL A C 1
ATOM 2525 O O . VAL A 1 320 ? -13.171 0.671 -20.391 1.00 81.69 320 VAL A O 1
ATOM 2528 N N . THR A 1 321 ? -13.609 0.189 -18.235 1.00 79.94 321 THR A N 1
ATOM 2529 C CA . THR A 1 321 ? -12.469 -0.707 -18.062 1.00 79.94 321 THR A CA 1
ATOM 2530 C C . THR A 1 321 ? -12.973 -2.123 -17.822 1.00 79.94 321 THR A C 1
ATOM 2532 O O . THR A 1 321 ? -14.053 -2.293 -17.239 1.00 79.94 321 THR A O 1
ATOM 2535 N N . PRO A 1 322 ? -12.247 -3.151 -18.289 1.00 84.88 322 PRO A N 1
ATOM 2536 C CA . PRO A 1 322 ? -12.629 -4.522 -18.017 1.00 84.88 322 PRO A CA 1
ATOM 2537 C C . PRO A 1 322 ? -12.670 -4.761 -16.506 1.00 84.88 322 PRO A C 1
ATOM 2539 O O . PRO A 1 322 ? -11.828 -4.282 -15.744 1.00 84.88 322 PRO A O 1
ATOM 2542 N N . SER A 1 323 ? -13.694 -5.486 -16.069 1.00 85.38 323 SER A N 1
ATOM 2543 C CA . SER A 1 323 ? -13.792 -5.940 -14.686 1.00 85.38 323 SER A CA 1
ATOM 2544 C C . SER A 1 323 ? -13.075 -7.274 -14.542 1.00 85.38 323 SER A C 1
ATOM 2546 O O . SER A 1 323 ? -13.137 -8.108 -15.442 1.00 85.38 323 SER A O 1
ATOM 2548 N N . PHE A 1 324 ? -12.435 -7.487 -13.394 1.00 91.44 324 PHE A N 1
ATOM 2549 C CA . PHE A 1 324 ? -11.804 -8.763 -13.076 1.00 91.44 324 PHE A CA 1
ATOM 2550 C C . PHE A 1 324 ? -12.852 -9.887 -13.073 1.00 91.44 324 PHE A C 1
ATOM 2552 O O . PHE A 1 324 ? -13.914 -9.733 -12.462 1.00 91.44 324 PHE A O 1
ATOM 2559 N N . MET A 1 325 ? -12.553 -11.015 -13.722 1.00 94.38 325 MET A N 1
ATOM 2560 C CA . MET A 1 325 ? -13.448 -12.173 -13.801 1.00 94.38 325 MET A CA 1
ATOM 2561 C C . MET A 1 325 ? -12.750 -13.451 -13.337 1.00 94.38 325 MET A C 1
ATOM 2563 O O . MET A 1 325 ? -11.562 -13.630 -13.579 1.00 94.38 325 MET A O 1
ATOM 2567 N N . ALA A 1 326 ? -13.506 -14.357 -12.722 1.00 96.81 326 ALA A N 1
ATOM 2568 C CA . ALA A 1 326 ? -13.047 -15.692 -12.354 1.00 96.81 326 ALA A CA 1
ATOM 2569 C C . ALA A 1 326 ? -14.126 -16.735 -12.667 1.00 96.81 326 ALA A C 1
ATOM 2571 O O . ALA A 1 326 ? -15.320 -16.448 -12.603 1.00 96.81 326 ALA A O 1
ATOM 2572 N N . SER A 1 327 ? -13.701 -17.945 -13.006 1.00 97.44 327 SER A N 1
ATOM 2573 C CA . SER A 1 327 ? -14.565 -19.068 -13.369 1.00 97.44 327 SER A CA 1
ATOM 2574 C C . SER A 1 327 ? -14.638 -20.094 -12.244 1.00 97.44 327 SER A C 1
ATOM 2576 O O . SER A 1 327 ? -13.632 -20.397 -11.599 1.00 97.44 327 SER A O 1
ATOM 2578 N N . CYS A 1 328 ? -15.820 -20.670 -12.037 1.00 97.62 328 CYS A N 1
ATOM 2579 C CA . CYS A 1 328 ? -16.014 -21.790 -11.126 1.00 97.62 328 CYS A CA 1
ATOM 2580 C C . CYS A 1 328 ? -15.298 -23.044 -11.651 1.00 97.62 328 CYS A C 1
ATOM 2582 O O . CYS A 1 328 ? -15.531 -23.476 -12.780 1.00 97.62 328 CYS A O 1
ATOM 2584 N N . ILE A 1 329 ? -14.446 -23.652 -10.825 1.00 98.00 329 ILE A N 1
ATOM 2585 C CA . ILE A 1 329 ? -13.710 -24.886 -11.152 1.00 98.00 329 ILE A CA 1
ATOM 2586 C C . ILE A 1 329 ? -14.131 -26.089 -10.310 1.00 98.00 329 ILE A C 1
ATOM 2588 O O . ILE A 1 329 ? -13.904 -27.225 -10.732 1.00 98.00 329 ILE A O 1
ATOM 2592 N N . ASN A 1 330 ? -14.751 -25.849 -9.153 1.00 96.69 330 ASN A N 1
ATOM 2593 C CA . ASN A 1 330 ? -15.277 -26.884 -8.271 1.00 96.69 330 ASN A CA 1
ATOM 2594 C C . ASN A 1 330 ? -16.484 -26.359 -7.474 1.00 96.69 330 ASN A C 1
ATOM 2596 O O . ASN A 1 330 ? -16.564 -25.160 -7.196 1.00 96.69 330 ASN A O 1
ATOM 2600 N N . ILE A 1 331 ? -17.402 -27.254 -7.110 1.00 94.62 331 ILE A N 1
ATOM 2601 C CA . ILE A 1 331 ? -18.645 -26.964 -6.388 1.00 94.62 331 ILE A CA 1
ATOM 2602 C C . ILE A 1 331 ? -18.742 -27.933 -5.205 1.00 94.62 331 ILE A C 1
ATOM 2604 O O . ILE A 1 331 ? -18.696 -29.147 -5.388 1.00 94.62 331 ILE A O 1
ATOM 2608 N N . GLY A 1 332 ? -18.864 -27.388 -3.998 1.00 89.69 332 GLY A N 1
ATOM 2609 C CA . GLY A 1 332 ? -19.190 -28.114 -2.771 1.00 89.69 332 GLY A CA 1
ATOM 2610 C C . GLY A 1 332 ? -20.650 -27.904 -2.356 1.00 89.69 332 GLY A C 1
ATOM 2611 O O . GLY A 1 332 ? -21.430 -27.285 -3.072 1.00 89.69 332 GLY A O 1
ATOM 2612 N N . SER A 1 333 ? -21.027 -28.391 -1.171 1.00 84.69 333 SER A N 1
ATOM 2613 C CA . SER A 1 333 ? -22.410 -28.303 -0.665 1.00 84.69 333 SER A CA 1
ATOM 2614 C C . SER A 1 333 ? -22.881 -26.872 -0.360 1.00 84.69 333 SER A C 1
ATOM 2616 O O . SER A 1 333 ? -24.052 -26.556 -0.543 1.00 84.69 333 SER A O 1
ATOM 2618 N N . SER A 1 334 ? -21.981 -26.002 0.102 1.00 90.62 334 SER A N 1
ATOM 2619 C CA . SER A 1 334 ? -22.254 -24.587 0.428 1.00 90.62 334 SER A CA 1
ATOM 2620 C C . SER A 1 334 ? -21.117 -23.648 0.015 1.00 90.62 334 SER A C 1
ATOM 2622 O O . SER A 1 334 ? -21.049 -22.482 0.417 1.00 90.62 334 SER A O 1
ATOM 2624 N N . THR A 1 335 ? -20.192 -24.159 -0.795 1.00 95.50 335 THR A N 1
ATOM 2625 C CA . THR A 1 335 ? -19.012 -23.432 -1.252 1.00 95.50 335 THR A CA 1
ATOM 2626 C C . THR A 1 335 ? -18.762 -23.680 -2.727 1.00 95.50 335 THR A C 1
ATOM 2628 O O . THR A 1 335 ? -19.150 -24.710 -3.273 1.00 95.50 335 THR A O 1
ATOM 2631 N N . ILE A 1 336 ? -18.077 -22.745 -3.375 1.00 96.69 336 ILE A N 1
ATOM 2632 C CA . ILE A 1 336 ? -17.528 -22.953 -4.715 1.00 96.69 336 ILE A CA 1
ATOM 2633 C C . ILE A 1 336 ? -16.063 -22.539 -4.749 1.00 96.69 336 ILE A C 1
ATOM 2635 O O . ILE A 1 336 ? -15.635 -21.680 -3.977 1.00 96.69 336 ILE A O 1
ATOM 2639 N N . THR A 1 337 ? -15.295 -23.127 -5.659 1.00 98.00 337 THR A N 1
ATOM 2640 C CA . THR A 1 337 ? -13.900 -22.756 -5.911 1.00 98.00 337 THR A CA 1
ATOM 2641 C C . THR A 1 337 ? -13.793 -21.987 -7.221 1.00 98.00 337 THR A C 1
ATOM 2643 O O . THR A 1 337 ? -14.279 -22.456 -8.251 1.00 98.00 337 THR A O 1
ATOM 2646 N N . LEU A 1 338 ? -13.139 -20.828 -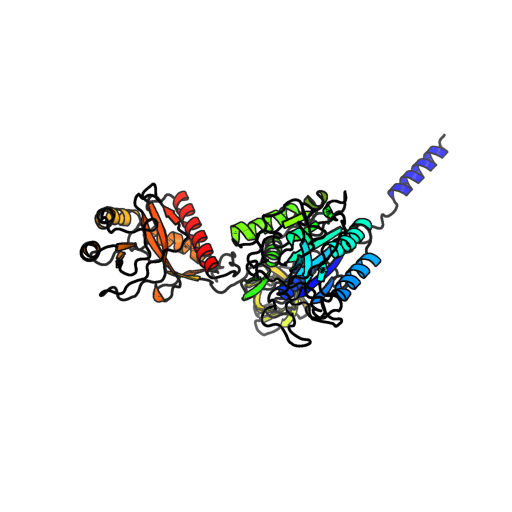7.187 1.00 98.38 338 LEU A N 1
ATOM 2647 C CA . LEU A 1 338 ? -12.830 -19.999 -8.351 1.00 98.38 338 LEU A CA 1
ATOM 2648 C C . LEU A 1 338 ? -11.363 -20.181 -8.767 1.00 98.38 338 LEU A C 1
ATOM 2650 O O . LEU A 1 338 ? -10.499 -20.366 -7.910 1.00 98.38 338 LEU A O 1
ATOM 2654 N N . ASN A 1 339 ? -11.074 -20.084 -10.066 1.00 97.62 339 ASN A N 1
ATOM 2655 C CA . ASN A 1 339 ? -9.720 -20.175 -10.646 1.00 97.62 339 ASN A CA 1
ATOM 2656 C C . ASN A 1 339 ? -8.883 -18.888 -10.514 1.00 97.62 339 ASN A C 1
ATOM 2658 O O . ASN A 1 339 ? -8.111 -18.561 -11.412 1.00 97.62 339 ASN A O 1
ATOM 2662 N N . ALA A 1 340 ? -9.098 -18.134 -9.442 1.00 96.94 340 ALA A N 1
ATOM 2663 C CA . ALA A 1 340 ? -8.363 -16.915 -9.156 1.00 96.94 340 ALA A CA 1
ATOM 2664 C C . ALA A 1 340 ? -7.977 -16.903 -7.683 1.00 96.94 340 ALA A C 1
ATOM 2666 O O . ALA A 1 340 ? -8.819 -17.166 -6.812 1.00 96.94 340 ALA A O 1
ATOM 2667 N N . GLY A 1 341 ? -6.710 -16.612 -7.422 1.00 96.38 341 GLY A N 1
ATOM 2668 C CA . GLY A 1 341 ? -6.122 -16.653 -6.093 1.00 96.38 341 GLY A CA 1
ATOM 2669 C C . GLY A 1 341 ? -5.418 -15.358 -5.724 1.00 96.38 341 GLY A C 1
ATOM 2670 O O . GLY A 1 341 ? -5.666 -14.295 -6.294 1.00 96.38 341 GLY A O 1
ATOM 2671 N N . TYR A 1 342 ? -4.533 -15.424 -4.737 1.00 94.44 342 TYR A N 1
ATOM 2672 C CA . TYR A 1 342 ? -3.811 -14.241 -4.298 1.00 94.44 342 TYR A CA 1
ATOM 2673 C C . TYR A 1 342 ? -2.829 -13.712 -5.345 1.00 94.44 342 TYR A C 1
ATOM 2675 O O . TYR A 1 342 ? -2.565 -12.513 -5.340 1.00 94.44 342 TYR A O 1
ATOM 2683 N N . ASN A 1 343 ? -2.347 -14.560 -6.260 1.00 94.62 343 ASN A N 1
ATOM 2684 C CA . ASN A 1 343 ? -1.537 -14.134 -7.406 1.00 94.62 343 ASN A CA 1
ATOM 2685 C C . ASN A 1 343 ? -2.323 -13.216 -8.356 1.00 94.62 343 ASN A C 1
ATOM 2687 O O . ASN A 1 343 ? -1.733 -12.472 -9.134 1.00 94.62 343 ASN A O 1
ATOM 2691 N N . ASP A 1 344 ? -3.654 -13.252 -8.268 1.00 94.69 344 ASP A N 1
ATOM 2692 C CA . ASP A 1 344 ? -4.574 -12.437 -9.050 1.00 94.69 344 ASP A CA 1
ATOM 2693 C C . ASP A 1 344 ? -5.163 -11.268 -8.246 1.00 94.69 344 ASP A C 1
ATOM 2695 O O . ASP A 1 344 ? -6.161 -10.675 -8.654 1.00 94.69 344 ASP A O 1
ATOM 2699 N N . GLU A 1 345 ? -4.558 -10.920 -7.107 1.00 93.50 345 GLU A N 1
ATOM 2700 C CA . GLU A 1 345 ? -5.068 -9.915 -6.168 1.00 93.50 345 GLU A CA 1
ATOM 2701 C C . GLU A 1 345 ? -6.431 -10.264 -5.550 1.00 93.50 345 GLU A C 1
ATOM 2703 O O . GLU A 1 345 ? -7.186 -9.373 -5.154 1.00 93.50 345 GLU A O 1
ATOM 2708 N N . ILE A 1 346 ? -6.759 -11.551 -5.403 1.00 94.56 346 ILE A N 1
ATOM 2709 C CA . ILE A 1 346 ? -7.930 -11.961 -4.619 1.00 94.56 346 ILE A CA 1
ATOM 2710 C C . ILE A 1 346 ? -7.610 -11.924 -3.125 1.00 94.56 346 ILE A C 1
ATOM 2712 O O . ILE A 1 346 ? -6.531 -12.319 -2.673 1.00 94.56 346 ILE A O 1
ATOM 2716 N N . ALA A 1 347 ? -8.575 -11.450 -2.342 1.00 93.44 347 ALA A N 1
ATOM 2717 C CA . ALA A 1 347 ? -8.487 -11.394 -0.891 1.00 93.44 347 ALA A CA 1
ATOM 2718 C C . ALA A 1 347 ? -9.757 -11.910 -0.213 1.00 93.44 347 ALA A C 1
ATOM 2720 O O . ALA A 1 347 ? -10.850 -11.931 -0.788 1.00 93.44 347 ALA A O 1
ATOM 2721 N N . PHE A 1 348 ? -9.598 -12.303 1.049 1.00 93.75 348 PHE A N 1
ATOM 2722 C CA . PHE A 1 348 ? -10.709 -12.652 1.924 1.00 93.75 348 PHE A CA 1
ATOM 2723 C C . PHE A 1 348 ? -11.689 -11.471 2.034 1.00 93.75 348 PHE A C 1
ATOM 2725 O O . PHE A 1 348 ? -11.273 -10.336 2.269 1.00 93.75 348 PHE A O 1
ATOM 2732 N N . GLY A 1 349 ? -12.985 -11.730 1.835 1.00 93.75 349 GLY A N 1
ATOM 2733 C CA . GLY A 1 349 ? -14.038 -10.709 1.833 1.00 93.75 349 GLY A CA 1
ATOM 2734 C C . GLY A 1 349 ? -14.364 -10.082 0.472 1.00 93.75 349 GLY A C 1
ATOM 2735 O O . GLY A 1 349 ? -15.366 -9.369 0.385 1.00 93.75 349 GLY A O 1
ATOM 2736 N N . ASN A 1 350 ? -13.591 -10.359 -0.589 1.00 94.62 350 ASN A N 1
ATOM 2737 C CA . ASN A 1 350 ? -13.947 -9.925 -1.946 1.00 94.62 350 ASN A CA 1
ATOM 2738 C C . ASN A 1 350 ? -15.324 -10.482 -2.341 1.00 94.62 350 ASN A C 1
ATOM 2740 O O . ASN A 1 350 ? -15.658 -11.617 -1.990 1.00 94.62 350 ASN A O 1
ATOM 2744 N N . VAL A 1 351 ? -16.104 -9.705 -3.102 1.00 95.00 351 VAL A N 1
ATOM 2745 C CA . VAL A 1 351 ? -17.439 -10.126 -3.559 1.00 95.00 351 VAL A CA 1
ATOM 2746 C C . VAL A 1 351 ? -17.488 -10.254 -5.071 1.00 95.00 351 VAL A C 1
ATOM 2748 O O . VAL A 1 351 ? -17.212 -9.302 -5.809 1.00 95.00 351 VAL A O 1
ATOM 2751 N N . PHE A 1 352 ? -17.928 -11.417 -5.529 1.00 96.31 352 PHE A N 1
ATOM 2752 C CA . PHE A 1 352 ? -18.122 -11.757 -6.930 1.00 96.31 352 PHE A CA 1
ATOM 2753 C C . PHE A 1 352 ? -19.607 -11.911 -7.249 1.00 96.31 352 PHE A C 1
ATOM 2755 O O . PHE A 1 352 ? -20.367 -12.414 -6.425 1.00 96.31 352 PHE A O 1
ATOM 2762 N N . LYS A 1 353 ? -20.025 -11.488 -8.444 1.00 96.00 353 LYS A N 1
ATOM 2763 C CA . LYS A 1 353 ? -21.410 -11.626 -8.908 1.00 96.00 353 LYS A CA 1
ATOM 2764 C C . LYS A 1 353 ? -21.498 -12.279 -10.274 1.00 96.00 353 LYS A C 1
ATOM 2766 O O . LYS A 1 353 ? -20.609 -12.101 -11.107 1.00 96.00 353 LYS A O 1
ATOM 2771 N N . SER A 1 354 ? -22.576 -13.020 -10.514 1.00 95.38 354 SER A N 1
ATOM 2772 C CA . SER A 1 354 ? -22.921 -13.460 -11.868 1.00 95.38 354 SER A CA 1
ATOM 2773 C C . SER A 1 354 ? -23.209 -12.245 -12.755 1.00 95.38 354 SER A C 1
ATOM 2775 O O . SER A 1 354 ? -23.548 -11.167 -12.263 1.00 95.38 354 SER A O 1
ATOM 2777 N N . LYS A 1 355 ? -23.099 -12.399 -14.080 1.00 90.38 355 LYS A N 1
ATOM 2778 C CA . LYS A 1 355 ? -23.342 -11.296 -15.032 1.00 90.38 355 LYS A CA 1
ATOM 2779 C C . LYS A 1 355 ? -24.745 -10.683 -14.913 1.00 90.38 355 LYS A C 1
ATOM 2781 O O . LYS A 1 355 ? -24.908 -9.492 -15.150 1.00 90.38 355 LYS A O 1
ATOM 2786 N N . ASP A 1 356 ? -25.737 -11.483 -14.529 1.00 92.25 356 ASP A N 1
ATOM 2787 C CA . ASP A 1 356 ? -27.120 -11.052 -14.291 1.00 92.25 356 ASP A CA 1
ATOM 2788 C C . ASP A 1 356 ? -27.378 -10.566 -12.850 1.00 92.25 356 ASP A C 1
ATOM 2790 O O . ASP A 1 356 ? -28.511 -10.245 -12.503 1.00 92.25 356 ASP A O 1
ATOM 2794 N N . ASN A 1 357 ? -26.336 -10.501 -12.011 1.00 91.50 357 ASN A N 1
ATOM 2795 C CA . ASN A 1 357 ? -26.367 -10.115 -10.598 1.00 91.50 357 ASN A CA 1
ATOM 2796 C C . ASN A 1 357 ? -27.264 -10.973 -9.686 1.00 91.50 357 ASN A C 1
ATOM 2798 O O . ASN A 1 357 ? -27.488 -10.584 -8.538 1.00 91.50 357 ASN A O 1
ATOM 2802 N N . LYS A 1 358 ? -27.756 -12.131 -10.147 1.00 92.31 358 LYS A N 1
ATOM 2803 C CA . LYS A 1 358 ? -28.616 -13.014 -9.340 1.00 92.31 358 LYS A CA 1
ATOM 2804 C C . LYS A 1 358 ? -27.849 -13.820 -8.299 1.00 92.31 358 LYS A C 1
ATOM 2806 O O . LYS A 1 358 ? -28.409 -14.171 -7.266 1.00 92.31 358 LYS A O 1
ATOM 2811 N N . ILE A 1 359 ? -26.578 -14.113 -8.562 1.00 94.31 359 ILE A N 1
ATOM 2812 C CA . ILE A 1 359 ? -25.706 -14.856 -7.653 1.00 94.31 359 ILE A CA 1
ATOM 2813 C C . ILE A 1 359 ? -24.656 -13.897 -7.112 1.00 94.31 359 ILE A C 1
ATOM 2815 O O . ILE A 1 359 ? -24.022 -13.170 -7.877 1.00 94.31 359 ILE A O 1
ATOM 2819 N N . SER A 1 360 ? -24.464 -13.916 -5.794 1.00 94.19 360 SER A N 1
ATOM 2820 C CA . SER A 1 360 ? -23.419 -13.171 -5.097 1.00 94.19 360 SER A CA 1
ATOM 2821 C C . SER A 1 360 ? -22.611 -14.133 -4.238 1.00 94.19 360 SER A C 1
ATOM 2823 O O . SER A 1 360 ? -23.178 -14.936 -3.502 1.00 94.19 360 SER A O 1
ATOM 2825 N N . LEU A 1 361 ? -21.292 -14.032 -4.334 1.00 95.19 361 LEU A N 1
ATOM 2826 C CA . LEU A 1 361 ? -20.332 -14.922 -3.700 1.00 95.19 361 LEU A CA 1
ATOM 2827 C C . LEU A 1 361 ? -19.355 -14.095 -2.877 1.00 95.19 361 LEU A C 1
ATOM 2829 O O . LEU A 1 361 ? -18.789 -13.133 -3.399 1.00 95.19 361 LEU A O 1
ATOM 2833 N N . THR A 1 362 ? -19.112 -14.488 -1.632 1.00 95.50 362 THR A N 1
ATOM 2834 C CA . THR A 1 362 ? -18.108 -13.839 -0.781 1.00 95.50 362 THR A CA 1
ATOM 2835 C C . THR A 1 362 ? -16.929 -14.777 -0.594 1.00 95.50 362 THR A C 1
ATOM 2837 O O . THR A 1 362 ? -17.102 -15.912 -0.148 1.00 95.50 362 THR A O 1
ATOM 2840 N N . ILE A 1 363 ? -15.725 -14.313 -0.930 1.00 96.81 363 ILE A N 1
ATOM 2841 C CA . ILE A 1 363 ? -14.498 -15.096 -0.768 1.00 96.81 363 ILE A CA 1
ATOM 2842 C C . ILE A 1 363 ? -14.238 -15.355 0.718 1.00 96.81 363 ILE A C 1
ATOM 2844 O O . ILE A 1 363 ? -14.178 -14.412 1.507 1.00 96.81 363 ILE A O 1
ATOM 2848 N N . LEU A 1 364 ? -14.040 -16.627 1.075 1.00 94.62 364 LEU A N 1
ATOM 2849 C CA . LEU A 1 364 ? -13.729 -17.112 2.422 1.00 94.62 364 LEU A CA 1
ATOM 2850 C C . LEU A 1 364 ? -12.271 -17.518 2.621 1.00 94.62 364 LEU A C 1
ATOM 2852 O O . LEU A 1 364 ? -11.724 -17.362 3.709 1.00 94.62 364 LEU A O 1
ATOM 2856 N N . LYS A 1 365 ? -11.659 -18.105 1.594 1.00 94.88 365 LYS A N 1
ATOM 2857 C CA . LYS A 1 365 ? -10.273 -18.582 1.637 1.00 94.88 365 LYS A CA 1
ATOM 2858 C C . LYS A 1 365 ? -9.605 -18.292 0.308 1.00 94.88 365 LYS A C 1
ATOM 2860 O O . LYS A 1 365 ? -10.255 -18.357 -0.734 1.00 94.88 365 LYS A O 1
ATOM 2865 N N . VAL A 1 366 ? -8.313 -17.999 0.350 1.00 96.00 366 VAL A N 1
ATOM 2866 C CA . VAL A 1 366 ? -7.519 -17.674 -0.833 1.00 96.00 366 VAL A CA 1
ATOM 2867 C C . VAL A 1 366 ? -6.241 -18.502 -0.816 1.00 96.00 366 VAL A C 1
ATOM 2869 O O . VAL A 1 366 ? -5.554 -18.566 0.200 1.00 96.00 366 VAL A O 1
ATOM 2872 N N . PHE A 1 367 ? -5.943 -19.125 -1.947 1.00 96.19 367 PHE A N 1
ATOM 2873 C CA . PHE A 1 367 ? -4.714 -19.848 -2.263 1.00 96.19 367 PHE A CA 1
ATOM 2874 C C . PHE A 1 367 ? -3.999 -19.129 -3.412 1.00 96.19 367 PHE A C 1
ATOM 2876 O O . PHE A 1 367 ? -4.490 -18.107 -3.884 1.00 96.19 367 PHE A O 1
ATOM 2883 N N . ALA A 1 368 ? -2.858 -19.647 -3.873 1.00 95.06 368 ALA A N 1
ATOM 2884 C CA . ALA A 1 368 ? -2.046 -18.991 -4.903 1.00 95.06 368 ALA A CA 1
ATOM 2885 C C . ALA A 1 368 ? -2.848 -18.666 -6.168 1.00 95.06 368 ALA A C 1
ATOM 2887 O O . ALA A 1 368 ? -2.965 -17.500 -6.536 1.00 95.06 368 ALA A O 1
ATOM 2888 N N . ASP A 1 369 ? -3.489 -19.688 -6.736 1.00 96.44 369 ASP A N 1
ATOM 2889 C CA . ASP A 1 369 ? -4.186 -19.611 -8.028 1.00 96.44 369 ASP A CA 1
ATOM 2890 C C . ASP A 1 369 ? -5.674 -19.996 -7.920 1.00 96.44 369 ASP A C 1
ATOM 2892 O O . ASP A 1 369 ? -6.348 -20.274 -8.911 1.00 96.44 369 ASP A O 1
ATOM 2896 N N . SER A 1 370 ? -6.204 -20.079 -6.697 1.00 97.88 370 SER A N 1
ATOM 2897 C CA . SER A 1 370 ? -7.622 -20.363 -6.471 1.00 97.88 370 SER A CA 1
ATOM 2898 C C . SER A 1 370 ? -8.148 -19.728 -5.194 1.00 97.88 370 SER A C 1
ATOM 2900 O O . SER A 1 370 ? -7.396 -19.347 -4.298 1.00 97.88 370 SER A O 1
ATOM 2902 N N . SER A 1 371 ? -9.465 -19.630 -5.090 1.00 97.94 371 SER A N 1
ATOM 2903 C CA . SER A 1 371 ? -10.148 -19.139 -3.896 1.00 97.94 371 SER A CA 1
ATOM 2904 C C . SER A 1 371 ? -11.441 -19.905 -3.669 1.00 97.94 371 SER A C 1
ATOM 2906 O O . SER A 1 371 ? -12.027 -20.450 -4.602 1.00 97.94 371 SER A O 1
ATOM 2908 N N . ILE A 1 372 ? -11.879 -19.975 -2.415 1.00 97.75 372 ILE A N 1
ATOM 2909 C CA . ILE A 1 372 ? -13.145 -20.595 -2.023 1.00 97.75 372 ILE A CA 1
ATOM 2910 C C . ILE A 1 372 ? -14.101 -19.489 -1.604 1.00 97.75 372 ILE A C 1
ATOM 2912 O O . ILE A 1 372 ? -13.746 -18.665 -0.760 1.00 97.75 372 ILE A O 1
ATOM 2916 N N . ALA A 1 373 ? -15.309 -19.501 -2.155 1.00 96.94 373 ALA A N 1
ATOM 2917 C CA . ALA A 1 373 ? -16.380 -18.566 -1.841 1.00 96.94 373 ALA A CA 1
ATOM 2918 C C . ALA A 1 373 ? -17.586 -19.281 -1.221 1.00 96.94 373 ALA A C 1
ATOM 2920 O O . ALA A 1 373 ? -17.804 -20.465 -1.488 1.00 96.94 373 ALA A O 1
ATOM 2921 N N . THR A 1 374 ? -18.385 -18.567 -0.426 1.00 93.44 374 THR A N 1
ATOM 2922 C CA . THR A 1 374 ? -19.713 -19.046 -0.017 1.00 93.44 374 THR A CA 1
ATOM 2923 C C . THR A 1 374 ? -20.704 -18.978 -1.165 1.00 93.44 374 THR A C 1
ATOM 2925 O O . THR A 1 374 ? -20.675 -18.048 -1.974 1.00 93.44 374 THR A O 1
ATOM 2928 N N . ILE A 1 375 ? -21.633 -19.930 -1.183 1.00 89.62 375 ILE A N 1
ATOM 2929 C CA . ILE A 1 375 ? -22.818 -19.879 -2.032 1.00 89.62 375 ILE A CA 1
ATOM 2930 C C . ILE A 1 375 ? -24.054 -20.297 -1.233 1.00 89.62 375 ILE A C 1
ATOM 2932 O O . ILE A 1 375 ? -23.974 -21.152 -0.352 1.00 89.62 375 ILE A O 1
ATOM 2936 N N . ASN A 1 376 ? -25.205 -19.694 -1.539 1.00 87.00 376 ASN A N 1
ATOM 2937 C CA . ASN A 1 376 ? -26.487 -20.200 -1.058 1.00 87.00 376 ASN A CA 1
ATOM 2938 C C . ASN A 1 376 ? -26.759 -21.569 -1.721 1.00 87.00 376 ASN A C 1
ATOM 2940 O O . ASN A 1 376 ? -26.847 -21.600 -2.949 1.00 87.00 376 ASN A O 1
ATOM 2944 N N . PRO A 1 377 ? -26.937 -22.666 -0.958 1.00 83.31 377 PRO A N 1
ATOM 2945 C CA . PRO A 1 377 ? -27.160 -24.006 -1.514 1.00 83.31 377 PRO A CA 1
ATOM 2946 C C . PRO A 1 377 ? -28.370 -24.126 -2.454 1.00 83.31 377 PRO A C 1
ATOM 2948 O O . PRO A 1 377 ? -28.429 -25.053 -3.254 1.00 83.31 377 PRO A O 1
ATOM 2951 N N . ALA A 1 378 ? -29.332 -23.200 -2.382 1.00 86.00 378 ALA A N 1
ATOM 2952 C CA . ALA A 1 378 ? -30.486 -23.167 -3.282 1.00 86.00 378 ALA A CA 1
ATOM 2953 C C . ALA A 1 378 ? -30.154 -22.656 -4.700 1.00 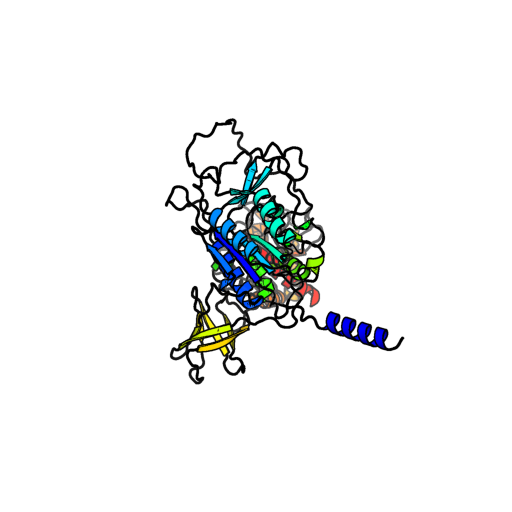86.00 378 ALA A C 1
ATOM 2955 O O . ALA A 1 378 ? -30.969 -22.797 -5.612 1.00 86.00 378 ALA A O 1
ATOM 2956 N N . LEU A 1 379 ? -28.992 -22.025 -4.899 1.00 87.75 379 LEU A N 1
ATOM 2957 C CA . LEU A 1 379 ? -28.583 -21.479 -6.192 1.00 87.75 379 LEU A CA 1
ATOM 2958 C C . LEU A 1 379 ? -27.857 -22.540 -7.022 1.00 87.75 379 LEU A C 1
ATOM 2960 O O . LEU A 1 379 ? -26.916 -23.180 -6.560 1.00 87.75 379 LEU A O 1
ATOM 2964 N N . ILE A 1 380 ? -28.263 -22.680 -8.283 1.00 88.62 380 ILE A N 1
ATOM 2965 C CA . ILE A 1 380 ? -27.646 -23.614 -9.229 1.00 88.62 380 ILE A CA 1
ATOM 2966 C C . ILE A 1 380 ? -26.449 -22.928 -9.894 1.00 88.62 380 ILE A C 1
ATOM 2968 O O . ILE A 1 380 ? -26.618 -21.932 -10.595 1.00 88.62 380 ILE A O 1
ATOM 2972 N N . VAL A 1 381 ? -25.253 -23.488 -9.703 1.00 92.44 381 VAL A N 1
ATOM 2973 C CA . VAL A 1 381 ? -24.005 -23.087 -10.375 1.00 92.44 381 VAL A CA 1
ATOM 2974 C C . VAL A 1 381 ? -23.395 -24.302 -11.055 1.00 92.44 381 VAL A C 1
ATOM 2976 O O . VAL A 1 381 ? -23.515 -25.424 -10.565 1.00 92.44 381 VAL A O 1
ATOM 2979 N N . LYS A 1 382 ? -22.743 -24.086 -12.196 1.00 94.44 382 LYS A N 1
ATOM 2980 C CA . LYS A 1 382 ? -22.025 -25.109 -12.955 1.00 94.44 382 LYS A CA 1
ATOM 2981 C C . LYS A 1 382 ? -20.542 -24.772 -13.034 1.00 94.44 382 LYS A C 1
ATOM 2983 O O . LYS A 1 382 ? -20.125 -23.613 -13.029 1.00 94.44 382 LYS A O 1
ATOM 2988 N N . LYS A 1 383 ? -19.721 -25.815 -13.153 1.00 96.31 383 LYS A N 1
ATOM 2989 C CA . LYS A 1 383 ? -18.307 -25.652 -13.487 1.00 96.31 383 LYS A CA 1
ATOM 2990 C C . LYS A 1 383 ? -18.196 -24.918 -14.829 1.00 96.31 383 LYS A C 1
ATOM 2992 O O . LYS A 1 383 ? -18.866 -25.291 -15.786 1.00 96.31 383 LYS A O 1
ATOM 2997 N N . GLY A 1 384 ? -17.352 -23.893 -14.883 1.00 96.31 384 GLY A N 1
ATOM 2998 C CA . GLY A 1 384 ? -17.205 -22.992 -16.027 1.00 96.31 384 GLY A CA 1
ATOM 2999 C C . GLY A 1 384 ? -18.012 -21.694 -15.928 1.00 96.31 384 GLY A C 1
ATOM 3000 O O . GLY A 1 384 ? -17.725 -20.770 -16.685 1.00 96.31 384 GLY A O 1
ATOM 3001 N N . ASP A 1 385 ? -18.957 -21.574 -14.987 1.00 96.44 385 ASP A N 1
ATOM 3002 C CA . ASP A 1 385 ? -19.684 -20.318 -14.779 1.00 96.44 385 ASP A CA 1
ATOM 3003 C C . ASP A 1 385 ? -18.721 -19.191 -14.383 1.00 96.44 385 ASP A C 1
ATOM 3005 O O . ASP A 1 385 ? -17.845 -19.373 -13.533 1.00 96.44 385 ASP A O 1
ATOM 3009 N N . VAL A 1 386 ? -18.895 -18.019 -15.000 1.00 96.94 386 VAL A N 1
ATOM 3010 C CA . VAL A 1 386 ? -18.015 -16.856 -14.830 1.00 96.94 386 VAL A CA 1
ATOM 3011 C C . VAL A 1 386 ? -18.660 -15.821 -13.920 1.00 96.94 386 VAL A C 1
ATOM 3013 O O . VAL A 1 386 ? -19.793 -15.386 -14.143 1.00 96.94 386 VAL A O 1
ATOM 3016 N N . PHE A 1 387 ? -17.885 -15.353 -12.950 1.00 97.06 387 PHE A N 1
ATOM 3017 C CA . PHE A 1 387 ? -18.269 -14.326 -11.999 1.00 97.06 387 PHE A CA 1
ATOM 3018 C C . PHE A 1 387 ? -17.354 -13.110 -12.114 1.00 97.06 387 PHE A C 1
ATOM 3020 O O . PHE A 1 387 ? -16.155 -13.230 -12.360 1.00 97.06 387 PHE A O 1
ATOM 3027 N N . VAL A 1 388 ? -17.923 -11.928 -11.907 1.00 95.44 388 VAL A N 1
ATOM 3028 C CA . VAL A 1 388 ? -17.242 -10.636 -12.004 1.00 95.44 388 VAL A CA 1
ATOM 3029 C C . VAL A 1 388 ? -16.997 -10.084 -10.604 1.00 95.44 388 VAL A C 1
ATOM 3031 O O . VAL A 1 388 ? -17.918 -10.057 -9.783 1.00 95.44 388 VAL A O 1
ATOM 3034 N N . ARG A 1 389 ? -15.778 -9.611 -10.320 1.00 94.44 389 ARG A N 1
ATOM 3035 C CA . ARG A 1 389 ? -15.450 -8.953 -9.048 1.00 94.44 389 ARG A CA 1
ATOM 3036 C C . ARG A 1 389 ? -16.235 -7.646 -8.946 1.00 94.44 389 ARG A C 1
ATOM 3038 O O . ARG A 1 389 ? -15.972 -6.691 -9.672 1.00 94.44 389 ARG A O 1
ATOM 3045 N N . SER A 1 390 ? -17.208 -7.622 -8.044 1.00 92.75 390 SER A N 1
ATOM 3046 C CA . SER A 1 390 ? -18.138 -6.505 -7.849 1.00 92.75 390 SER A CA 1
ATOM 3047 C C . SER A 1 390 ? -17.730 -5.576 -6.703 1.00 92.75 390 SER A C 1
ATOM 3049 O O . SER A 1 390 ? -18.039 -4.383 -6.743 1.00 92.75 390 SER A O 1
ATOM 3051 N N . ASP A 1 391 ? -17.009 -6.107 -5.713 1.00 91.62 391 ASP A N 1
ATOM 3052 C CA . ASP A 1 391 ? -16.521 -5.368 -4.551 1.00 91.62 391 ASP A CA 1
ATOM 3053 C C . ASP A 1 391 ? -15.096 -5.835 -4.192 1.00 91.62 391 ASP A C 1
ATOM 3055 O O . ASP A 1 391 ? -14.908 -7.025 -3.905 1.00 91.62 391 ASP A O 1
ATOM 3059 N N . PRO A 1 392 ? -14.092 -4.935 -4.208 1.00 90.88 392 PRO A N 1
ATOM 3060 C CA . PRO A 1 392 ? -12.720 -5.253 -3.825 1.00 90.88 392 PRO A CA 1
ATOM 3061 C C . PRO A 1 392 ? -12.514 -5.293 -2.301 1.00 90.88 392 PRO A C 1
ATOM 3063 O O . PRO A 1 392 ? -11.366 -5.334 -1.867 1.00 90.88 392 PRO A O 1
ATOM 3066 N N . TYR A 1 393 ? -13.581 -5.251 -1.489 1.00 91.94 393 TYR A N 1
ATOM 3067 C CA . TYR A 1 393 ? -13.519 -5.302 -0.026 1.00 91.94 393 TYR A CA 1
ATOM 3068 C C . TYR A 1 393 ? -12.592 -6.404 0.489 1.00 91.94 393 TYR A C 1
ATOM 3070 O O . TYR A 1 393 ? -12.656 -7.543 0.030 1.00 91.94 393 TYR A O 1
ATOM 3078 N N . ARG A 1 394 ? -11.752 -6.065 1.469 1.00 91.00 394 ARG A N 1
ATOM 3079 C CA . ARG A 1 394 ? -10.775 -6.983 2.058 1.00 91.00 394 ARG A CA 1
ATOM 3080 C C . ARG A 1 394 ? -10.895 -6.983 3.568 1.00 91.00 394 ARG A C 1
ATOM 3082 O O . ARG A 1 394 ? -10.965 -5.913 4.182 1.00 91.00 394 ARG A O 1
ATOM 3089 N N . ILE A 1 395 ? -10.888 -8.176 4.144 1.00 91.25 395 ILE A N 1
ATOM 3090 C CA . ILE A 1 395 ? -10.898 -8.389 5.587 1.00 91.25 395 ILE A CA 1
ATOM 3091 C C . ILE A 1 395 ? -9.467 -8.607 6.071 1.00 91.25 395 ILE A C 1
ATOM 3093 O O . ILE A 1 395 ? -8.697 -9.321 5.433 1.00 91.25 395 ILE A O 1
ATOM 3097 N N . SER A 1 396 ? -9.121 -8.008 7.209 1.00 90.81 396 SER A N 1
ATOM 3098 C CA . SER A 1 396 ? -7.800 -8.135 7.828 1.00 90.81 396 SER A CA 1
ATOM 3099 C C . SER A 1 396 ? -7.888 -8.401 9.321 1.00 90.81 396 SER A C 1
ATOM 3101 O O . SER A 1 396 ? -8.836 -7.974 9.979 1.00 90.81 396 SER A O 1
ATOM 3103 N N . ALA A 1 397 ? -6.853 -9.034 9.872 1.00 91.44 397 ALA A N 1
ATOM 3104 C CA . ALA A 1 397 ? -6.644 -9.044 11.314 1.00 91.44 397 ALA A CA 1
ATOM 3105 C C . ALA A 1 397 ? -6.310 -7.624 11.823 1.00 91.44 397 ALA A C 1
ATOM 3107 O O . ALA A 1 397 ? -5.702 -6.837 11.085 1.00 91.44 397 ALA A O 1
ATOM 3108 N N . PRO A 1 398 ? -6.669 -7.283 13.073 1.00 93.62 398 PRO A N 1
ATOM 3109 C CA . PRO A 1 398 ? -6.283 -6.008 13.660 1.00 93.62 398 PRO A CA 1
ATOM 3110 C C . PRO A 1 398 ? -4.762 -5.934 13.835 1.00 93.62 398 PRO A C 1
ATOM 3112 O O . PRO A 1 398 ? -4.109 -6.915 14.190 1.00 93.62 398 PRO A O 1
ATOM 3115 N N . LEU A 1 399 ? -4.202 -4.748 13.606 1.00 94.38 399 LEU A N 1
ATOM 3116 C CA . LEU A 1 399 ? -2.781 -4.450 13.801 1.00 94.38 399 LEU A CA 1
ATOM 3117 C C . LEU A 1 399 ? -2.498 -3.884 15.195 1.00 94.38 399 LEU A C 1
ATOM 3119 O O . LEU A 1 399 ? -1.368 -3.969 15.678 1.00 94.38 399 LEU A O 1
ATOM 3123 N N . LEU A 1 400 ? -3.513 -3.305 15.839 1.00 94.50 400 LEU A N 1
ATOM 3124 C CA . LEU A 1 400 ? -3.395 -2.704 17.159 1.00 94.50 400 LEU A CA 1
ATOM 3125 C C . LEU A 1 400 ? -4.663 -2.933 17.983 1.00 94.50 400 LEU A C 1
ATOM 3127 O O . LEU A 1 400 ? -5.769 -2.632 17.532 1.00 94.50 400 LEU A O 1
ATOM 3131 N N . LYS A 1 401 ? -4.489 -3.431 19.209 1.00 97.25 401 LYS A N 1
ATOM 3132 C CA . LYS A 1 401 ? -5.540 -3.485 20.228 1.00 97.25 401 LYS A CA 1
ATOM 3133 C C . LYS A 1 401 ? -5.482 -2.239 21.103 1.00 97.25 401 LYS A C 1
ATOM 3135 O O . LYS A 1 401 ? -4.415 -1.923 21.634 1.00 97.25 401 LYS A O 1
ATOM 3140 N N . ILE A 1 402 ? -6.609 -1.554 21.261 1.00 97.50 402 ILE A N 1
ATOM 3141 C CA . ILE A 1 402 ? -6.707 -0.291 21.993 1.00 97.50 402 ILE A CA 1
ATOM 3142 C C . ILE A 1 402 ? -7.784 -0.384 23.062 1.00 97.50 402 ILE A C 1
ATOM 3144 O O . ILE A 1 402 ? -8.899 -0.823 22.786 1.00 97.50 402 ILE A O 1
ATOM 3148 N N . PHE A 1 403 ? -7.466 0.098 24.259 1.00 97.06 403 PHE A N 1
ATOM 3149 C CA . PHE A 1 403 ? -8.460 0.384 25.286 1.00 97.06 403 PHE A CA 1
ATOM 3150 C C . PHE A 1 403 ? -8.681 1.896 25.399 1.00 97.06 403 PHE A C 1
ATOM 3152 O O . PHE A 1 403 ? -7.732 2.683 25.356 1.00 97.06 403 PHE A O 1
ATOM 3159 N N . ILE A 1 404 ? -9.942 2.304 25.541 1.00 96.81 404 ILE A N 1
ATOM 3160 C CA . ILE A 1 404 ? -10.339 3.700 25.741 1.00 96.81 404 ILE A CA 1
ATOM 3161 C C . ILE A 1 404 ? -11.056 3.772 27.096 1.00 96.81 404 ILE A C 1
ATOM 3163 O O . ILE A 1 404 ? -12.230 3.407 27.173 1.00 96.81 404 ILE A O 1
ATOM 3167 N N . PRO A 1 405 ? -10.383 4.213 28.172 1.00 93.00 405 PRO A N 1
ATOM 3168 C CA . PRO A 1 405 ? -10.997 4.352 29.483 1.00 93.00 405 PRO A CA 1
ATOM 3169 C C . PRO A 1 405 ? -12.050 5.458 29.427 1.00 93.00 405 PRO A C 1
ATOM 3171 O O . PRO A 1 405 ? -11.717 6.643 29.375 1.00 93.00 405 PRO A O 1
ATOM 3174 N N . ALA A 1 406 ? -13.322 5.072 29.437 1.00 93.56 406 ALA A N 1
ATOM 3175 C CA . ALA A 1 406 ? -14.436 6.006 29.467 1.00 93.56 406 ALA A CA 1
ATOM 3176 C C . ALA A 1 406 ? -14.783 6.387 30.911 1.00 93.56 406 ALA A C 1
ATOM 3178 O O . ALA A 1 406 ? -14.938 5.539 31.788 1.00 93.56 406 ALA A O 1
ATOM 3179 N N . SER A 1 407 ? -14.931 7.683 31.146 1.00 91.44 407 SER A N 1
ATOM 3180 C CA . SER A 1 407 ? -15.500 8.228 32.367 1.00 91.44 407 SER A CA 1
ATOM 3181 C C . SER A 1 407 ? -17.008 7.964 32.418 1.00 91.44 407 SER A C 1
ATOM 3183 O O . SER A 1 407 ? -17.673 7.899 31.385 1.00 91.44 407 SER A O 1
ATOM 3185 N N . ASN A 1 408 ? -17.580 7.903 33.622 1.00 91.56 408 ASN A N 1
ATOM 3186 C CA . ASN A 1 408 ? -19.037 7.893 33.792 1.00 91.56 408 ASN A CA 1
ATOM 3187 C C . ASN A 1 408 ? -19.677 9.273 33.569 1.00 91.56 408 ASN A C 1
ATOM 3189 O O . ASN A 1 408 ? -20.897 9.358 33.454 1.00 91.56 408 ASN A O 1
ATOM 3193 N N . LEU A 1 409 ? -18.869 10.336 33.501 1.00 94.00 409 LEU A 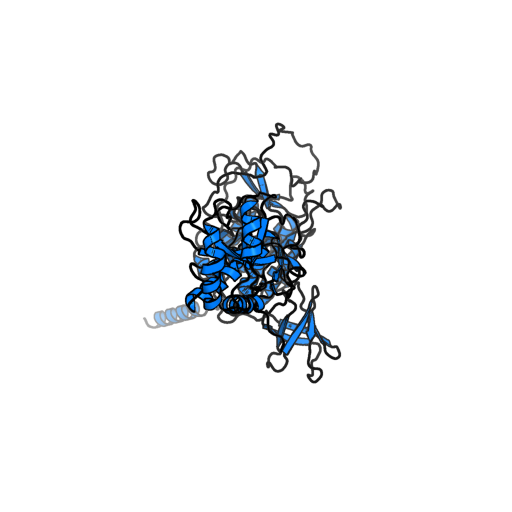N 1
ATOM 3194 C CA . LEU A 1 409 ? -19.325 11.715 33.347 1.00 94.00 409 LEU A CA 1
ATOM 3195 C C . LEU A 1 409 ? -19.207 12.193 31.906 1.00 94.00 409 LEU A C 1
ATOM 3197 O O . LEU A 1 409 ? -18.259 11.843 31.200 1.00 94.00 409 LEU A O 1
ATOM 3201 N N . ASN A 1 410 ? -20.136 13.052 31.494 1.00 96.06 410 ASN A N 1
ATOM 3202 C CA . ASN A 1 410 ? -20.015 13.775 30.231 1.00 96.06 410 ASN A CA 1
ATOM 3203 C C . ASN A 1 410 ? -18.994 14.926 30.333 1.00 96.06 410 ASN A C 1
ATOM 3205 O O . ASN A 1 410 ? -18.545 15.294 31.418 1.00 96.06 410 ASN A O 1
ATOM 3209 N N . SER A 1 411 ? -18.638 15.534 29.202 1.00 96.94 411 SER A N 1
ATOM 3210 C CA . SER A 1 411 ? -17.640 16.606 29.128 1.00 96.94 411 SER A CA 1
ATOM 3211 C C . SER A 1 411 ? -17.930 17.801 30.038 1.00 96.94 411 SER A C 1
ATOM 3213 O O . SER A 1 411 ? -16.987 18.400 30.560 1.00 96.94 411 SER A O 1
ATOM 3215 N N . ALA A 1 412 ? -19.197 18.172 30.248 1.00 96.69 412 ALA A N 1
ATOM 3216 C CA . ALA A 1 412 ? -19.561 19.315 31.090 1.00 96.69 412 ALA A CA 1
ATOM 3217 C C . ALA A 1 412 ? -19.365 19.004 32.584 1.00 96.69 412 ALA A C 1
ATOM 3219 O O . ALA A 1 412 ? -18.716 19.768 33.307 1.00 96.69 412 ALA A O 1
ATOM 3220 N N . GLU A 1 413 ? -19.863 17.852 33.028 1.00 95.06 413 GLU A N 1
ATOM 3221 C CA . GLU A 1 413 ? -19.676 17.335 34.387 1.00 95.06 413 GLU A CA 1
ATOM 3222 C C . GLU A 1 413 ? -18.191 17.110 34.685 1.00 95.06 413 GLU A C 1
ATOM 3224 O O . GLU A 1 413 ? -17.659 17.629 35.668 1.00 95.06 413 GLU A O 1
ATOM 3229 N N . PHE A 1 414 ? -17.491 16.418 33.781 1.00 94.81 414 PHE A N 1
ATOM 3230 C CA . PHE A 1 414 ? -16.065 16.138 33.894 1.00 94.81 414 PHE A CA 1
ATOM 3231 C C . PHE A 1 414 ? -15.247 17.427 33.992 1.00 94.81 414 PHE A C 1
ATOM 3233 O O . PHE A 1 414 ? -14.379 17.537 34.851 1.00 94.81 414 PHE A O 1
ATOM 3240 N N . THR A 1 415 ? -15.540 18.438 33.165 1.00 95.19 415 THR A N 1
ATOM 3241 C CA . THR A 1 415 ? -14.844 19.737 33.221 1.00 95.19 415 THR A CA 1
ATOM 3242 C C . THR A 1 415 ? -15.022 20.413 34.580 1.00 95.19 415 THR A C 1
ATOM 3244 O O . THR A 1 415 ? -14.085 21.032 35.090 1.00 95.19 415 THR A O 1
ATOM 3247 N N . SER A 1 416 ? -16.213 20.308 35.172 1.00 93.62 416 SER A N 1
ATOM 3248 C CA . SER A 1 416 ? -16.508 20.901 36.479 1.00 93.62 416 SER A CA 1
ATOM 3249 C C . SER A 1 416 ? -15.693 20.231 37.584 1.00 93.62 416 SER A C 1
ATOM 3251 O O . SER A 1 416 ? -15.087 20.917 38.408 1.00 93.62 416 SER A O 1
ATOM 3253 N N . ILE A 1 417 ? -15.599 18.900 37.550 1.00 89.81 417 ILE A N 1
ATOM 3254 C CA . ILE A 1 417 ? -14.782 18.135 38.493 1.00 89.81 417 ILE A CA 1
ATOM 3255 C C . ILE A 1 417 ? -13.287 18.373 38.264 1.00 89.81 417 ILE A C 1
ATOM 3257 O O . ILE A 1 417 ? -12.576 18.691 39.211 1.00 89.81 417 ILE A O 1
ATOM 3261 N N . PHE A 1 418 ? -12.808 18.331 37.018 1.00 92.00 418 PHE A N 1
ATOM 3262 C CA . PHE A 1 418 ? -11.416 18.625 36.666 1.00 92.00 418 PHE A CA 1
ATOM 3263 C C . PHE A 1 418 ? -10.951 19.969 37.246 1.00 92.00 418 PHE A C 1
ATOM 3265 O O . PHE A 1 418 ? -9.889 20.045 37.865 1.00 92.00 418 PHE A O 1
ATOM 3272 N N . LYS A 1 419 ? -11.758 21.029 37.094 1.00 93.75 419 LYS A N 1
ATOM 3273 C CA . LYS A 1 419 ? -11.439 22.366 37.622 1.00 93.75 419 LYS A CA 1
ATOM 3274 C C . LYS A 1 419 ? -11.324 22.391 39.144 1.00 93.75 419 LYS A C 1
ATOM 3276 O O . LYS A 1 419 ? -10.488 23.124 39.666 1.00 93.75 419 LYS A O 1
ATOM 3281 N N . ARG A 1 420 ? -12.168 21.626 39.837 1.00 89.69 420 ARG A N 1
ATOM 3282 C CA . ARG A 1 420 ? -12.191 21.555 41.301 1.00 89.69 420 ARG A CA 1
ATOM 3283 C C . ARG A 1 420 ? -11.058 20.687 41.848 1.00 89.69 420 ARG A C 1
ATOM 3285 O O . ARG A 1 420 ? -10.437 21.060 42.836 1.00 89.69 420 ARG A O 1
ATOM 3292 N N . GLU A 1 421 ? -10.795 19.551 41.211 1.00 86.06 421 GLU A N 1
ATOM 3293 C CA . GLU A 1 421 ? -10.028 18.466 41.828 1.00 86.06 421 GLU A CA 1
ATOM 3294 C C . GLU A 1 421 ? -8.634 18.267 41.239 1.00 86.06 421 GLU A C 1
ATOM 3296 O O . GLU A 1 421 ? -7.738 17.832 41.954 1.00 86.06 421 GLU A O 1
ATOM 3301 N N . ILE A 1 422 ? -8.421 18.602 39.964 1.00 88.06 422 ILE A N 1
ATOM 3302 C CA . ILE A 1 422 ? -7.167 18.306 39.251 1.00 88.06 422 ILE A CA 1
ATOM 3303 C C . ILE A 1 422 ? -6.400 19.589 38.938 1.00 88.06 422 ILE A C 1
ATOM 3305 O O . ILE A 1 422 ? -5.216 19.699 39.253 1.00 88.06 422 ILE A O 1
ATOM 3309 N N . LEU A 1 423 ? -7.080 20.588 38.366 1.00 92.75 423 LEU A N 1
ATOM 3310 C CA . LEU A 1 423 ? -6.475 21.850 37.935 1.00 92.75 423 LEU A CA 1
ATOM 3311 C C . LEU A 1 423 ? -5.657 22.573 39.030 1.00 92.75 423 LEU A C 1
ATOM 3313 O O . LEU A 1 423 ? -4.619 23.145 38.698 1.00 92.75 423 LEU A O 1
ATOM 3317 N N . PRO A 1 424 ? -6.035 22.564 40.327 1.00 91.81 424 PRO A N 1
ATOM 3318 C CA . PRO A 1 424 ? -5.202 23.171 41.365 1.00 91.81 424 PRO A CA 1
ATOM 3319 C C . PRO A 1 424 ? -3.809 22.533 41.488 1.00 91.81 424 PRO A C 1
ATOM 3321 O O . PRO A 1 424 ? -2.838 23.243 41.749 1.00 91.81 424 PRO A O 1
ATOM 3324 N N . TYR A 1 425 ? -3.686 21.221 41.259 1.00 87.62 425 TYR A N 1
ATOM 3325 C CA . TYR A 1 425 ? -2.417 20.495 41.381 1.00 87.62 425 TYR A CA 1
ATOM 3326 C C . TYR A 1 425 ? -1.480 20.714 40.195 1.00 87.62 425 TYR A C 1
ATOM 3328 O O . TYR A 1 425 ? -0.268 20.599 40.363 1.00 87.62 425 TYR A O 1
ATOM 3336 N N . THR A 1 426 ? -1.996 21.114 39.029 1.00 90.56 426 THR A N 1
ATOM 3337 C CA . THR A 1 426 ? -1.156 21.401 37.852 1.00 90.56 426 THR A CA 1
ATOM 3338 C C . THR A 1 426 ? -0.269 22.635 38.047 1.00 90.56 426 THR A C 1
ATOM 3340 O O . THR A 1 426 ? 0.598 22.913 37.226 1.00 90.56 426 THR A O 1
ATOM 3343 N N . LYS A 1 427 ? -0.490 23.402 39.125 1.00 89.88 427 LYS A N 1
ATOM 3344 C CA . LYS A 1 427 ? 0.346 24.538 39.544 1.00 89.88 427 LYS A CA 1
ATOM 3345 C C . LYS A 1 427 ? 1.538 24.121 40.415 1.00 89.88 427 LYS A C 1
ATOM 3347 O O . LYS A 1 427 ? 2.375 24.960 40.737 1.00 89.88 427 LYS A O 1
ATOM 3352 N N . ASN A 1 428 ? 1.608 22.860 40.847 1.00 88.81 428 ASN A N 1
ATOM 3353 C CA . ASN A 1 428 ? 2.730 22.354 41.632 1.00 88.81 428 ASN A CA 1
ATOM 3354 C C . ASN A 1 428 ? 3.980 22.227 40.742 1.00 88.81 428 ASN A C 1
ATOM 3356 O O . ASN A 1 428 ? 3.890 21.744 39.617 1.00 88.81 428 ASN A O 1
ATOM 3360 N N . LYS A 1 429 ? 5.157 22.605 41.260 1.00 86.25 429 LYS A N 1
ATOM 3361 C CA . LYS A 1 429 ? 6.444 22.490 40.547 1.00 86.25 429 LYS A CA 1
ATOM 3362 C C . LYS A 1 429 ? 6.772 21.059 40.097 1.00 86.25 429 LYS A C 1
ATOM 3364 O O . LYS A 1 429 ? 7.502 20.891 39.129 1.00 86.25 429 LYS A O 1
ATOM 3369 N N . GLY A 1 430 ? 6.262 20.048 40.801 1.00 85.62 430 GLY A N 1
ATOM 3370 C CA . GLY A 1 430 ? 6.429 18.636 40.456 1.00 85.62 430 GLY A CA 1
ATOM 3371 C C . GLY A 1 430 ? 5.465 18.124 39.383 1.00 85.62 430 GLY A C 1
ATOM 3372 O O . GLY A 1 430 ? 5.608 16.980 38.965 1.00 85.62 430 GLY A O 1
ATOM 3373 N N . TYR A 1 431 ? 4.488 18.916 38.933 1.00 88.75 431 TYR A N 1
ATOM 3374 C CA . TYR A 1 431 ? 3.552 18.476 37.901 1.00 88.75 431 TYR A CA 1
ATOM 3375 C C . TYR A 1 431 ? 4.267 18.263 36.563 1.00 88.75 431 TYR A C 1
ATOM 3377 O O . TYR A 1 431 ? 5.074 19.092 36.134 1.00 88.75 431 TYR A O 1
ATOM 3385 N N . GLN A 1 432 ? 3.959 17.150 35.908 1.00 88.44 432 GLN A N 1
ATOM 3386 C CA . GLN A 1 432 ? 4.480 16.793 34.598 1.00 88.44 432 GLN A CA 1
ATOM 3387 C C . GLN A 1 432 ? 3.327 16.459 33.640 1.00 88.44 432 GLN A C 1
ATOM 3389 O O . GLN A 1 432 ? 2.308 15.873 34.017 1.00 88.44 432 GLN A O 1
ATOM 3394 N N . ASP A 1 433 ? 3.506 16.833 32.381 1.00 91.12 433 ASP A N 1
ATOM 3395 C CA . ASP A 1 433 ? 2.565 16.679 31.282 1.00 91.12 433 ASP A CA 1
ATOM 3396 C C . ASP A 1 433 ? 3.290 16.278 29.991 1.00 91.12 433 ASP A C 1
ATOM 3398 O O . ASP A 1 433 ? 4.507 16.102 29.962 1.00 91.12 433 ASP A O 1
ATOM 3402 N N . TYR A 1 434 ? 2.534 16.124 28.905 1.00 91.50 434 TYR A N 1
ATOM 3403 C CA . TYR A 1 434 ? 3.069 15.716 27.606 1.00 91.50 434 TYR A CA 1
ATOM 3404 C C . TYR A 1 434 ? 4.279 16.536 27.110 1.00 91.50 434 TYR A C 1
ATOM 3406 O O . TYR A 1 434 ? 5.109 16.004 26.377 1.00 91.50 434 TYR A O 1
ATOM 3414 N N . PHE A 1 435 ? 4.379 17.826 27.438 1.00 90.88 435 PHE A N 1
ATOM 3415 C CA . PHE A 1 435 ? 5.409 18.716 26.890 1.00 90.88 435 PHE A CA 1
ATOM 3416 C C . PHE A 1 435 ? 6.618 18.898 27.798 1.00 90.88 435 PHE A C 1
ATOM 3418 O O . PHE A 1 435 ? 7.666 19.303 27.312 1.00 90.88 435 PHE A O 1
ATOM 3425 N N . ASN A 1 436 ? 6.488 18.647 29.098 1.00 87.31 436 ASN A N 1
ATOM 3426 C CA . ASN A 1 436 ? 7.571 18.866 30.056 1.00 87.31 436 ASN A CA 1
ATOM 3427 C C . ASN A 1 436 ? 7.984 17.598 30.815 1.00 87.31 436 ASN A C 1
ATOM 3429 O O . ASN A 1 436 ? 8.774 17.710 31.751 1.00 87.31 436 ASN A O 1
ATOM 3433 N N . TRP A 1 437 ? 7.462 16.429 30.424 1.00 82.31 437 TRP A N 1
ATOM 3434 C CA . TRP A 1 437 ? 7.846 15.147 31.005 1.00 82.31 437 TRP A CA 1
ATOM 3435 C C . TRP A 1 437 ? 9.337 14.868 30.840 1.00 82.31 437 TRP A C 1
ATOM 3437 O O . TRP A 1 437 ? 9.974 15.236 29.852 1.00 82.31 437 TRP A O 1
ATOM 3447 N N . THR A 1 438 ? 9.885 14.146 31.807 1.00 73.50 438 THR A N 1
ATOM 3448 C CA . THR A 1 438 ? 11.254 13.641 31.764 1.00 73.50 438 THR A CA 1
ATOM 3449 C C . THR A 1 438 ? 11.243 12.123 31.871 1.00 73.50 438 THR A C 1
ATOM 3451 O O . THR A 1 438 ? 10.331 11.528 32.453 1.00 73.50 438 THR A O 1
ATOM 3454 N N . PHE A 1 439 ? 12.271 11.474 31.319 1.00 66.88 439 PHE A N 1
ATOM 3455 C CA . PHE A 1 439 ? 12.489 10.039 31.504 1.00 66.88 439 PHE A CA 1
ATOM 3456 C C . PHE A 1 439 ? 13.019 9.775 32.923 1.00 66.88 439 PHE A C 1
ATOM 3458 O O . PHE A 1 439 ? 14.186 9.452 33.128 1.00 66.88 439 PHE A O 1
ATOM 3465 N N . ASP A 1 440 ? 12.162 9.988 33.916 1.00 66.38 440 ASP A N 1
ATOM 3466 C CA . ASP A 1 440 ? 12.465 9.818 35.330 1.00 66.38 440 ASP A CA 1
ATOM 3467 C C . ASP A 1 440 ? 11.633 8.667 35.889 1.00 66.38 440 ASP A C 1
ATOM 3469 O O . ASP A 1 440 ? 10.452 8.811 36.212 1.00 66.38 440 ASP A O 1
ATOM 3473 N N . ILE A 1 441 ? 12.287 7.513 36.008 1.00 60.44 441 ILE A N 1
ATOM 3474 C CA . ILE A 1 441 ? 11.704 6.279 36.536 1.00 60.44 441 ILE A CA 1
ATOM 3475 C C . ILE A 1 441 ? 11.290 6.397 38.012 1.00 60.44 441 ILE A C 1
ATOM 3477 O O . ILE A 1 441 ? 10.647 5.499 38.522 1.00 60.44 441 ILE A O 1
ATOM 3481 N N . SER A 1 442 ? 11.627 7.467 38.730 1.00 62.31 442 SER A N 1
ATOM 3482 C CA . SER A 1 442 ? 11.150 7.664 40.107 1.00 62.31 442 SER A CA 1
ATOM 3483 C C . SER A 1 442 ? 9.813 8.416 40.187 1.00 62.31 442 SER A C 1
ATOM 3485 O O . SER A 1 442 ? 9.204 8.492 41.257 1.00 62.31 442 SER A O 1
ATOM 3487 N N . SER A 1 443 ? 9.334 8.964 39.064 1.00 66.19 443 SER A N 1
ATOM 3488 C CA . SER A 1 443 ? 8.108 9.765 39.030 1.00 66.19 443 SER A CA 1
ATOM 3489 C C . SER A 1 443 ? 6.866 8.902 39.221 1.00 66.19 443 SER A C 1
ATOM 3491 O O . SER A 1 443 ? 6.720 7.842 38.616 1.00 66.19 443 SER A O 1
ATOM 3493 N N . SER A 1 444 ? 5.933 9.382 40.041 1.00 67.19 444 SER A N 1
ATOM 3494 C CA . SER A 1 444 ? 4.698 8.653 40.330 1.00 67.19 444 SER A CA 1
ATOM 3495 C C . SER A 1 444 ? 3.585 9.014 39.337 1.00 67.19 444 SER A C 1
ATOM 3497 O O . SER A 1 444 ? 3.362 10.190 39.045 1.00 67.19 444 SER A O 1
ATOM 3499 N N . THR A 1 445 ? 2.842 8.021 38.852 1.00 68.94 445 THR A N 1
ATOM 3500 C CA . THR A 1 445 ? 1.703 8.235 37.941 1.00 68.94 445 THR A CA 1
ATOM 3501 C C . THR A 1 445 ? 0.400 8.069 38.677 1.00 68.94 445 THR A C 1
ATOM 3503 O O . THR A 1 445 ? 0.154 7.026 39.277 1.00 68.94 445 THR A O 1
ATOM 3506 N N . PHE A 1 446 ? -0.455 9.078 38.586 1.00 71.69 446 PHE A N 1
ATOM 3507 C CA . PHE A 1 446 ? -1.809 9.012 39.092 1.00 71.69 446 PHE A CA 1
ATOM 3508 C C . PHE A 1 446 ? -2.787 8.819 37.931 1.00 71.69 446 PHE A C 1
ATOM 3510 O O . PHE A 1 446 ? -2.882 9.673 37.043 1.00 71.69 446 PHE A O 1
ATOM 3517 N N . LEU A 1 447 ? -3.514 7.700 37.941 1.00 71.44 447 LEU A N 1
ATOM 3518 C CA . LEU A 1 447 ? -4.656 7.495 37.058 1.00 71.44 447 LEU A CA 1
ATOM 3519 C C . LEU A 1 447 ? -5.922 7.997 37.758 1.00 71.44 447 LEU A C 1
ATOM 3521 O O . LEU A 1 447 ? -6.495 7.313 38.601 1.00 71.44 447 LEU A O 1
ATOM 3525 N N . TYR A 1 448 ? -6.386 9.180 37.367 1.00 69.75 448 TYR A N 1
ATOM 3526 C CA . TYR A 1 448 ? -7.683 9.694 37.773 1.00 69.75 448 TYR A CA 1
ATOM 3527 C C . TYR A 1 448 ? -8.786 8.860 37.121 1.00 69.75 448 TYR A C 1
ATOM 3529 O O . TYR A 1 448 ? -9.045 8.944 35.910 1.00 69.75 448 TYR A O 1
ATOM 3537 N N . THR A 1 449 ? -9.485 8.102 37.954 1.00 63.25 449 THR A N 1
ATOM 3538 C CA . THR A 1 449 ? -10.795 7.560 37.616 1.00 63.25 449 THR A CA 1
ATOM 3539 C C . THR A 1 449 ? -11.841 8.284 38.451 1.00 63.25 449 THR A C 1
ATOM 3541 O O . THR A 1 449 ? -11.569 8.749 39.553 1.00 63.25 449 THR A O 1
ATOM 3544 N N . ASN A 1 450 ? -13.061 8.394 37.937 1.00 63.44 450 ASN A N 1
ATOM 3545 C CA . ASN A 1 450 ? -14.158 9.052 38.651 1.00 63.44 450 ASN A CA 1
ATOM 3546 C C . ASN A 1 450 ? -14.679 8.220 39.840 1.00 63.44 450 ASN A C 1
ATOM 3548 O O . ASN A 1 450 ? -15.726 8.536 40.404 1.00 63.44 450 ASN A O 1
ATOM 3552 N N . GLN A 1 451 ? -13.991 7.129 40.178 1.00 54.19 451 GLN A N 1
ATOM 3553 C CA . GLN A 1 451 ? -14.268 6.257 41.302 1.00 54.19 451 GLN A CA 1
ATOM 3554 C C . GLN A 1 451 ? -13.043 6.306 42.225 1.00 54.19 451 GLN A C 1
ATOM 3556 O O . GLN A 1 451 ? -11.962 5.910 41.815 1.00 54.19 451 GLN A O 1
ATOM 3561 N N . LEU A 1 452 ? -13.251 6.790 43.457 1.00 53.94 452 LEU A N 1
ATOM 3562 C CA . LEU A 1 452 ? -12.278 7.106 44.527 1.00 53.94 452 LEU A CA 1
ATOM 3563 C C . LEU A 1 452 ? -11.800 8.561 44.586 1.00 53.94 452 LEU A C 1
ATOM 3565 O O . LEU A 1 452 ? -11.596 9.226 43.581 1.00 53.94 452 LEU A O 1
ATOM 3569 N N . ASN A 1 453 ? -11.686 9.046 45.830 1.00 55.28 453 ASN A N 1
ATOM 3570 C CA . ASN A 1 453 ? -11.420 10.431 46.213 1.00 55.28 453 ASN A CA 1
ATOM 3571 C C . ASN A 1 453 ? -10.001 10.856 45.776 1.00 55.28 453 ASN A C 1
ATOM 3573 O O . ASN A 1 453 ? -9.029 10.598 46.495 1.00 55.28 453 ASN A O 1
ATOM 3577 N N . PRO A 1 454 ? -9.871 11.558 44.645 1.00 57.78 454 PRO A N 1
ATOM 3578 C CA . PRO A 1 454 ? -8.593 11.766 43.972 1.00 57.78 454 PRO A CA 1
ATOM 3579 C C . PRO A 1 454 ? -7.684 12.709 44.767 1.00 57.78 454 PRO A C 1
ATOM 3581 O O . PRO A 1 454 ? -6.463 12.595 44.717 1.00 57.78 454 PRO A O 1
ATOM 3584 N N . HIS A 1 455 ? -8.259 13.587 45.596 1.00 56.38 455 HIS A N 1
ATOM 3585 C CA . HIS A 1 455 ? -7.503 14.449 46.503 1.00 56.38 455 HIS A CA 1
ATOM 3586 C C . HIS A 1 455 ? -6.664 13.664 47.517 1.00 56.38 455 HIS A C 1
ATOM 3588 O O . HIS A 1 455 ? -5.545 14.083 47.836 1.00 56.38 455 HIS A O 1
ATOM 3594 N N . ARG A 1 456 ? -7.186 12.534 48.023 1.00 58.69 456 ARG A N 1
ATOM 3595 C CA . ARG A 1 456 ? -6.458 11.685 48.979 1.00 58.69 456 ARG A CA 1
ATOM 3596 C C . ARG A 1 456 ? -5.254 11.003 48.342 1.00 58.69 456 ARG A C 1
ATOM 3598 O O . ARG A 1 456 ? -4.283 10.761 49.047 1.00 58.69 456 ARG A O 1
ATOM 3605 N N . GLU A 1 457 ? -5.301 10.728 47.045 1.00 65.62 457 GLU A N 1
ATOM 3606 C CA . GLU A 1 457 ? -4.245 10.002 46.337 1.00 65.62 457 GLU A CA 1
ATOM 3607 C C . GLU A 1 457 ? -3.216 10.954 45.702 1.00 65.62 457 GLU A C 1
ATOM 3609 O O . GLU A 1 457 ? -2.012 10.734 45.837 1.00 65.62 457 GLU A O 1
ATOM 3614 N N . ILE A 1 458 ? -3.648 12.089 45.133 1.00 70.25 458 ILE A N 1
ATOM 3615 C CA . ILE A 1 458 ? -2.739 13.073 44.520 1.00 70.25 458 ILE A CA 1
ATOM 3616 C C . ILE A 1 458 ? -1.898 13.801 45.578 1.00 70.25 458 ILE A C 1
ATOM 3618 O O . ILE A 1 458 ? -0.704 14.020 45.373 1.00 70.25 458 ILE A O 1
ATOM 3622 N N . SER A 1 459 ? -2.483 14.192 46.720 1.00 67.19 459 SER A N 1
ATOM 3623 C CA . SER A 1 459 ? -1.779 15.028 47.708 1.00 67.19 459 SER A CA 1
ATOM 3624 C C . SER A 1 459 ? -0.524 14.364 48.306 1.00 67.19 459 SER A C 1
ATOM 3626 O O . SER A 1 459 ? 0.513 15.032 48.356 1.00 67.19 459 SER A O 1
ATOM 3628 N N . PRO A 1 460 ? -0.542 13.080 48.720 1.00 67.50 460 PRO A N 1
ATOM 3629 C CA . PRO A 1 460 ? 0.665 12.383 49.160 1.00 67.50 460 PRO A CA 1
ATOM 3630 C C . PRO A 1 460 ? 1.712 12.219 48.051 1.00 67.50 460 PRO A C 1
ATOM 3632 O O . PRO A 1 460 ? 2.900 12.362 48.323 1.00 67.50 460 PRO A O 1
ATOM 3635 N N . MET A 1 461 ? 1.301 11.955 46.807 1.00 65.56 461 MET A N 1
ATOM 3636 C CA . MET A 1 461 ? 2.218 11.756 45.674 1.00 65.56 461 MET A CA 1
ATOM 3637 C C . MET A 1 461 ? 2.896 13.060 45.245 1.00 65.56 461 MET A C 1
ATOM 3639 O O . MET A 1 461 ? 4.109 13.087 45.053 1.00 65.56 461 MET A O 1
ATOM 3643 N N . ALA A 1 462 ? 2.150 14.165 45.203 1.00 65.94 462 ALA A N 1
ATOM 3644 C CA . ALA A 1 462 ? 2.676 15.493 44.885 1.00 65.94 462 ALA A CA 1
ATOM 3645 C C . ALA A 1 462 ? 3.724 15.994 45.898 1.00 65.94 462 ALA A C 1
ATOM 3647 O O . ALA A 1 462 ? 4.490 16.906 45.594 1.00 65.94 462 ALA A O 1
ATOM 3648 N N . LYS A 1 463 ? 3.768 15.409 47.105 1.00 67.56 463 LYS A N 1
ATOM 3649 C CA . LYS A 1 463 ? 4.804 15.674 48.118 1.00 67.56 463 LYS A CA 1
ATOM 3650 C C . LYS A 1 463 ? 6.077 14.839 47.922 1.00 67.56 463 LYS A C 1
ATOM 3652 O O . LYS A 1 463 ? 7.096 15.181 48.508 1.00 67.56 463 LYS A O 1
ATOM 3657 N N . ARG A 1 464 ? 6.033 13.757 47.132 1.00 68.50 464 ARG A N 1
ATOM 3658 C CA . ARG A 1 464 ? 7.148 12.809 46.923 1.00 68.50 464 ARG A CA 1
ATOM 3659 C C . ARG A 1 464 ? 8.047 13.150 45.731 1.00 68.50 464 ARG A C 1
ATOM 3661 O O . ARG A 1 464 ? 9.051 12.476 45.540 1.00 68.50 464 ARG A O 1
ATOM 3668 N N . GLY A 1 465 ? 7.715 14.178 44.947 1.00 76.56 465 GLY A N 1
ATOM 3669 C CA . GLY A 1 465 ? 8.523 14.620 43.811 1.00 76.56 465 GLY A CA 1
ATOM 3670 C C . GLY A 1 465 ? 7.686 14.905 42.568 1.00 76.56 465 GLY A C 1
ATOM 3671 O O . GLY A 1 465 ? 6.621 15.518 42.653 1.00 76.56 465 GLY A O 1
ATOM 3672 N N . ARG A 1 466 ? 8.196 14.488 41.405 1.00 81.62 466 ARG A N 1
ATOM 3673 C CA . ARG A 1 466 ? 7.512 14.640 40.117 1.00 81.62 466 ARG A CA 1
ATOM 3674 C C . ARG A 1 466 ? 6.331 13.678 40.003 1.00 81.62 466 ARG A C 1
ATOM 3676 O O . ARG A 1 466 ? 6.431 12.516 40.401 1.00 81.62 466 ARG A O 1
ATOM 3683 N N . PHE A 1 467 ? 5.224 14.153 39.439 1.00 80.75 467 PHE A N 1
ATOM 3684 C CA . PHE A 1 467 ? 4.024 13.343 39.257 1.00 80.75 467 PHE A CA 1
ATOM 3685 C C . PHE A 1 467 ? 3.264 13.685 37.976 1.00 80.75 467 PHE A C 1
ATOM 3687 O O . PHE A 1 467 ? 3.269 14.826 37.509 1.00 80.75 467 PHE A O 1
ATOM 3694 N N . TYR A 1 468 ? 2.561 12.682 37.456 1.00 83.56 468 TYR A N 1
ATOM 3695 C CA . TYR A 1 468 ? 1.697 12.784 36.282 1.00 83.56 468 TYR A CA 1
ATOM 3696 C C . TYR A 1 468 ? 0.242 12.568 36.674 1.00 83.56 468 TYR A C 1
ATOM 3698 O O . TYR A 1 468 ? -0.051 11.747 37.542 1.00 83.56 468 TYR A O 1
ATOM 3706 N N . VAL A 1 469 ? -0.670 13.248 35.979 1.00 85.81 469 VAL A N 1
ATOM 3707 C CA . VAL A 1 469 ? -2.104 12.950 36.043 1.00 85.81 469 VAL A CA 1
ATOM 3708 C C . VAL A 1 469 ? -2.566 12.477 34.669 1.00 85.81 469 VAL A C 1
ATOM 3710 O O . VAL A 1 469 ? -2.627 13.258 33.714 1.00 85.81 469 VAL A O 1
ATOM 3713 N N . LEU A 1 470 ? -2.877 11.187 34.581 1.00 87.44 470 LEU A N 1
ATOM 3714 C CA . LEU A 1 470 ? -3.594 10.585 33.464 1.00 87.44 470 LEU A CA 1
ATOM 3715 C C . LEU A 1 470 ? -5.057 10.446 33.862 1.00 87.44 470 LEU A C 1
ATOM 3717 O O . LEU A 1 470 ? -5.369 10.147 35.008 1.00 87.44 470 LEU A O 1
ATOM 3721 N N . MET A 1 471 ? -5.966 10.683 32.932 1.00 90.56 471 MET A N 1
ATOM 3722 C CA . MET A 1 471 ? -7.400 10.673 33.183 1.00 90.56 471 MET A CA 1
ATOM 3723 C C . MET A 1 471 ? -8.108 9.758 32.191 1.00 90.56 471 MET A C 1
ATOM 3725 O O . MET A 1 471 ? -7.696 9.622 31.033 1.00 90.56 471 MET A O 1
ATOM 3729 N N . SER A 1 472 ? -9.222 9.184 32.642 1.00 92.00 472 SER A N 1
ATOM 3730 C CA . SER A 1 472 ? -10.251 8.670 31.734 1.00 92.00 472 SER A CA 1
ATOM 3731 C C . SER A 1 472 ? -10.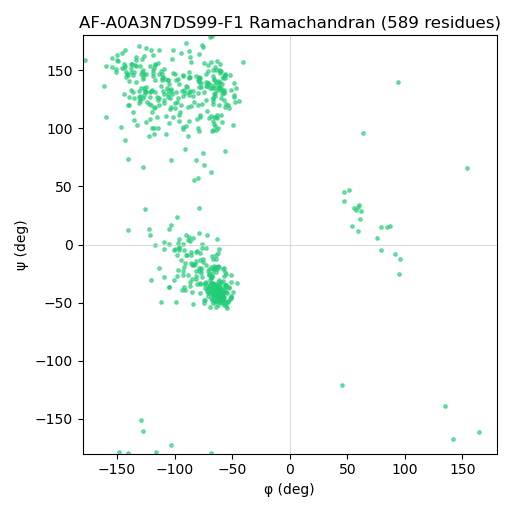825 9.789 30.852 1.00 92.00 472 SER A C 1
ATOM 3733 O O . SER A 1 472 ? -10.781 10.974 31.193 1.00 92.00 472 SER A O 1
ATOM 3735 N N . ILE A 1 473 ? -11.353 9.414 29.691 1.00 96.12 473 ILE A N 1
ATOM 3736 C CA . ILE A 1 473 ? -11.927 10.335 28.711 1.00 96.12 473 ILE A CA 1
ATOM 3737 C C . ILE A 1 473 ? -13.420 10.533 29.023 1.00 96.12 473 ILE A C 1
ATOM 3739 O O . ILE A 1 473 ? -14.108 9.537 29.254 1.00 96.12 473 ILE A O 1
ATOM 3743 N N . PRO A 1 474 ? -13.961 11.770 29.002 1.00 97.00 474 PRO A N 1
ATOM 3744 C CA . PRO A 1 474 ? -15.395 12.014 29.175 1.00 97.00 474 PRO A CA 1
ATOM 3745 C C . PRO A 1 474 ? -16.262 11.119 28.284 1.00 97.00 474 PRO A C 1
ATOM 3747 O O . PRO A 1 474 ? -15.931 10.906 27.117 1.00 97.00 474 PRO A O 1
ATOM 3750 N N . LYS A 1 475 ? -17.375 10.611 28.822 1.00 96.06 475 LYS A N 1
ATOM 3751 C CA . LYS A 1 475 ? -18.211 9.566 28.208 1.00 96.06 475 LYS A CA 1
ATOM 3752 C C . LYS A 1 475 ? -18.598 9.868 26.760 1.00 96.06 475 LYS A C 1
ATOM 3754 O O . LYS A 1 475 ? -18.498 9.010 25.892 1.00 96.06 475 LYS A O 1
ATOM 3759 N N . ASP A 1 476 ? -19.036 11.090 26.492 1.00 97.31 476 ASP A N 1
ATOM 3760 C CA . ASP A 1 476 ? -19.447 11.571 25.172 1.00 97.31 476 ASP A CA 1
ATOM 3761 C C . ASP A 1 476 ? -18.283 11.621 24.171 1.00 97.31 476 ASP A C 1
ATOM 3763 O O . ASP A 1 476 ? -18.446 11.200 23.024 1.00 97.31 476 ASP A O 1
ATOM 3767 N N . LEU A 1 477 ? -17.094 12.055 24.604 1.00 98.38 477 LEU A N 1
ATOM 3768 C CA . LEU A 1 477 ? -15.895 12.041 23.762 1.00 98.38 477 LEU A CA 1
ATOM 3769 C C . LEU A 1 477 ? -15.404 10.611 23.528 1.00 98.38 477 LEU A C 1
ATOM 3771 O O . LEU A 1 477 ? -15.112 10.254 22.390 1.00 98.38 477 LEU A O 1
ATOM 3775 N N . ALA A 1 478 ? -15.359 9.784 24.576 1.00 97.94 478 ALA A N 1
ATOM 3776 C CA . ALA A 1 478 ? -14.963 8.382 24.485 1.00 97.94 478 ALA A CA 1
ATOM 3777 C C . ALA A 1 478 ? -15.872 7.628 23.505 1.00 97.94 478 ALA A C 1
ATOM 3779 O O . ALA A 1 478 ? -15.370 6.975 22.597 1.00 97.94 478 ALA A O 1
ATOM 3780 N N . ASN A 1 479 ? -17.193 7.806 23.603 1.00 98.00 479 ASN A N 1
ATOM 3781 C CA . ASN A 1 479 ? -18.159 7.219 22.673 1.00 98.00 479 ASN A CA 1
ATOM 3782 C C . ASN A 1 479 ? -17.930 7.679 21.228 1.00 98.00 479 ASN A C 1
ATOM 3784 O O . ASN A 1 479 ? -17.967 6.858 20.310 1.00 98.00 479 ASN A O 1
ATOM 3788 N N . ALA A 1 480 ? -17.670 8.971 21.006 1.00 98.19 480 ALA A N 1
ATOM 3789 C CA . ALA A 1 480 ? -17.392 9.498 19.671 1.00 98.19 480 ALA A CA 1
ATOM 3790 C C . ALA A 1 480 ? -16.091 8.928 19.079 1.00 98.19 480 ALA A C 1
ATOM 3792 O O . ALA A 1 480 ? -16.049 8.586 17.896 1.00 98.19 480 ALA A O 1
ATOM 3793 N N . ILE A 1 481 ? -15.045 8.783 19.898 1.00 98.50 481 ILE A N 1
ATOM 3794 C CA . ILE A 1 481 ? -13.771 8.175 19.498 1.00 98.50 481 ILE A CA 1
ATOM 3795 C C . ILE A 1 481 ? -13.963 6.684 19.203 1.00 98.50 481 ILE A C 1
ATOM 3797 O O . ILE A 1 481 ? -13.560 6.224 18.138 1.00 98.50 481 ILE A O 1
ATOM 3801 N N . THR A 1 482 ? -14.631 5.941 20.086 1.00 97.69 482 THR A N 1
ATOM 3802 C CA . THR A 1 482 ? -14.987 4.527 19.889 1.00 97.69 482 THR A CA 1
ATOM 3803 C C . THR A 1 482 ? -15.745 4.334 18.577 1.00 97.69 482 THR A C 1
ATOM 3805 O O . THR A 1 482 ? -15.313 3.547 17.743 1.00 97.69 482 THR A O 1
ATOM 3808 N N . THR A 1 483 ? -16.785 5.139 18.325 1.00 96.25 483 THR A N 1
ATOM 3809 C CA . THR A 1 483 ? -17.583 5.099 17.081 1.00 96.25 483 THR A CA 1
ATOM 3810 C C . THR A 1 483 ? -16.740 5.365 15.828 1.00 96.25 483 THR A C 1
ATOM 3812 O O . THR A 1 483 ? -17.033 4.884 14.729 1.00 96.25 483 THR A O 1
ATOM 3815 N N . LYS A 1 484 ? -15.695 6.188 15.958 1.00 96.19 484 LYS A N 1
ATOM 3816 C CA . LYS A 1 484 ? -14.764 6.481 14.870 1.00 96.19 484 LYS A CA 1
ATOM 3817 C C . LYS A 1 484 ? -13.818 5.302 14.622 1.00 96.19 484 LYS A C 1
ATOM 3819 O O . LYS A 1 484 ? -13.652 4.920 13.468 1.00 96.19 484 LYS A O 1
ATOM 3824 N N . LEU A 1 485 ? -13.214 4.744 15.672 1.00 96.12 485 LEU A N 1
ATOM 3825 C CA . LEU A 1 485 ? -12.177 3.712 15.561 1.00 96.12 485 LEU A CA 1
ATOM 3826 C C . LEU A 1 485 ? -12.732 2.296 15.348 1.00 96.12 485 LEU A C 1
ATOM 3828 O O . LEU A 1 485 ? -12.066 1.489 14.710 1.00 96.12 485 LEU A O 1
ATOM 3832 N N . GLU A 1 486 ? -13.947 1.981 15.806 1.00 94.25 486 GLU A N 1
ATOM 3833 C CA . GLU A 1 486 ? -14.567 0.653 15.620 1.00 94.25 486 GLU A CA 1
ATOM 3834 C C . GLU A 1 486 ? -14.809 0.293 14.144 1.00 94.25 486 GLU A C 1
ATOM 3836 O O . GLU A 1 486 ? -14.936 -0.881 13.783 1.00 94.25 486 GLU A O 1
ATOM 3841 N N . LYS A 1 487 ? -14.863 1.317 13.284 1.00 93.12 487 LYS A N 1
ATOM 3842 C CA . LYS A 1 487 ? -15.019 1.187 11.833 1.00 93.12 487 LYS A CA 1
ATOM 3843 C C . LYS A 1 487 ? -13.723 0.786 11.142 1.00 93.12 487 LYS A C 1
ATOM 3845 O O . LYS A 1 487 ? -13.771 0.404 9.978 1.00 93.12 487 LYS A O 1
ATOM 3850 N N . GLU A 1 488 ? -12.584 0.858 11.818 1.00 93.62 488 GLU A N 1
ATOM 3851 C CA . GLU A 1 488 ? -11.282 0.584 11.220 1.00 93.62 488 GLU A CA 1
ATOM 3852 C C . GLU A 1 488 ? -10.874 -0.868 11.448 1.00 93.62 488 GLU A C 1
ATOM 3854 O O . GLU A 1 488 ? -10.706 -1.316 12.577 1.00 93.62 488 GLU A O 1
ATOM 3859 N N . GLN A 1 489 ? -10.666 -1.624 10.371 1.00 93.00 489 GLN A N 1
ATOM 3860 C CA . GLN A 1 489 ? -10.342 -3.052 10.483 1.00 93.00 489 GLN A CA 1
ATOM 3861 C C . GLN A 1 489 ? -8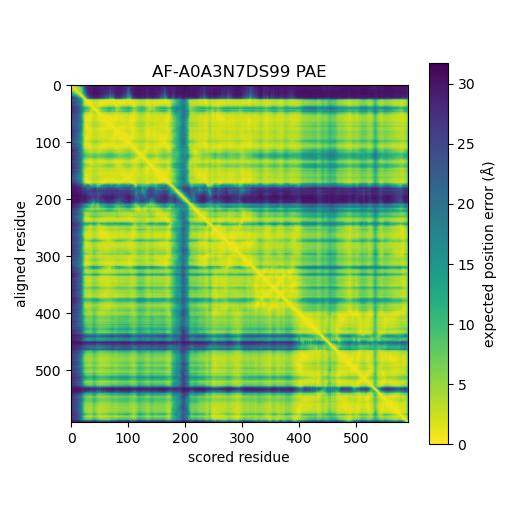.963 -3.318 11.092 1.00 93.00 489 GLN A C 1
ATOM 3863 O O . GLN A 1 489 ? -8.744 -4.359 11.709 1.00 93.00 489 GLN A O 1
ATOM 3868 N N . SER A 1 490 ? -8.025 -2.383 10.930 1.00 93.50 490 SER A N 1
ATOM 3869 C CA . SER A 1 490 ? -6.691 -2.483 11.526 1.00 93.50 490 SER A CA 1
ATOM 3870 C C . SER A 1 490 ? -6.669 -2.170 13.027 1.00 93.50 490 SER A C 1
ATOM 3872 O O . SER A 1 490 ? -5.611 -2.304 13.643 1.00 93.50 490 SER A O 1
ATOM 3874 N N . ILE A 1 491 ? -7.801 -1.790 13.627 1.00 95.00 491 ILE A N 1
ATOM 3875 C CA . ILE A 1 491 ? -7.917 -1.454 15.046 1.00 95.00 491 ILE A CA 1
ATOM 3876 C C . ILE A 1 491 ? -8.926 -2.400 15.702 1.00 95.00 491 ILE A C 1
ATOM 3878 O O . ILE A 1 491 ? -10.031 -2.610 15.210 1.00 95.00 491 ILE A O 1
ATOM 3882 N N . GLN A 1 492 ? -8.557 -2.962 16.848 1.00 96.00 492 GLN A N 1
ATOM 3883 C CA . GLN A 1 492 ? -9.483 -3.686 17.711 1.00 96.00 492 GLN A CA 1
ATOM 3884 C C . GLN A 1 492 ? -9.648 -2.922 19.018 1.00 96.00 492 GLN A C 1
ATOM 3886 O O . GLN A 1 492 ? -8.684 -2.740 19.758 1.00 96.00 492 GLN A O 1
ATOM 3891 N N . LEU A 1 493 ? -10.876 -2.515 19.324 1.00 97.06 493 LEU A N 1
ATOM 3892 C CA . LEU A 1 493 ? -11.212 -2.004 20.647 1.00 97.06 493 LEU A CA 1
ATOM 3893 C C . LEU A 1 493 ? -11.419 -3.187 21.597 1.00 97.06 493 LEU A C 1
ATOM 3895 O O . LEU A 1 493 ? -12.105 -4.150 21.249 1.00 97.06 493 LEU A O 1
ATOM 3899 N N . VAL A 1 494 ? -10.772 -3.136 22.758 1.00 97.50 494 VAL A N 1
ATOM 3900 C CA . VAL A 1 494 ? -10.869 -4.156 23.813 1.00 97.50 494 VAL A CA 1
ATOM 3901 C C . VAL A 1 494 ? -11.555 -3.580 25.048 1.00 97.50 494 VAL A C 1
ATOM 3903 O O . VAL A 1 494 ? -11.725 -2.365 25.149 1.00 97.50 494 VAL A O 1
ATOM 3906 N N . ASN A 1 495 ? -11.950 -4.441 25.986 1.00 94.75 495 ASN A N 1
ATOM 3907 C CA . ASN A 1 495 ? -12.767 -4.043 27.139 1.00 94.75 495 ASN A CA 1
ATOM 3908 C C . ASN A 1 495 ? -11.958 -3.800 28.419 1.00 94.75 495 ASN A C 1
ATOM 3910 O O . ASN A 1 495 ? -12.505 -3.289 29.394 1.00 94.75 495 ASN A O 1
ATOM 3914 N N . SER A 1 496 ? -10.670 -4.145 28.426 1.00 91.56 496 SER A N 1
ATOM 3915 C CA . SER A 1 496 ? -9.781 -3.954 29.570 1.00 91.56 496 SER A CA 1
ATOM 3916 C C . SER A 1 496 ? -8.408 -3.427 29.131 1.00 91.56 496 SER A C 1
ATOM 3918 O O . SER A 1 496 ? -7.962 -3.718 28.015 1.00 91.56 496 SER A O 1
ATOM 3920 N N . PRO A 1 497 ? -7.695 -2.673 29.991 1.00 89.12 497 PRO A N 1
ATOM 3921 C CA . PRO A 1 497 ? -6.314 -2.275 29.724 1.00 89.12 497 PRO A CA 1
ATOM 3922 C C . PRO A 1 497 ? -5.386 -3.466 29.453 1.00 89.12 497 PRO A C 1
ATOM 3924 O O . PRO A 1 497 ? -4.495 -3.363 28.618 1.00 89.12 497 PRO A O 1
ATOM 3927 N N . GLN A 1 498 ? -5.595 -4.599 30.129 1.00 88.75 498 GLN A N 1
ATOM 3928 C CA . GLN A 1 498 ? -4.714 -5.772 30.071 1.00 88.75 498 GLN A CA 1
ATOM 3929 C C . GLN A 1 498 ? -4.769 -6.495 28.716 1.00 88.75 498 GLN A C 1
ATOM 3931 O O . GLN A 1 498 ? -3.799 -7.129 28.310 1.00 88.75 498 GLN A O 1
ATOM 3936 N N . GLU A 1 499 ? -5.882 -6.379 27.991 1.00 94.50 499 GLU A N 1
ATOM 3937 C CA . GLU A 1 499 ? -6.023 -6.906 26.628 1.00 94.50 499 GLU A CA 1
ATOM 3938 C C . GLU A 1 499 ? -5.426 -5.977 25.558 1.00 94.50 499 GLU A C 1
ATOM 3940 O O . GLU A 1 499 ? -5.274 -6.374 24.394 1.00 94.50 499 GLU A O 1
ATOM 3945 N N . ALA A 1 500 ? -5.137 -4.725 25.919 1.00 95.12 500 ALA A N 1
ATOM 3946 C CA . ALA A 1 500 ? -4.735 -3.692 24.982 1.00 95.12 500 ALA A CA 1
ATOM 3947 C C . ALA A 1 500 ? -3.227 -3.697 24.743 1.00 95.12 500 ALA A C 1
ATOM 3949 O O . ALA A 1 500 ? -2.422 -3.956 25.632 1.00 95.12 500 ALA A O 1
ATOM 3950 N N . ASN A 1 501 ? -2.824 -3.323 23.531 1.00 93.25 501 ASN A N 1
ATOM 3951 C CA . ASN A 1 501 ? -1.435 -2.955 23.287 1.00 93.25 501 ASN A CA 1
ATOM 3952 C C . ASN A 1 501 ? -1.156 -1.519 23.733 1.00 93.25 501 ASN A C 1
ATOM 3954 O O . ASN A 1 501 ? -0.034 -1.217 24.120 1.00 93.25 501 ASN A O 1
ATOM 3958 N N . LEU A 1 502 ? -2.151 -0.638 23.602 1.00 94.06 502 LEU A N 1
ATOM 3959 C CA . LEU A 1 502 ? -2.074 0.767 23.983 1.00 94.06 502 LEU A CA 1
ATOM 3960 C C . LEU A 1 502 ? -3.400 1.222 24.591 1.00 94.06 502 LEU A C 1
ATOM 3962 O O . LEU A 1 502 ? -4.475 0.771 24.195 1.00 94.06 502 LEU A O 1
ATOM 3966 N N . VAL A 1 503 ? -3.321 2.167 25.516 1.00 94.31 503 VAL A N 1
ATOM 3967 C CA . VAL A 1 503 ? -4.466 2.808 26.155 1.00 94.31 503 VAL A CA 1
ATOM 3968 C C . VAL A 1 503 ? -4.454 4.292 25.815 1.00 94.31 503 VAL A C 1
ATOM 3970 O O . VAL A 1 503 ? -3.409 4.937 25.916 1.00 94.31 503 VAL A O 1
ATOM 3973 N N . LEU A 1 504 ? -5.592 4.835 25.379 1.00 96.69 504 LEU A N 1
ATOM 3974 C CA . LEU A 1 504 ? -5.722 6.263 25.083 1.00 96.69 504 LEU A CA 1
ATOM 3975 C C . LEU A 1 504 ? -6.115 7.021 26.352 1.00 96.69 504 LEU A C 1
ATOM 3977 O O . LEU A 1 504 ? -7.268 6.962 26.772 1.00 96.69 504 LEU A O 1
ATOM 3981 N N . TYR A 1 505 ? -5.181 7.757 26.944 1.00 94.00 505 TYR A N 1
ATOM 3982 C CA . TYR A 1 505 ? -5.458 8.571 28.126 1.00 94.00 505 TYR A CA 1
ATOM 3983 C C . TYR A 1 505 ? -5.617 10.049 27.780 1.00 94.00 505 TYR A C 1
ATOM 3985 O O . TYR A 1 505 ? -5.134 10.537 26.753 1.00 94.00 505 TYR A O 1
ATOM 3993 N N . LEU A 1 506 ? -6.272 10.763 28.692 1.00 95.50 506 LEU A N 1
ATOM 3994 C CA . LEU A 1 506 ? -6.352 12.214 28.707 1.00 95.50 506 LEU A CA 1
ATOM 3995 C C . LEU A 1 506 ? -5.326 12.781 29.700 1.00 95.50 506 LEU A C 1
ATOM 3997 O O . LEU A 1 506 ? -5.261 12.360 30.850 1.00 95.50 506 LEU A O 1
ATOM 4001 N N . ASN A 1 507 ? -4.549 13.770 29.277 1.00 94.12 507 ASN A N 1
ATOM 4002 C CA . ASN A 1 507 ? -3.644 14.559 30.114 1.00 94.12 507 ASN A CA 1
ATOM 4003 C C . ASN A 1 507 ? -3.947 16.058 29.926 1.00 94.12 507 ASN A C 1
ATOM 4005 O O . ASN A 1 507 ? -4.608 16.447 28.961 1.00 94.12 507 ASN A O 1
ATOM 4009 N N . TYR A 1 508 ? -3.498 16.911 30.847 1.00 96.44 508 TYR A N 1
ATOM 4010 C CA . TYR A 1 508 ? -3.655 18.362 30.729 1.00 96.44 508 TYR A CA 1
ATOM 4011 C C . TYR A 1 508 ? -2.293 19.051 30.705 1.00 96.44 508 TYR A C 1
ATOM 4013 O O . TYR A 1 508 ? -1.571 19.042 31.697 1.00 96.44 508 TYR A O 1
ATOM 4021 N N . ALA A 1 509 ? -1.950 19.670 29.583 1.00 96.00 509 ALA A N 1
ATOM 4022 C CA . ALA A 1 509 ? -0.699 20.392 29.437 1.00 96.00 509 ALA A CA 1
ATOM 4023 C C . ALA A 1 509 ? -0.841 21.839 29.907 1.00 96.00 509 ALA A C 1
ATOM 4025 O O . ALA A 1 509 ? -1.746 22.553 29.458 1.00 96.00 509 ALA A O 1
ATOM 4026 N N . VAL A 1 510 ? 0.066 22.281 30.780 1.00 95.62 510 VAL A N 1
ATOM 4027 C CA . VAL A 1 510 ? 0.156 23.679 31.228 1.00 95.62 510 VAL A CA 1
ATOM 4028 C C . VAL A 1 510 ? 1.078 24.485 30.315 1.00 95.62 510 VAL A C 1
ATOM 4030 O O . VAL A 1 510 ? 1.697 23.948 29.398 1.00 95.62 510 VAL A O 1
ATOM 4033 N N . VAL A 1 511 ? 1.142 25.801 30.522 1.00 94.50 511 VAL A N 1
ATOM 4034 C CA . VAL A 1 511 ? 2.077 26.649 29.774 1.00 94.50 511 VAL A CA 1
ATOM 4035 C C . VAL A 1 511 ? 3.514 26.273 30.140 1.00 94.50 511 VAL A C 1
ATOM 4037 O O . VAL A 1 511 ? 3.862 26.207 31.317 1.00 94.50 511 VAL A O 1
ATOM 4040 N N . SER A 1 512 ? 4.339 26.047 29.124 1.00 89.94 512 SER A N 1
ATOM 4041 C CA . SER A 1 512 ? 5.759 25.718 29.235 1.00 89.94 512 SER A CA 1
ATOM 4042 C C . SER A 1 512 ? 6.526 26.286 28.033 1.00 89.94 512 SER A C 1
ATOM 4044 O O . SER A 1 512 ? 5.947 26.940 27.157 1.00 89.94 512 SER A O 1
ATOM 4046 N N . ASN A 1 513 ? 7.836 26.041 27.962 1.00 88.12 513 ASN A N 1
ATOM 4047 C CA . ASN A 1 513 ? 8.642 26.460 26.813 1.00 88.12 513 ASN A CA 1
ATOM 4048 C C . ASN A 1 513 ? 8.096 25.879 25.499 1.00 88.12 513 ASN A C 1
ATOM 4050 O O . ASN A 1 513 ? 7.957 26.623 24.522 1.00 88.12 513 ASN A O 1
ATOM 4054 N N . ASP A 1 514 ? 7.673 24.614 25.533 1.00 87.88 514 ASP A N 1
ATOM 4055 C CA . ASP A 1 514 ? 7.202 23.846 24.375 1.00 87.88 514 ASP A CA 1
ATOM 4056 C C . ASP A 1 514 ? 5.671 23.846 24.214 1.00 87.88 514 ASP A C 1
ATOM 4058 O O . ASP A 1 514 ? 5.143 23.339 23.223 1.00 87.88 514 ASP A O 1
ATOM 4062 N N . ASN A 1 515 ? 4.936 24.466 25.147 1.00 93.31 515 ASN A N 1
ATOM 4063 C CA . ASN A 1 515 ? 3.486 24.622 25.070 1.00 93.31 515 ASN A CA 1
ATOM 4064 C C . ASN A 1 515 ? 3.030 26.041 25.434 1.00 93.31 515 ASN A C 1
ATOM 4066 O O . ASN A 1 515 ? 3.000 26.429 26.598 1.00 93.31 515 ASN A O 1
ATOM 4070 N N . LYS A 1 516 ? 2.600 26.821 24.438 1.00 93.81 516 LYS A N 1
ATOM 4071 C CA . LYS A 1 516 ? 2.235 28.235 24.646 1.00 93.81 516 LYS A CA 1
ATOM 4072 C C . LYS A 1 516 ? 0.853 28.456 25.260 1.00 93.81 516 LYS A C 1
ATOM 4074 O O . LYS A 1 516 ? 0.596 29.532 25.787 1.00 93.81 516 LYS A O 1
ATOM 4079 N N . THR A 1 517 ? -0.045 27.474 25.186 1.00 95.38 517 THR A N 1
ATOM 4080 C CA . THR A 1 517 ? -1.408 27.605 25.724 1.00 95.38 517 THR A CA 1
ATOM 4081 C C . THR A 1 517 ? -1.853 26.323 26.415 1.00 95.38 517 THR A C 1
ATOM 4083 O O . THR A 1 517 ? -1.578 25.230 25.903 1.00 95.38 517 THR A O 1
ATOM 4086 N N . PRO A 1 518 ? -2.562 26.427 27.553 1.00 96.56 518 PRO A N 1
ATOM 4087 C CA . PRO A 1 518 ? -3.052 25.252 28.245 1.00 96.56 518 PRO A CA 1
ATOM 4088 C C . PRO A 1 518 ? -4.033 24.478 27.366 1.00 96.56 518 PRO A C 1
ATOM 4090 O O . PRO A 1 518 ? -4.837 25.075 26.643 1.00 96.56 518 PRO A O 1
ATOM 4093 N N . ARG A 1 519 ? -3.955 23.149 27.407 1.00 97.44 519 ARG A N 1
ATOM 4094 C CA . ARG A 1 519 ? -4.776 22.287 26.551 1.00 97.44 519 ARG A CA 1
ATOM 4095 C C . ARG A 1 519 ? -4.890 20.878 27.104 1.00 97.44 519 ARG A C 1
ATOM 4097 O O . ARG A 1 519 ? -3.990 20.380 27.772 1.00 97.44 519 ARG A O 1
ATOM 4104 N N . PHE A 1 520 ? -5.979 20.218 26.753 1.00 98.12 520 PHE A N 1
ATOM 4105 C CA . PHE A 1 520 ? -6.117 18.783 26.920 1.00 98.12 520 PHE A CA 1
ATOM 4106 C C . PHE A 1 520 ? -5.343 18.062 25.820 1.00 98.12 520 PHE A C 1
ATOM 4108 O O . PHE A 1 520 ? -5.370 18.475 24.657 1.00 98.12 520 PHE A O 1
ATOM 4115 N N . VAL A 1 521 ? -4.658 16.990 26.198 1.00 97.69 521 VAL A N 1
ATOM 4116 C CA . VAL A 1 521 ? -3.826 16.173 25.320 1.00 97.69 521 VAL A CA 1
ATOM 4117 C C . VAL A 1 521 ? -4.302 14.729 25.405 1.00 97.69 521 VAL A C 1
ATOM 4119 O O . VAL A 1 521 ? -4.331 14.142 26.483 1.00 97.69 521 VAL A O 1
ATOM 4122 N N . PHE A 1 522 ? -4.676 14.167 24.263 1.00 97.88 522 PHE A N 1
ATOM 4123 C CA . PHE A 1 522 ? -5.017 12.762 24.088 1.00 97.88 522 PHE A CA 1
ATOM 4124 C C . PHE A 1 522 ? -3.790 12.056 23.533 1.00 97.88 522 PHE A C 1
ATOM 4126 O O . PHE A 1 522 ? -3.252 12.451 22.494 1.00 97.88 522 PHE A O 1
ATOM 4133 N N . THR A 1 523 ? -3.322 11.033 24.230 1.00 94.62 523 THR A N 1
ATOM 4134 C CA . THR A 1 523 ? -2.074 10.358 23.875 1.00 94.62 523 THR A CA 1
ATOM 4135 C C . THR A 1 523 ? -2.114 8.903 24.308 1.00 94.62 523 THR A C 1
ATOM 4137 O O . THR A 1 523 ? -2.783 8.537 25.279 1.00 94.62 523 THR A O 1
ATOM 4140 N N . TYR A 1 524 ? -1.429 8.066 23.535 1.00 93.31 524 TYR A N 1
ATOM 4141 C CA . TYR A 1 524 ? -1.320 6.649 23.821 1.00 93.31 524 TYR A CA 1
ATOM 4142 C C . TYR A 1 524 ? -0.246 6.373 24.863 1.00 93.31 524 TYR A C 1
ATOM 4144 O O . TYR A 1 524 ? 0.810 7.009 24.883 1.00 93.31 524 TYR A O 1
ATOM 4152 N N . HIS A 1 525 ? -0.523 5.368 25.683 1.00 87.38 525 HIS A N 1
ATOM 4153 C CA . HIS A 1 525 ? 0.392 4.830 26.671 1.00 87.38 525 HIS A CA 1
ATOM 4154 C C . HIS A 1 525 ? 0.317 3.302 26.686 1.00 87.38 525 HIS A C 1
ATOM 4156 O O . HIS A 1 525 ? -0.714 2.728 26.332 1.00 87.38 525 HIS A O 1
ATOM 4162 N N . GLU A 1 526 ? 1.376 2.629 27.129 1.00 86.44 526 GLU A N 1
ATOM 4163 C CA . GLU A 1 526 ? 1.260 1.220 27.519 1.00 86.44 526 GLU A CA 1
ATOM 4164 C C . GLU A 1 526 ? 0.254 1.077 28.680 1.00 86.44 526 GLU A C 1
ATOM 4166 O O . GLU A 1 526 ? 0.116 2.016 29.480 1.00 86.44 526 GLU A O 1
ATOM 4171 N N . PRO A 1 527 ? -0.468 -0.056 28.786 1.00 84.75 527 PRO A N 1
ATOM 4172 C CA . PRO A 1 527 ? -1.360 -0.307 29.912 1.00 84.75 527 PRO A CA 1
ATOM 4173 C C . PRO A 1 527 ? -0.652 -0.086 31.250 1.00 84.75 527 PRO A C 1
ATOM 4175 O O . PRO A 1 527 ? 0.466 -0.555 31.461 1.00 84.75 527 PRO A O 1
ATOM 4178 N N . LEU A 1 528 ? -1.304 0.646 32.153 1.00 78.12 528 LEU A N 1
ATOM 4179 C CA . LEU A 1 528 ? -0.772 0.846 33.497 1.00 78.12 528 LEU A CA 1
ATOM 4180 C C . LEU A 1 528 ? -0.881 -0.471 34.292 1.00 78.12 528 LEU A C 1
ATOM 4182 O O . LEU A 1 528 ? -1.808 -1.249 34.037 1.00 78.12 528 LEU A O 1
ATOM 4186 N N . PRO A 1 529 ? 0.036 -0.736 35.240 1.00 68.94 529 PRO A N 1
ATOM 4187 C CA . PRO A 1 529 ? -0.042 -1.914 36.097 1.00 68.94 529 PRO A CA 1
ATOM 4188 C C . PRO A 1 529 ? -1.379 -1.975 36.862 1.00 68.94 529 PRO A C 1
ATOM 4190 O O . PRO A 1 529 ? -1.908 -0.927 37.231 1.00 68.94 529 PRO A O 1
ATOM 4193 N N . PRO A 1 530 ? -1.933 -3.174 37.112 1.00 58.75 530 PRO A N 1
ATOM 4194 C CA . PRO A 1 530 ? -3.212 -3.336 37.809 1.00 58.75 530 PRO A CA 1
ATOM 4195 C C . PRO A 1 530 ? -3.170 -2.932 39.296 1.00 58.75 530 PRO A C 1
ATOM 4197 O O . PRO A 1 530 ? -4.188 -2.488 39.824 1.00 58.75 530 PRO A O 1
ATOM 4200 N N . ASP A 1 531 ? -2.010 -3.032 39.954 1.00 53.94 531 ASP A N 1
ATOM 4201 C CA . ASP A 1 531 ? -1.851 -2.682 41.368 1.00 53.94 531 ASP A CA 1
ATOM 4202 C C . ASP A 1 531 ? -1.410 -1.221 41.535 1.00 53.94 531 ASP A C 1
ATOM 4204 O O . ASP A 1 531 ? -0.230 -0.881 41.446 1.00 53.94 531 ASP A O 1
ATOM 4208 N N . ASN A 1 532 ? -2.369 -0.345 41.844 1.00 50.22 532 ASN A N 1
ATOM 4209 C CA . ASN A 1 532 ? -2.103 1.022 42.318 1.00 50.22 532 ASN A CA 1
ATOM 4210 C C . ASN A 1 532 ? -1.580 1.057 43.774 1.00 50.22 532 ASN A C 1
ATOM 4212 O O . ASN A 1 532 ? -1.267 2.122 44.313 1.00 50.22 532 ASN A O 1
ATOM 4216 N N . SER A 1 533 ? -1.483 -0.095 44.442 1.00 40.88 533 SER A N 1
ATOM 4217 C CA . SER A 1 533 ? -0.939 -0.228 45.789 1.00 40.88 533 SER A CA 1
ATOM 4218 C C . SER A 1 533 ? 0.590 -0.255 45.761 1.00 40.88 533 SER A C 1
ATOM 4220 O O . SER A 1 533 ? 1.210 -1.246 45.394 1.00 40.88 533 SER A O 1
ATOM 4222 N N . SER A 1 534 ? 1.193 0.839 46.229 1.00 40.47 534 SER A N 1
ATOM 4223 C CA . SER A 1 534 ? 2.602 0.962 46.639 1.00 40.47 534 SER A CA 1
ATOM 4224 C C . SER A 1 534 ? 3.676 0.759 45.558 1.00 40.47 534 SER A C 1
ATOM 4226 O O . SER A 1 534 ? 4.182 -0.332 45.341 1.00 40.47 534 SER A O 1
ATOM 4228 N N . GLY A 1 535 ? 4.150 1.865 44.978 1.00 44.72 535 GLY A N 1
ATOM 4229 C CA . GLY A 1 535 ? 5.534 1.958 44.492 1.00 44.72 535 GLY A CA 1
ATOM 4230 C C . GLY A 1 535 ? 5.876 1.247 43.180 1.00 44.72 535 GLY A C 1
ATOM 4231 O O . GLY A 1 535 ? 7.043 1.265 42.796 1.00 44.72 535 GLY A O 1
ATOM 4232 N N . ALA A 1 536 ? 4.909 0.672 42.462 1.00 43.56 536 ALA A N 1
ATOM 4233 C CA . ALA A 1 536 ? 5.143 0.186 41.107 1.00 43.56 536 ALA A CA 1
ATOM 4234 C C . ALA A 1 536 ? 5.456 1.374 40.179 1.00 43.56 536 ALA A C 1
ATOM 4236 O O . ALA A 1 536 ? 4.583 2.151 39.792 1.00 43.56 536 ALA A O 1
ATOM 4237 N N . ILE A 1 537 ? 6.735 1.532 39.846 1.00 50.09 537 ILE A N 1
ATOM 4238 C CA . ILE A 1 537 ? 7.229 2.496 38.866 1.00 50.09 537 ILE A CA 1
ATOM 4239 C C . ILE A 1 537 ? 6.628 2.134 37.501 1.00 50.09 537 ILE A C 1
ATOM 4241 O O . ILE A 1 537 ? 7.105 1.226 36.817 1.00 50.09 537 ILE A O 1
ATOM 4245 N N . SER A 1 538 ? 5.573 2.830 37.076 1.00 52.00 538 SER A N 1
ATOM 4246 C CA . SER A 1 538 ? 5.146 2.771 35.679 1.00 52.00 538 SER A CA 1
ATOM 4247 C C . SER A 1 538 ? 6.110 3.631 34.866 1.00 52.00 538 SER A C 1
ATOM 4249 O O . SER A 1 538 ? 6.228 4.830 35.126 1.00 52.00 538 SER A O 1
ATOM 4251 N N . ARG A 1 539 ? 6.791 3.052 33.875 1.00 62.62 539 ARG A N 1
ATOM 4252 C CA . ARG A 1 539 ? 7.584 3.834 32.920 1.00 62.62 539 ARG A CA 1
ATOM 4253 C C . ARG A 1 539 ? 6.625 4.713 32.126 1.00 62.62 539 ARG A C 1
ATOM 4255 O O . ARG A 1 539 ? 5.951 4.211 31.231 1.00 62.62 539 ARG A O 1
ATOM 4262 N N . ILE A 1 540 ? 6.545 6.000 32.466 1.00 67.50 540 ILE A N 1
ATOM 4263 C CA . ILE A 1 540 ? 5.720 6.923 31.695 1.00 67.50 540 ILE A CA 1
ATOM 4264 C C . ILE A 1 540 ? 6.448 7.311 30.426 1.00 67.50 540 ILE A C 1
ATOM 4266 O O . ILE A 1 540 ? 7.483 7.974 30.447 1.00 67.50 540 ILE A O 1
ATOM 4270 N N . ARG A 1 541 ? 5.901 6.838 29.312 1.00 75.69 541 ARG A N 1
ATOM 4271 C CA . ARG A 1 541 ? 6.351 7.150 27.969 1.00 75.69 541 ARG A CA 1
ATOM 4272 C C . ARG A 1 541 ? 5.126 7.498 27.148 1.00 75.69 541 ARG A C 1
ATOM 4274 O O . ARG A 1 541 ? 4.385 6.624 26.700 1.00 75.69 541 ARG A O 1
ATOM 4281 N N . PHE A 1 542 ? 4.945 8.795 26.935 1.00 80.44 542 PHE A N 1
ATOM 4282 C CA . PHE A 1 542 ? 3.988 9.268 25.954 1.00 80.44 542 PHE A CA 1
ATOM 4283 C C . PHE A 1 542 ? 4.408 8.821 24.566 1.00 80.44 542 PHE A C 1
ATOM 4285 O O . PHE A 1 542 ? 5.588 8.844 24.200 1.00 80.44 542 PHE A O 1
ATOM 4292 N N . TYR A 1 543 ? 3.419 8.428 23.781 1.00 83.88 543 TYR A N 1
ATOM 4293 C CA . TYR A 1 543 ? 3.635 8.230 22.369 1.00 83.88 543 TYR A CA 1
ATOM 4294 C C . TYR A 1 543 ? 3.957 9.576 21.701 1.00 83.88 543 TYR A C 1
ATOM 4296 O O . TYR A 1 543 ? 3.373 10.595 22.061 1.00 83.88 543 TYR A O 1
ATOM 4304 N N . GLY A 1 544 ? 4.881 9.596 20.734 1.00 86.75 544 GLY A N 1
ATOM 4305 C CA . GLY A 1 544 ? 5.364 10.847 20.119 1.00 86.75 544 GLY A CA 1
ATOM 4306 C C . GLY A 1 544 ? 4.299 11.637 19.344 1.00 86.75 544 GLY A C 1
ATOM 4307 O O . GLY A 1 544 ? 4.513 12.800 19.001 1.00 86.75 544 GLY A O 1
ATOM 4308 N N . TYR A 1 545 ? 3.148 11.012 19.096 1.00 90.19 545 TYR A N 1
ATOM 4309 C CA . TYR A 1 545 ? 1.991 11.598 18.436 1.00 90.19 545 TYR A CA 1
ATOM 4310 C C . TYR A 1 545 ? 0.871 11.835 19.451 1.00 90.19 545 TYR A C 1
ATOM 4312 O O . TYR A 1 545 ? 0.639 11.031 20.359 1.00 90.19 545 TYR A O 1
ATOM 4320 N N . ARG A 1 546 ? 0.154 12.945 19.278 1.00 94.44 546 ARG A N 1
ATOM 4321 C CA . ARG A 1 546 ? -0.910 13.394 20.180 1.00 94.44 546 ARG A CA 1
ATOM 4322 C C . ARG A 1 546 ? -2.046 14.043 19.408 1.00 94.44 546 ARG A C 1
ATOM 4324 O O . ARG A 1 546 ? -1.805 14.610 18.348 1.00 94.44 546 ARG A O 1
ATOM 4331 N N . ALA A 1 547 ? -3.230 14.032 20.003 1.00 97.56 547 ALA A N 1
ATOM 4332 C CA . ALA A 1 547 ? -4.327 14.901 19.611 1.00 97.56 547 ALA A CA 1
ATOM 4333 C C . ALA A 1 547 ? -4.594 15.915 20.722 1.00 97.56 547 ALA A C 1
ATOM 4335 O O . ALA A 1 547 ? -4.342 15.625 21.896 1.00 97.56 547 ALA A O 1
ATOM 4336 N N . THR A 1 548 ? -5.067 17.116 20.390 1.00 97.00 548 THR A N 1
ATOM 4337 C CA . THR A 1 548 ? -5.253 18.159 21.412 1.00 97.00 548 THR A CA 1
ATOM 4338 C C . THR A 1 548 ? -6.577 18.888 21.292 1.00 97.00 548 THR A C 1
ATOM 4340 O O . THR A 1 548 ? -7.105 19.099 20.206 1.00 97.00 548 THR A O 1
ATOM 4343 N N . ALA A 1 549 ? -7.107 19.319 22.434 1.00 97.50 549 ALA A N 1
ATOM 4344 C CA . ALA A 1 549 ? -8.296 20.153 22.488 1.00 97.50 549 ALA A CA 1
ATOM 4345 C C . ALA A 1 549 ? -8.114 21.265 23.532 1.00 97.50 549 ALA A C 1
ATOM 4347 O O . ALA A 1 549 ? -7.716 20.984 24.663 1.00 97.50 549 ALA A O 1
ATOM 4348 N N . PRO A 1 550 ? -8.435 22.533 23.220 1.00 96.12 550 PRO A N 1
ATOM 4349 C CA . PRO A 1 550 ? -8.329 23.618 24.200 1.00 96.12 550 PRO A CA 1
ATOM 4350 C C . PRO A 1 550 ? -9.366 23.493 25.332 1.00 96.12 550 PRO A C 1
ATOM 4352 O O . PRO A 1 550 ? -9.215 24.091 26.392 1.00 96.12 550 PRO A O 1
ATOM 4355 N N . ARG A 1 551 ? -10.436 22.722 25.110 1.00 96.31 551 ARG A N 1
ATOM 4356 C CA . ARG A 1 551 ? -11.523 22.444 26.058 1.00 96.31 551 ARG A CA 1
ATOM 4357 C C . ARG A 1 551 ? -12.175 21.102 25.727 1.00 96.31 551 ARG A C 1
ATOM 4359 O O . ARG A 1 551 ? -12.064 20.647 24.595 1.00 96.31 551 ARG A O 1
ATOM 4366 N N . LEU A 1 552 ? -12.893 20.514 26.683 1.00 96.81 552 LEU A N 1
ATOM 4367 C CA . LEU A 1 552 ? -13.594 19.234 26.493 1.00 96.81 552 LEU A CA 1
ATOM 4368 C C . LEU A 1 552 ? -15.018 19.399 25.943 1.00 96.81 552 LEU A C 1
ATOM 4370 O O . LEU A 1 552 ? -15.513 18.519 25.253 1.00 96.81 552 LEU A O 1
ATOM 4374 N N . LEU A 1 553 ? -15.669 20.543 26.185 1.00 96.62 553 LEU A N 1
ATOM 4375 C CA . LEU A 1 553 ? -16.977 20.836 25.596 1.00 96.62 553 LEU A CA 1
ATOM 4376 C C . LEU A 1 553 ? -16.809 21.293 24.140 1.00 96.62 553 LEU A C 1
ATOM 4378 O O . LEU A 1 553 ? -16.494 22.460 23.876 1.00 96.62 553 LEU A O 1
ATOM 4382 N N . LEU A 1 554 ? -16.999 20.362 23.206 1.00 96.81 554 LEU A N 1
ATOM 4383 C CA . LEU A 1 554 ? -16.775 20.562 21.776 1.00 96.81 554 LEU A CA 1
ATOM 4384 C C . LEU A 1 554 ? -18.092 20.684 21.008 1.00 96.81 554 LEU A C 1
ATOM 4386 O O . LEU A 1 554 ? -19.054 19.968 21.263 1.00 96.81 554 LEU A O 1
ATOM 4390 N N . ASN A 1 555 ? -18.118 21.576 20.016 1.00 96.56 555 ASN A N 1
ATOM 4391 C CA . ASN A 1 555 ? -19.171 21.552 19.004 1.00 96.56 555 ASN A CA 1
ATOM 4392 C C . ASN A 1 555 ? -18.907 20.418 17.994 1.00 96.56 555 ASN A C 1
ATOM 4394 O O . ASN A 1 555 ? -17.835 19.809 17.981 1.00 96.56 555 ASN A O 1
ATOM 4398 N N . ARG A 1 556 ? -19.869 20.158 17.104 1.00 96.25 556 ARG A N 1
ATOM 4399 C CA . ARG A 1 556 ? -19.790 19.059 16.129 1.00 96.25 556 ARG A CA 1
ATOM 4400 C C . ARG A 1 556 ? -18.535 19.102 15.246 1.00 96.25 556 ARG A C 1
ATOM 4402 O O . ARG A 1 556 ? -17.939 18.056 14.991 1.00 96.25 556 ARG A O 1
ATOM 4409 N N . LEU A 1 557 ? -18.130 20.289 14.786 1.00 97.25 557 LEU A N 1
ATOM 4410 C CA . LEU A 1 557 ? -16.949 20.455 13.932 1.00 97.25 557 LEU A CA 1
ATOM 4411 C C . LEU A 1 557 ? -15.662 20.130 14.695 1.00 97.25 557 LEU A C 1
ATOM 4413 O O . LEU A 1 557 ? -14.852 19.341 14.216 1.00 97.25 557 LEU A O 1
ATOM 4417 N N . ALA A 1 558 ? -15.506 20.668 15.906 1.00 97.56 558 ALA A N 1
ATOM 4418 C CA . ALA A 1 558 ? -14.337 20.418 16.741 1.00 97.56 558 ALA A CA 1
ATOM 4419 C C . ALA A 1 558 ? -14.254 18.953 17.203 1.00 97.56 558 ALA A C 1
ATOM 4421 O O . ALA A 1 558 ? -13.168 18.384 17.225 1.00 97.56 558 ALA A O 1
ATOM 4422 N N . LEU A 1 559 ? -15.390 18.314 17.502 1.00 98.06 559 LEU A N 1
ATOM 4423 C CA . LEU A 1 559 ? -15.438 16.886 17.826 1.00 98.06 559 LEU A CA 1
ATOM 4424 C C . LEU A 1 559 ? -15.029 16.013 16.629 1.00 98.06 559 LEU A C 1
ATOM 4426 O O . LEU A 1 559 ? -14.294 15.038 16.780 1.00 98.06 559 LEU A O 1
ATOM 4430 N N . THR A 1 560 ? -15.471 16.381 15.425 1.00 97.69 560 THR A N 1
ATOM 4431 C CA . THR A 1 560 ? -15.069 15.693 14.188 1.00 97.69 560 THR A CA 1
ATOM 4432 C C . THR A 1 560 ? -13.570 15.858 13.935 1.00 97.69 560 THR A C 1
ATOM 4434 O O . THR A 1 560 ? -12.893 14.888 13.606 1.00 97.69 560 THR A O 1
ATOM 4437 N N . ALA A 1 561 ? -13.029 17.063 14.135 1.00 97.94 561 ALA A N 1
ATOM 4438 C CA . ALA A 1 561 ? -11.596 17.316 14.014 1.00 97.94 561 ALA A CA 1
ATOM 4439 C C . ALA A 1 561 ? -10.787 16.489 15.027 1.00 97.94 561 ALA A C 1
ATOM 4441 O O . ALA A 1 561 ? -9.859 15.795 14.623 1.00 97.94 561 ALA A O 1
ATOM 4442 N N . LEU A 1 562 ? -11.193 16.480 16.303 1.00 98.25 562 LEU A N 1
ATOM 4443 C CA . LEU A 1 562 ? -10.529 15.706 17.354 1.00 98.25 562 LEU A CA 1
ATOM 4444 C C . LEU A 1 562 ? -10.547 14.200 17.056 1.00 98.25 562 LEU A C 1
ATOM 4446 O O . LEU A 1 562 ? -9.520 13.539 17.152 1.00 98.25 562 LEU A O 1
ATOM 4450 N N . THR A 1 563 ? -11.697 13.640 16.677 1.00 98.06 563 THR A N 1
ATOM 4451 C CA . THR A 1 563 ? -11.800 12.201 16.367 1.00 98.06 563 THR A CA 1
ATOM 4452 C C . THR A 1 563 ? -11.015 11.816 15.110 1.00 98.06 563 THR A C 1
ATOM 4454 O O . THR A 1 563 ? -10.442 10.728 15.062 1.00 98.06 563 THR A O 1
ATOM 4457 N N . ASN A 1 564 ? -10.919 12.704 14.115 1.00 96.69 564 ASN A N 1
ATOM 4458 C CA . ASN A 1 564 ? -10.029 12.514 12.967 1.00 96.69 564 ASN A CA 1
ATOM 4459 C C . ASN A 1 564 ? -8.550 12.570 13.377 1.00 96.69 564 ASN A C 1
ATOM 4461 O O . ASN A 1 564 ? -7.777 11.730 12.929 1.00 96.69 564 ASN A O 1
ATOM 4465 N N . GLU A 1 565 ? -8.155 13.509 14.239 1.00 97.38 565 GLU A N 1
ATOM 4466 C CA . GLU A 1 565 ? -6.785 13.602 14.760 1.00 97.38 565 GLU A CA 1
ATOM 4467 C C . GLU A 1 565 ? -6.421 12.347 15.567 1.00 97.38 565 GLU A C 1
ATOM 4469 O O . GLU A 1 565 ? -5.368 11.756 15.342 1.00 97.38 565 GLU A O 1
ATOM 4474 N N . ILE A 1 566 ? -7.333 11.861 16.419 1.00 98.06 566 ILE A N 1
ATOM 4475 C CA . ILE A 1 566 ? -7.152 10.616 17.178 1.00 98.06 566 ILE A CA 1
ATOM 4476 C C . ILE A 1 566 ? -7.002 9.410 16.243 1.00 98.06 566 ILE A C 1
ATOM 4478 O O . ILE A 1 566 ? -6.112 8.583 16.437 1.00 98.06 566 ILE A O 1
ATOM 4482 N N . GLN A 1 567 ? -7.815 9.320 15.189 1.00 96.00 567 GLN A N 1
ATOM 4483 C CA . GLN A 1 567 ? -7.637 8.296 14.157 1.00 96.00 567 GLN A CA 1
ATOM 4484 C C . GLN A 1 567 ? -6.240 8.368 13.523 1.00 96.00 567 GLN A C 1
ATOM 4486 O O . GLN A 1 567 ? -5.585 7.337 13.386 1.00 96.00 567 GLN A O 1
ATOM 4491 N N . GLN A 1 568 ? -5.758 9.564 13.180 1.00 93.62 568 GLN A N 1
ATOM 4492 C CA . GLN A 1 568 ? -4.436 9.724 12.573 1.00 93.62 568 GLN A CA 1
ATOM 4493 C C . GLN A 1 568 ? -3.305 9.301 13.514 1.00 93.62 568 GLN A C 1
ATOM 4495 O O . GLN A 1 568 ? -2.477 8.485 13.119 1.00 93.62 568 GLN A O 1
ATOM 4500 N N . ILE A 1 569 ? -3.312 9.736 14.779 1.00 95.12 569 ILE A N 1
ATOM 4501 C CA . ILE A 1 569 ? -2.282 9.296 15.738 1.00 95.12 569 ILE A CA 1
ATOM 4502 C C . ILE A 1 569 ? -2.370 7.794 16.042 1.00 95.12 569 ILE A C 1
ATOM 4504 O O . ILE A 1 569 ? -1.387 7.194 16.468 1.00 95.12 569 ILE A O 1
ATOM 4508 N N . THR A 1 570 ? -3.529 7.164 15.813 1.00 95.19 570 THR A N 1
ATOM 4509 C CA . THR A 1 570 ? -3.676 5.705 15.902 1.00 95.19 570 THR A CA 1
ATOM 4510 C C . THR A 1 570 ? -2.989 5.000 14.734 1.00 95.19 570 THR A C 1
ATOM 4512 O O . THR A 1 570 ? -2.335 3.975 14.924 1.00 95.19 570 THR A O 1
ATOM 4515 N N . TYR A 1 571 ? -3.091 5.548 13.523 1.00 92.56 571 TYR A N 1
ATOM 4516 C CA . TYR A 1 571 ? -2.326 5.053 12.378 1.00 92.56 571 TYR A CA 1
ATOM 4517 C C . TYR A 1 571 ? -0.831 5.259 12.578 1.00 92.56 571 TYR A C 1
ATOM 4519 O O . TYR A 1 571 ? -0.059 4.333 12.336 1.00 92.56 571 TYR A O 1
ATOM 4527 N N . ASP A 1 572 ? -0.428 6.397 13.140 1.00 89.94 572 ASP A N 1
ATOM 4528 C CA . ASP A 1 572 ? 0.960 6.621 13.542 1.00 89.94 572 ASP A CA 1
ATOM 4529 C C . ASP A 1 572 ? 1.410 5.613 14.616 1.00 89.94 572 ASP A C 1
ATOM 4531 O O . ASP A 1 572 ? 2.547 5.137 14.595 1.00 89.94 572 ASP A O 1
ATOM 4535 N N . ALA A 1 573 ? 0.514 5.221 15.534 1.00 90.50 573 ALA A N 1
ATOM 4536 C CA . ALA A 1 573 ? 0.741 4.156 16.517 1.00 90.50 573 ALA A CA 1
ATOM 4537 C C . ALA A 1 573 ? 0.978 2.782 15.883 1.00 90.50 573 ALA A C 1
ATOM 4539 O O . ALA A 1 573 ? 1.852 2.036 16.326 1.00 90.50 573 ALA A O 1
ATOM 4540 N N . ILE A 1 574 ? 0.243 2.459 14.820 1.00 89.69 574 ILE A N 1
ATOM 4541 C CA . ILE A 1 574 ? 0.474 1.247 14.028 1.00 89.69 574 ILE A CA 1
ATOM 4542 C C . ILE A 1 574 ? 1.818 1.338 13.287 1.00 89.69 574 ILE A C 1
ATOM 4544 O O . ILE A 1 574 ? 2.564 0.359 13.249 1.00 89.69 574 ILE A O 1
ATOM 4548 N N . ARG A 1 575 ? 2.148 2.507 12.728 1.00 85.38 575 ARG A N 1
ATOM 4549 C CA . ARG A 1 575 ? 3.347 2.732 11.905 1.00 85.38 575 ARG A CA 1
ATOM 4550 C C . ARG A 1 575 ? 4.664 2.633 12.670 1.00 85.38 575 ARG A C 1
ATOM 4552 O O . ARG A 1 575 ? 5.620 2.114 12.105 1.00 85.38 575 ARG A O 1
ATOM 4559 N N . SER A 1 576 ? 4.741 3.019 13.948 1.00 83.56 576 SER A N 1
ATOM 4560 C CA . SER A 1 576 ? 6.000 2.812 14.703 1.00 83.56 576 SER A CA 1
ATOM 4561 C C . SER A 1 576 ? 6.360 1.350 14.926 1.00 83.56 576 SER A C 1
ATOM 4563 O O . SER A 1 576 ? 7.513 1.046 15.216 1.00 83.56 576 SER A O 1
ATOM 4565 N N . LYS A 1 577 ? 5.387 0.440 14.817 1.00 80.69 577 LYS A N 1
ATOM 4566 C CA . LYS A 1 577 ? 5.611 -0.995 15.010 1.00 80.69 577 LYS A CA 1
ATOM 4567 C C . LYS A 1 577 ? 6.093 -1.690 13.736 1.00 80.69 577 LYS A C 1
ATOM 4569 O O . LYS A 1 577 ? 6.411 -2.876 13.785 1.00 80.69 577 LYS A O 1
ATOM 4574 N N . GLY A 1 578 ? 6.130 -0.982 12.606 1.00 81.00 578 GLY A N 1
ATOM 4575 C CA . GLY A 1 578 ? 6.646 -1.482 11.338 1.00 81.00 578 GLY A CA 1
ATOM 4576 C C . GLY A 1 578 ? 5.846 -1.011 10.126 1.00 81.00 578 GLY A C 1
ATOM 4577 O O . GLY A 1 578 ? 4.973 -0.148 10.191 1.00 81.00 578 GLY A O 1
ATOM 4578 N N . THR A 1 579 ? 6.121 -1.640 8.991 1.00 81.19 579 THR A N 1
ATOM 4579 C CA . THR A 1 579 ? 5.688 -1.186 7.664 1.00 81.19 579 THR A CA 1
ATOM 4580 C C . THR A 1 579 ? 4.427 -1.897 7.150 1.00 81.19 579 THR A C 1
ATOM 4582 O O . THR A 1 579 ? 4.198 -1.980 5.952 1.00 81.19 579 THR A O 1
ATOM 4585 N N . ARG A 1 580 ? 3.574 -2.446 8.027 1.00 88.56 580 ARG A N 1
ATOM 4586 C CA . ARG A 1 580 ? 2.366 -3.196 7.611 1.00 88.56 580 ARG A CA 1
ATOM 4587 C C . ARG A 1 580 ? 1.351 -2.310 6.890 1.00 88.56 580 ARG A C 1
ATOM 4589 O O . ARG A 1 580 ? 1.032 -1.241 7.383 1.00 88.56 580 ARG A O 1
ATOM 4596 N N . TRP A 1 581 ? 0.743 -2.750 5.801 1.00 92.31 581 TRP A N 1
ATOM 4597 C CA . TRP A 1 581 ? -0.335 -2.018 5.139 1.00 92.31 581 TRP A CA 1
ATOM 4598 C C . TRP A 1 581 ? -1.524 -1.799 6.084 1.00 92.31 581 TRP A C 1
ATOM 4600 O O . TRP A 1 581 ? -2.037 -2.754 6.671 1.00 92.31 581 TRP A O 1
ATOM 4610 N N . ILE A 1 582 ? -1.968 -0.549 6.246 1.00 93.31 582 ILE A N 1
ATOM 4611 C CA . ILE A 1 582 ? -3.174 -0.261 7.031 1.00 93.31 582 ILE A CA 1
ATOM 4612 C C . ILE A 1 582 ? -4.377 -0.462 6.115 1.00 93.31 582 ILE A C 1
ATOM 4614 O O . ILE A 1 582 ? -4.492 0.161 5.053 1.00 93.31 582 ILE A O 1
ATOM 4618 N N . ASN A 1 583 ? -5.280 -1.345 6.535 1.00 92.31 583 ASN A N 1
ATOM 4619 C CA . ASN A 1 583 ? -6.494 -1.645 5.799 1.00 92.31 583 ASN A CA 1
ATOM 4620 C C . ASN A 1 583 ? -7.541 -0.555 6.051 1.00 92.31 583 ASN A C 1
ATOM 4622 O O . ASN A 1 583 ? -8.243 -0.565 7.057 1.00 92.31 583 ASN A O 1
ATOM 4626 N N . MET A 1 584 ? -7.651 0.358 5.088 1.00 86.50 584 MET A N 1
ATOM 4627 C CA . MET A 1 584 ? -8.558 1.509 5.132 1.00 86.50 584 MET A CA 1
ATOM 4628 C C . MET A 1 584 ? -9.995 1.186 4.677 1.00 86.50 584 MET A C 1
ATOM 4630 O O . MET A 1 584 ? -10.804 2.098 4.503 1.00 86.50 584 MET A O 1
ATOM 4634 N N . TYR A 1 585 ? -10.330 -0.083 4.403 1.00 88.94 585 TYR A N 1
ATOM 4635 C CA . TYR A 1 585 ? -11.722 -0.458 4.162 1.00 88.94 585 TYR A CA 1
ATOM 4636 C C . TYR A 1 585 ? -12.487 -0.437 5.485 1.00 88.94 585 TYR A C 1
ATOM 4638 O O . TYR A 1 585 ? -12.132 -1.171 6.409 1.00 88.94 585 TYR A O 1
ATOM 4646 N N . ALA A 1 586 ? -13.577 0.331 5.541 1.00 87.75 586 ALA A N 1
ATOM 4647 C CA . ALA A 1 586 ? -14.454 0.349 6.704 1.00 87.75 586 ALA A CA 1
ATOM 4648 C C . ALA A 1 586 ? -14.968 -1.065 7.012 1.00 87.75 586 ALA A C 1
ATOM 4650 O O . ALA A 1 586 ? -15.425 -1.782 6.117 1.00 87.75 586 ALA A O 1
ATOM 4651 N N . LYS A 1 587 ? -14.902 -1.465 8.280 1.00 88.31 587 LYS A N 1
ATOM 4652 C CA . LYS A 1 587 ? -15.420 -2.737 8.770 1.00 88.31 587 LYS A CA 1
ATOM 4653 C C . LYS A 1 587 ? -16.900 -2.838 8.409 1.00 88.31 587 LYS A C 1
ATOM 4655 O O . LYS A 1 587 ? -17.713 -2.026 8.849 1.00 88.31 587 LYS A O 1
ATOM 4660 N N . LYS A 1 588 ? -17.254 -3.839 7.602 1.00 85.19 588 LYS A N 1
ATOM 4661 C CA . LYS A 1 588 ? -18.654 -4.204 7.405 1.00 85.19 588 LYS A CA 1
ATOM 4662 C C . LYS A 1 588 ? -19.102 -4.868 8.699 1.00 85.19 588 LYS A C 1
ATOM 4664 O O . LYS A 1 588 ? -18.557 -5.902 9.077 1.00 85.19 588 LYS A O 1
ATOM 4669 N N . ILE A 1 589 ? -20.035 -4.243 9.406 1.00 63.31 589 ILE A N 1
ATOM 4670 C CA . ILE A 1 589 ? -20.730 -4.904 10.507 1.00 63.31 589 ILE A CA 1
ATOM 4671 C C . ILE A 1 589 ? -21.475 -6.060 9.837 1.00 63.31 589 ILE A C 1
ATOM 4673 O O . ILE A 1 589 ? -22.315 -5.824 8.971 1.00 63.31 589 ILE A O 1
ATOM 4677 N N . SER A 1 590 ? -21.060 -7.295 10.111 1.00 48.66 590 SER A N 1
ATOM 4678 C CA . SER A 1 590 ? -21.783 -8.479 9.652 1.00 48.66 590 SER A CA 1
ATOM 4679 C C . SER A 1 590 ? -23.224 -8.362 10.147 1.00 48.66 590 SER A C 1
ATOM 4681 O O . SER A 1 590 ? -23.418 -8.197 11.352 1.00 48.66 590 SER A O 1
ATOM 4683 N N . TYR A 1 591 ? -24.178 -8.367 9.213 1.00 31.12 591 TYR A N 1
ATOM 4684 C CA . TYR A 1 591 ? -25.610 -8.427 9.505 1.00 31.12 591 TYR A CA 1
ATOM 4685 C C . TYR A 1 591 ? -25.973 -9.723 10.220 1.00 31.12 591 TYR A C 1
ATOM 4687 O O . TYR A 1 591 ? -25.362 -10.763 9.867 1.00 31.12 591 TYR A O 1
#

Foldseek 3Di:
DVVVVVVVVVVVVVVVPPPPCPVPQAEAEEFEFAQFAAPDVVHTDPPFGDFARVLLSLLVLLCCCFFVVHDNVRYHYQYAPSQFLVNSLVNLVVCLVPHAARHFYEYEDEGEKDKAFAQLCCVPPAQNRIWIFGATRPQLDPPRSRTCTLVNVQVSLVSCLVRNYQYEYEAQYALCDSSQHDDDDDDDDDVPPDDDDDDPDDDDPDRDGDDRVDHHYDHDNDDHDHCLPPAPSNYKYKYWAHNRDTFDWAQEQARGIHTLQSVQLSVVVQVDFFFDQCLRSVVSSQCCPCPVQNPPGDMHMGHHPQSRQDGNSSHHTDGGTGFDKWFFAADDQFKTKTQAFVSSVDAAQFWWAAPVRPWIWGWHAGDNGMTMTTGDNVDDDDGGGMITGPHSDHAGAALFEEEAQEAPAAQVVVQVCCVVQPVVLCPQPQEDDPQRDDQDLQEEEDEDHPPDDVNVVVVVRSVSGHYFYWYHAYNVLSVLLCVLQVQFNNYHYDDDLVPGQKYWTWGWDDDDPRRNAIWIKTWIDRRDDPDPPDDPRDRDDTDPAIAIDRGRDDDPVVSVVRSVSVVVVVSVVSPVVHSYDGNPHTDDPDD

Radius of gyration: 30.26 Å; Cα contacts (8 Å, |Δi|>4): 1203; chains: 1; bounding box: 74×56×117 Å

Secondary structure (DSSP, 8-state):
--HHHHHHHHHHHHHH-S--------EEEEEEE----EEETTEE-TTT--SSHHHHHHHHHHHHHHHH---GGGEEEEEGGG--HHHHHHHHHHHHHH--TT-EEEEEEES-EEEEE-GGGTT-TTTTTEEEEEE-S-TT-GGGTTEEEHHHHHHHHHHHHHTT-EEEEEEESTT-TTTS--S-------TT--------PPPPSS-----TTS--B------PPPTTTSTT---EEEESS-TTSPPPEEE-TTS-EEEHHHHHHHHHHHT-SS---HHHHHHHHHIIIIIIS--S---EEEE-GGGGGS-TTSSPPPSS-PPPEEEEEEE-SSEEEES--GGGT--TT-EEEETTS--EEEEEEE-SS-EEEE--TTS---TT-EEEEEE-------SEEEE--B-SS-HHHHHHHHHHHTTTGGGSTTEE-TTT----TT-EEEEE-SSS-HHHHHHHHHTSS-EEEEEPBPHHHHHHHHHHHTTBTTEEE-SSGGG-SEEEEEEEEPS-SS-SS-EEEEEEEPPPPS--SS---------S-EEEES-S---HHHHHHHHHHHHHHHHHHHHTT--PPP--SBP----

pLDDT: mean 84.7, std 17.17, range [29.42, 98.88]

Sequence (591 aa):
MNDMRKFLIIIIFFIFFLPLNSGAQNKYAVIIGINEYFDAPGVKSNRHNLKGCVNDALSIKSLLLNRFSFPKENITMLLNAAATEKNMTDAMLEILDKGKAGDAVVFFFCGHGVYIDNPATLKNPFKLGYSQAICMSNLYAPNHGCLVKDNTLKILFNRFVEKKLILTTLFDCCYSGNIAMGKEAPPMHNGYRYNEIEGNKDVPRGSIPFDMTTTLTIADTANIPRPSETKNSRFASLSACTNAEKALEIYDESGRSHGAFTKSLISVFERTKVDLSFSEVISRITNEVDIKQRLQQDPTYHFDSLRRYTNFIGLPLQKVTPSFMASCINIGSSTITLNAGYNDEIAFGNVFKSKDNKISLTILKVFADSSIATINPALIVKKGDVFVRSDPYRISAPLLKIFIPASNLNSAEFTSIFKREILPYTKNKGYQDYFNWTFDISSSTFLYTNQLNPHREISPMAKRGRFYVLMSIPKDLANAITTKLEKEQSIQLVNSPQEANLVLYLNYAVVSNDNKTPRFVFTYHEPLPPDNSSGAISRIRFYGYRATAPRLLLNRLALTALTNEIQQITYDAIRSKGTRWINMYAKKISY

Mean predicted aligned error: 9.56 Å